Protein AF-A0A842VXD3-F1 (afdb_monomer_lite)

pLDDT: mean 79.87, std 13.19, range [35.0, 95.56]

Foldseek 3Di:
DLQLLLVVCVVVVDPVSVVVCVVVVPLCPVVVVLVVLLVLLLCLQLVLLVLLCDPPRDNLDPVSVVSSVVLVVDDPPVSNVVSVVVSCCQLVVVLVVVLVVCVVVVVCVVQVVLDDSVVVSVLSSSLRSLLSLLLLLLLLLLLLLLLLVLLLVVCVVDPVDPDDPVVNVVSVVSNVLSVVLLVQLVQVLVVLVCLVVVDAPDDDPDLLPQDATPVLVVVLVVCVVVVNDPVRSVVSSVVCVSPVPSVVSVCCSSVVSSVVSLCVSPVVPVDHDPVVSVSSVSSNVSSVVSLVVLVCLQRPQLSRPADVSQDSVDVSSSSVSNSSSSVSNSVSSVSSNVSNCCSNPPPPVSSVVSVVVVVVVVVVVVVVVVVVVVVVVVVVVVVVVVVVVVD

Structure (mmCIF, N/CA/C/O backbone):
data_AF-A0A842VXD3-F1
#
_entry.id   AF-A0A842VXD3-F1
#
loop_
_atom_site.group_PDB
_atom_site.id
_atom_site.type_symbol
_atom_site.label_atom_id
_atom_site.label_alt_id
_atom_site.label_comp_id
_atom_site.label_asym_id
_atom_site.label_entity_id
_atom_site.label_seq_id
_atom_site.pdbx_PDB_ins_code
_atom_site.Cartn_x
_atom_site.Cartn_y
_atom_site.Cartn_z
_atom_site.occupancy
_atom_site.B_iso_or_equiv
_atom_site.auth_seq_id
_atom_site.auth_comp_id
_atom_site.auth_asym_id
_atom_site.auth_atom_id
_atom_site.pdbx_PDB_model_num
ATOM 1 N N . MET A 1 1 ? 13.496 -10.310 -2.729 1.00 39.44 1 MET A N 1
ATOM 2 C CA . MET A 1 1 ? 14.147 -10.010 -1.431 1.00 39.44 1 MET A CA 1
ATOM 3 C C . MET A 1 1 ? 14.486 -11.266 -0.641 1.00 39.44 1 MET A C 1
ATOM 5 O O . MET A 1 1 ? 15.663 -11.471 -0.464 1.00 39.44 1 MET A O 1
ATOM 9 N N . ALA A 1 2 ? 13.548 -12.144 -0.249 1.00 35.00 2 ALA A N 1
ATOM 10 C CA . ALA A 1 2 ? 13.914 -13.451 0.334 1.00 35.00 2 ALA A CA 1
ATOM 11 C C . ALA A 1 2 ? 14.741 -14.313 -0.640 1.00 35.00 2 ALA A C 1
ATOM 13 O O . ALA A 1 2 ? 15.730 -14.896 -0.235 1.00 35.00 2 ALA A O 1
ATOM 14 N N . VAL A 1 3 ? 14.401 -14.304 -1.935 1.00 37.12 3 VAL A N 1
ATOM 15 C CA . VAL A 1 3 ? 15.172 -14.984 -2.993 1.00 37.12 3 VAL A CA 1
ATOM 16 C C . VAL A 1 3 ? 16.574 -14.387 -3.140 1.00 37.12 3 VAL A C 1
ATOM 18 O O . VAL A 1 3 ? 17.543 -15.114 -3.053 1.00 37.12 3 VAL A O 1
ATOM 21 N N . ASN A 1 4 ? 16.712 -13.063 -3.217 1.00 41.81 4 ASN A N 1
ATOM 22 C CA . ASN A 1 4 ? 18.028 -12.406 -3.332 1.00 41.81 4 ASN A CA 1
ATOM 23 C C . ASN A 1 4 ? 18.844 -12.439 -2.036 1.00 41.81 4 ASN A C 1
ATOM 25 O O . ASN A 1 4 ? 20.063 -12.440 -2.077 1.00 41.81 4 ASN A O 1
ATOM 29 N N . PHE A 1 5 ? 18.173 -12.508 -0.888 1.00 44.31 5 PHE A N 1
ATOM 30 C CA . PHE A 1 5 ? 18.766 -12.798 0.414 1.00 44.31 5 PHE A CA 1
ATOM 31 C C . PHE A 1 5 ? 19.285 -14.239 0.443 1.00 44.31 5 PHE A C 1
ATOM 33 O O . PHE A 1 5 ? 20.402 -14.467 0.872 1.00 44.31 5 PHE A O 1
ATOM 40 N N . ILE A 1 6 ? 18.524 -15.202 -0.084 1.00 43.25 6 ILE A N 1
ATOM 41 C CA . ILE A 1 6 ? 18.933 -16.604 -0.223 1.00 43.25 6 ILE A CA 1
ATOM 42 C C . ILE A 1 6 ? 20.084 -16.756 -1.237 1.00 43.25 6 ILE A C 1
ATOM 44 O O . ILE A 1 6 ? 21.036 -17.464 -0.936 1.00 43.25 6 ILE A O 1
ATOM 48 N N . TYR A 1 7 ? 20.053 -16.063 -2.381 1.00 41.50 7 TYR A N 1
ATOM 49 C CA . TYR A 1 7 ? 21.117 -16.085 -3.397 1.00 41.50 7 TYR A CA 1
ATOM 50 C C . TYR A 1 7 ? 22.379 -15.331 -2.946 1.00 41.50 7 TYR A C 1
ATOM 52 O O . TYR A 1 7 ? 23.479 -15.857 -3.072 1.00 41.50 7 TYR A O 1
ATOM 60 N N . GLY A 1 8 ? 22.244 -14.160 -2.317 1.00 42.62 8 GLY A N 1
ATOM 61 C CA . GLY A 1 8 ? 23.368 -13.458 -1.684 1.00 42.62 8 GLY A CA 1
ATOM 62 C C . GLY A 1 8 ? 23.971 -14.240 -0.511 1.00 42.62 8 GLY A C 1
ATOM 63 O O . GLY A 1 8 ? 25.157 -14.129 -0.224 1.00 42.62 8 GLY A O 1
ATOM 64 N N . LEU A 1 9 ? 23.181 -15.097 0.143 1.00 41.31 9 LEU A N 1
ATOM 65 C CA . LEU A 1 9 ? 23.675 -16.035 1.148 1.00 41.31 9 LEU A CA 1
ATOM 66 C C . LEU A 1 9 ? 24.235 -17.340 0.552 1.00 41.31 9 LEU A C 1
ATOM 68 O O . LEU A 1 9 ? 25.036 -17.993 1.222 1.00 41.31 9 LEU A O 1
ATOM 72 N N . GLN A 1 10 ? 23.894 -17.729 -0.681 1.00 43.56 10 GLN A N 1
ATOM 73 C CA . GLN A 1 10 ? 24.527 -18.876 -1.352 1.00 43.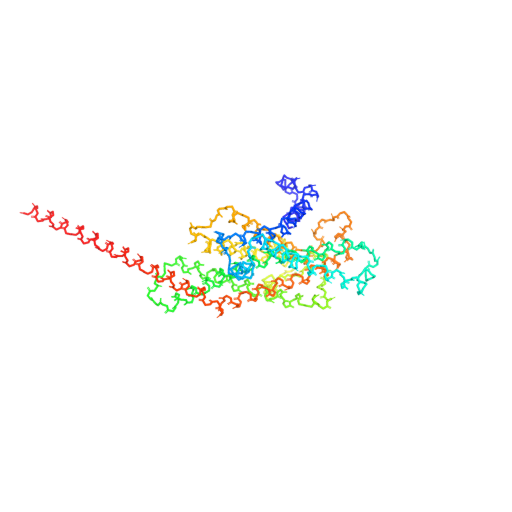56 10 GLN A CA 1
ATOM 74 C C . GLN A 1 10 ? 26.024 -18.641 -1.574 1.00 43.56 10 GLN A C 1
ATOM 76 O O . GLN A 1 10 ? 26.817 -19.570 -1.403 1.00 43.56 10 GLN A O 1
ATOM 81 N N . GLU A 1 11 ? 26.440 -17.395 -1.816 1.00 44.56 11 GLU A N 1
ATOM 82 C CA . GLU A 1 11 ? 27.862 -17.026 -1.846 1.00 44.56 11 GLU A CA 1
ATOM 83 C C . GLU A 1 11 ? 28.569 -17.271 -0.497 1.00 44.56 11 GLU A C 1
ATOM 85 O O . GLU A 1 11 ? 29.772 -17.530 -0.461 1.00 44.56 11 GLU A O 1
ATOM 90 N N . THR A 1 12 ? 27.827 -17.296 0.619 1.00 48.66 12 THR A N 1
ATOM 91 C CA . THR A 1 12 ? 28.371 -17.531 1.972 1.00 48.66 12 THR A CA 1
ATOM 92 C C . THR A 1 12 ? 28.467 -19.010 2.390 1.00 48.66 12 THR A C 1
ATOM 94 O O . THR A 1 12 ? 28.893 -19.296 3.509 1.00 48.66 12 THR A O 1
ATOM 97 N N . LYS A 1 13 ? 28.139 -19.970 1.504 1.00 45.22 13 LYS A N 1
ATOM 98 C CA . LYS A 1 13 ? 28.299 -21.434 1.709 1.00 45.22 13 LYS A CA 1
ATOM 99 C C . LYS A 1 13 ? 27.698 -21.998 3.015 1.00 45.22 13 LYS A C 1
ATOM 101 O O . LYS A 1 13 ? 28.248 -22.922 3.617 1.00 45.22 13 LYS A O 1
ATOM 106 N N . LEU A 1 14 ? 26.556 -21.488 3.472 1.00 47.94 14 LEU A N 1
ATOM 107 C CA . LEU A 1 14 ? 25.848 -22.052 4.629 1.00 47.94 14 LEU A CA 1
ATOM 108 C C . LEU A 1 14 ? 24.871 -23.160 4.185 1.00 47.94 14 LEU A C 1
ATOM 110 O O . LEU A 1 14 ? 23.816 -22.884 3.626 1.00 47.94 14 LEU A O 1
ATOM 114 N N . VAL A 1 15 ? 25.193 -24.421 4.501 1.00 44.09 15 VAL A N 1
ATOM 115 C CA . VAL A 1 15 ? 24.455 -25.662 4.135 1.00 44.09 15 VAL A CA 1
ATOM 116 C C . VAL A 1 15 ? 22.954 -25.628 4.495 1.00 44.09 15 VAL A C 1
ATOM 118 O O . VAL A 1 15 ? 22.127 -26.260 3.844 1.00 44.09 15 VAL A O 1
ATOM 121 N N . PHE A 1 16 ? 22.562 -24.854 5.509 1.00 40.16 16 PHE A N 1
ATOM 122 C CA . PHE A 1 16 ? 21.159 -24.688 5.911 1.00 40.16 16 PHE A CA 1
ATOM 123 C C . PHE A 1 16 ? 20.300 -23.942 4.863 1.00 40.16 16 PHE A C 1
ATOM 125 O O . PHE A 1 16 ? 19.075 -24.065 4.863 1.00 40.16 16 PHE A O 1
ATOM 132 N N . ILE A 1 17 ? 20.928 -23.191 3.954 1.00 46.53 17 ILE A N 1
ATOM 133 C CA . ILE A 1 17 ? 20.270 -22.250 3.034 1.00 46.53 17 ILE A CA 1
ATOM 134 C C . ILE A 1 17 ? 19.869 -22.920 1.715 1.00 46.53 17 ILE A C 1
ATOM 136 O O . ILE A 1 17 ? 18.789 -22.636 1.196 1.00 46.53 17 ILE A O 1
ATOM 140 N N . ASP A 1 18 ? 20.636 -23.902 1.236 1.00 43.53 18 ASP A N 1
ATOM 141 C CA . ASP A 1 18 ? 20.304 -24.663 0.020 1.00 43.53 18 ASP A CA 1
ATOM 142 C C . ASP A 1 18 ? 18.975 -25.431 0.143 1.00 43.53 18 ASP A C 1
ATOM 144 O O . ASP A 1 18 ? 18.244 -25.605 -0.834 1.00 43.53 18 ASP A O 1
ATOM 148 N N . GLY A 1 19 ? 18.606 -25.846 1.360 1.00 44.88 19 GLY A N 1
ATOM 149 C CA . GLY A 1 19 ? 17.308 -26.466 1.639 1.00 44.88 19 GLY A CA 1
ATOM 150 C C . GLY A 1 19 ? 16.130 -25.487 1.570 1.00 44.88 19 GLY A C 1
ATOM 151 O O . GLY A 1 19 ? 15.041 -25.875 1.148 1.00 44.88 19 GLY A O 1
ATOM 152 N N . MET A 1 20 ? 16.343 -24.218 1.940 1.00 41.31 20 MET A N 1
ATOM 153 C CA . MET A 1 20 ? 15.324 -23.162 1.866 1.00 41.31 20 MET A CA 1
ATOM 154 C C . MET A 1 20 ? 15.205 -22.550 0.468 1.00 41.31 20 MET A C 1
ATOM 156 O O . MET A 1 20 ? 14.147 -22.017 0.149 1.00 41.31 20 MET A O 1
ATOM 160 N N . ALA A 1 21 ? 16.250 -22.647 -0.361 1.00 45.12 21 ALA A N 1
ATOM 161 C CA . ALA A 1 21 ? 16.279 -22.153 -1.737 1.00 45.12 21 ALA A CA 1
ATOM 162 C C . ALA A 1 21 ? 15.474 -23.022 -2.716 1.00 45.12 21 ALA A C 1
ATOM 164 O O . ALA A 1 21 ? 14.889 -22.496 -3.656 1.00 45.12 21 ALA A O 1
ATOM 165 N N . LYS A 1 22 ? 15.396 -24.340 -2.485 1.00 44.19 22 LYS A N 1
ATOM 166 C CA . LYS A 1 22 ? 14.770 -25.316 -3.402 1.00 44.19 22 LYS A CA 1
ATOM 167 C C . LYS A 1 22 ? 13.352 -24.972 -3.894 1.00 44.19 22 LYS A C 1
ATOM 169 O O . LYS A 1 22 ? 13.111 -25.107 -5.087 1.00 44.19 22 LYS A O 1
ATOM 174 N N . PRO A 1 23 ? 12.407 -24.505 -3.056 1.00 44.22 23 PRO A N 1
ATOM 175 C CA . PRO A 1 23 ? 11.081 -24.100 -3.535 1.00 44.22 23 PRO A CA 1
ATOM 176 C C . PRO A 1 23 ? 11.104 -22.840 -4.413 1.00 44.22 23 PRO A C 1
ATOM 178 O O . PRO A 1 23 ? 10.197 -22.639 -5.210 1.00 44.22 23 PRO A O 1
ATOM 181 N N . TRP A 1 24 ? 12.132 -21.999 -4.273 1.00 46.78 24 TRP A N 1
ATOM 182 C CA .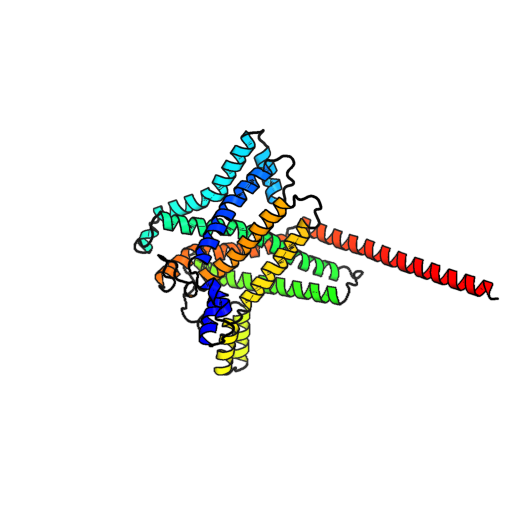 TRP A 1 24 ? 12.330 -20.773 -5.054 1.00 46.78 24 TRP A CA 1
ATOM 183 C C . TRP A 1 24 ? 13.132 -21.001 -6.341 1.00 46.78 24 TRP A C 1
ATOM 185 O O . TRP A 1 24 ? 13.281 -20.068 -7.119 1.00 46.78 24 TRP A O 1
ATOM 195 N N . GLN A 1 25 ? 13.619 -22.225 -6.577 1.00 50.12 25 GLN A N 1
ATOM 196 C CA . GLN A 1 25 ? 14.264 -22.629 -7.834 1.00 50.12 25 GLN A CA 1
ATOM 197 C C . GLN A 1 25 ? 13.258 -22.826 -8.979 1.00 50.12 25 GLN A C 1
ATOM 199 O O . GLN A 1 25 ? 13.662 -22.988 -10.124 1.00 50.12 25 GLN A O 1
ATOM 204 N N . PHE A 1 26 ? 11.952 -22.809 -8.695 1.00 56.91 26 PHE A N 1
ATOM 205 C CA . PHE A 1 26 ? 10.941 -22.680 -9.739 1.00 56.91 26 PHE A CA 1
ATOM 206 C C . PHE A 1 26 ? 10.815 -21.209 -10.136 1.00 56.91 26 PHE A C 1
ATOM 208 O O . PHE A 1 26 ? 10.030 -20.460 -9.547 1.00 56.91 26 PHE A O 1
ATOM 215 N N . GLU A 1 27 ? 11.567 -20.823 -11.164 1.00 60.19 27 GLU A N 1
ATOM 216 C CA . GLU A 1 27 ? 11.542 -19.487 -11.778 1.00 60.19 27 GLU A CA 1
ATOM 217 C C . GLU A 1 27 ? 10.111 -19.033 -12.130 1.00 60.19 27 GLU A C 1
ATOM 219 O O . GLU A 1 27 ? 9.783 -17.851 -12.054 1.00 60.19 27 GLU A O 1
ATOM 224 N N . GLU A 1 28 ? 9.216 -19.984 -12.406 1.00 69.06 28 GLU A N 1
ATOM 225 C CA . GLU A 1 28 ? 7.824 -19.751 -12.796 1.00 69.06 28 GLU A CA 1
ATOM 226 C C . GLU A 1 28 ? 6.862 -19.472 -11.625 1.00 69.06 28 GLU A C 1
ATOM 228 O O . GLU A 1 28 ? 5.803 -18.875 -11.839 1.00 69.06 28 GLU A O 1
ATOM 233 N N . ILE A 1 29 ? 7.190 -19.849 -10.378 1.00 70.25 29 ILE A N 1
ATOM 234 C CA . ILE A 1 29 ? 6.260 -19.694 -9.237 1.00 70.25 29 ILE A CA 1
ATOM 235 C C . ILE A 1 29 ? 5.936 -18.223 -8.984 1.00 70.25 29 ILE A C 1
ATOM 237 O O . ILE A 1 29 ? 4.778 -17.877 -8.746 1.00 70.25 29 ILE A O 1
ATOM 241 N N . ILE A 1 30 ? 6.944 -17.351 -9.027 1.00 70.12 30 ILE A N 1
ATOM 242 C CA . ILE A 1 30 ? 6.758 -15.918 -8.787 1.00 70.12 30 ILE A CA 1
ATOM 243 C C . ILE A 1 30 ? 5.840 -15.309 -9.867 1.00 70.12 30 ILE A C 1
ATOM 245 O O . ILE A 1 30 ? 4.821 -14.724 -9.488 1.00 70.12 30 ILE A O 1
ATOM 249 N N . PRO A 1 31 ? 6.104 -15.487 -11.178 1.00 72.31 31 PRO A N 1
ATOM 250 C CA . PRO A 1 31 ? 5.189 -15.083 -12.246 1.00 72.31 31 PRO A CA 1
ATOM 251 C C . PRO A 1 31 ? 3.766 -15.624 -12.088 1.00 72.31 31 PRO A C 1
ATOM 253 O O . PRO A 1 31 ? 2.811 -14.855 -12.190 1.00 72.31 31 PRO A O 1
ATOM 256 N N . ILE A 1 32 ? 3.603 -16.918 -11.787 1.00 78.81 32 ILE A N 1
ATOM 257 C CA . ILE A 1 32 ? 2.280 -17.535 -11.608 1.00 78.81 32 ILE A CA 1
ATOM 258 C C . ILE A 1 32 ? 1.528 -16.869 -10.452 1.00 78.81 32 ILE A C 1
ATOM 260 O O . ILE A 1 32 ? 0.360 -16.503 -10.603 1.00 78.81 32 ILE A O 1
ATOM 264 N N . LEU A 1 33 ? 2.188 -16.661 -9.310 1.00 80.50 33 LEU A N 1
ATOM 265 C CA . LEU A 1 33 ? 1.587 -15.970 -8.171 1.00 80.50 33 LEU A CA 1
ATOM 266 C C . LEU A 1 33 ? 1.197 -14.535 -8.531 1.00 80.50 33 LEU A C 1
ATOM 268 O O . LEU A 1 33 ? 0.098 -14.112 -8.176 1.00 80.50 33 LEU A O 1
ATOM 272 N N . PHE A 1 34 ? 2.030 -13.810 -9.282 1.00 79.62 34 PHE A N 1
ATOM 273 C CA . PHE A 1 34 ? 1.690 -12.471 -9.768 1.00 79.62 34 PHE A CA 1
ATOM 274 C C . PHE A 1 34 ? 0.460 -12.479 -10.673 1.00 79.62 34 PHE A C 1
ATOM 276 O O . PHE A 1 34 ? -0.429 -11.654 -10.474 1.00 79.62 34 PHE A O 1
ATOM 283 N N . VAL A 1 35 ? 0.356 -13.422 -11.612 1.00 84.38 35 VAL A N 1
ATOM 284 C CA . VAL A 1 35 ? -0.815 -13.557 -12.493 1.00 84.38 35 VAL A CA 1
ATOM 285 C C . VAL A 1 35 ? -2.075 -13.877 -11.688 1.00 84.38 35 VAL A C 1
ATOM 287 O O . VAL A 1 35 ? -3.115 -13.252 -11.902 1.00 84.38 35 VAL A O 1
ATOM 290 N N . ILE A 1 36 ? -1.992 -14.792 -10.718 1.00 88.00 36 ILE A N 1
ATOM 291 C CA . ILE A 1 36 ? -3.118 -15.130 -9.835 1.00 88.00 36 ILE A CA 1
ATOM 292 C C . ILE A 1 36 ? -3.540 -13.911 -9.008 1.00 88.00 36 ILE A C 1
ATOM 294 O O . ILE A 1 36 ? -4.729 -13.598 -8.933 1.00 88.00 36 ILE A O 1
ATOM 298 N N . MET A 1 37 ? -2.584 -13.195 -8.412 1.00 89.25 37 MET A N 1
ATOM 299 C CA . MET A 1 37 ? -2.844 -11.978 -7.639 1.00 89.25 37 MET A CA 1
ATOM 300 C C . MET A 1 37 ? -3.450 -10.870 -8.501 1.00 89.25 37 MET A C 1
ATOM 302 O O . MET A 1 37 ? -4.369 -10.182 -8.059 1.00 89.25 37 MET A O 1
ATOM 306 N N . LEU A 1 38 ? -2.968 -10.713 -9.733 1.00 87.69 38 LEU A N 1
ATOM 307 C CA . LEU A 1 38 ? -3.494 -9.756 -10.698 1.00 87.69 38 LEU A CA 1
ATOM 308 C C . LEU A 1 38 ? -4.928 -10.082 -11.091 1.00 87.69 38 LEU A C 1
ATOM 310 O O . LEU A 1 38 ? -5.788 -9.206 -11.020 1.00 87.69 38 LEU A O 1
ATOM 314 N N . GLY A 1 39 ? -5.203 -11.339 -11.438 1.00 90.56 39 GLY A N 1
ATOM 315 C CA . GLY A 1 39 ? -6.557 -11.806 -11.720 1.00 90.56 39 GLY A CA 1
ATOM 316 C C . GLY A 1 39 ? -7.481 -11.592 -10.522 1.00 90.56 39 GLY A C 1
ATOM 317 O O . GLY A 1 39 ? -8.579 -11.057 -10.667 1.00 90.56 39 GLY A O 1
ATOM 318 N N . PHE A 1 40 ? -7.011 -11.917 -9.318 1.00 92.62 40 PHE A N 1
ATOM 319 C CA . PHE A 1 40 ? -7.757 -11.692 -8.085 1.00 92.62 40 PHE A CA 1
ATOM 320 C C . PHE A 1 40 ? -8.072 -10.207 -7.855 1.00 92.62 40 PHE A C 1
ATOM 322 O O . PHE A 1 40 ? -9.225 -9.873 -7.594 1.00 92.62 40 PHE A O 1
ATOM 329 N N . ILE A 1 41 ? -7.099 -9.301 -7.981 1.00 92.00 41 ILE A N 1
ATOM 330 C CA . ILE A 1 41 ? -7.315 -7.860 -7.756 1.00 92.00 41 ILE A CA 1
ATOM 331 C C . ILE A 1 41 ? -8.134 -7.226 -8.878 1.00 92.00 41 ILE A C 1
ATOM 333 O O . ILE A 1 41 ? -8.912 -6.318 -8.605 1.00 92.00 41 ILE A O 1
ATOM 337 N N . ALA A 1 42 ? -8.042 -7.719 -10.110 1.00 91.50 42 ALA A N 1
ATOM 338 C CA . ALA A 1 42 ? -8.910 -7.273 -11.193 1.00 91.50 42 ALA A CA 1
ATOM 339 C C . ALA A 1 42 ? -10.371 -7.710 -10.981 1.00 91.50 42 ALA A C 1
ATOM 341 O O . ALA A 1 42 ? -11.289 -6.970 -11.337 1.00 91.50 42 ALA A O 1
ATOM 342 N N . LEU A 1 43 ? -10.608 -8.886 -10.391 1.00 92.19 43 LEU A N 1
ATOM 343 C CA . LEU A 1 43 ? -11.951 -9.440 -10.174 1.00 92.19 43 LEU A CA 1
ATOM 344 C C . LEU A 1 43 ? -12.582 -9.027 -8.839 1.00 92.19 43 LEU A C 1
ATOM 346 O O . LEU A 1 43 ? -13.803 -8.888 -8.760 1.00 92.19 43 LEU A O 1
ATOM 350 N N . TYR A 1 44 ? -11.791 -8.806 -7.789 1.00 90.81 44 TYR A N 1
ATOM 351 C CA . TYR A 1 44 ? -12.298 -8.458 -6.460 1.00 90.81 44 TYR A CA 1
ATOM 352 C C . TYR A 1 44 ? -13.222 -7.220 -6.473 1.00 90.81 44 TYR A C 1
ATOM 354 O O . TYR A 1 44 ? -14.324 -7.313 -5.925 1.00 90.81 44 TYR A O 1
ATOM 362 N N . PRO A 1 45 ? -12.885 -6.101 -7.150 1.00 89.44 45 PRO A N 1
ATOM 363 C CA . PRO A 1 45 ? -13.774 -4.949 -7.256 1.00 89.44 45 PRO A CA 1
ATOM 364 C C . PRO A 1 45 ? -15.121 -5.291 -7.896 1.00 89.44 45 PRO A C 1
ATOM 366 O O . PRO A 1 45 ? -16.141 -4.755 -7.476 1.00 89.44 45 PRO A O 1
ATOM 369 N N . LEU A 1 46 ? -15.165 -6.201 -8.877 1.00 91.00 46 LEU A N 1
ATOM 370 C CA . LEU A 1 46 ? -16.420 -6.640 -9.496 1.00 91.00 46 LEU A CA 1
ATOM 371 C C . LEU A 1 46 ? -17.312 -7.361 -8.478 1.00 91.00 46 LEU A C 1
ATOM 373 O O . LEU A 1 46 ? -18.501 -7.052 -8.358 1.00 91.00 46 LEU A O 1
ATOM 377 N N . VAL A 1 47 ? -16.723 -8.286 -7.715 1.00 89.06 47 VAL A N 1
ATOM 378 C CA . VAL A 1 47 ? -17.409 -8.995 -6.625 1.00 89.06 47 VAL A CA 1
ATOM 379 C C . VAL A 1 47 ? -17.933 -7.995 -5.593 1.00 89.06 47 VAL A C 1
ATOM 381 O O . VAL A 1 47 ? -19.095 -8.065 -5.194 1.00 89.06 47 VAL A O 1
ATOM 384 N N . GLU A 1 48 ? -17.113 -7.020 -5.212 1.00 85.50 48 GLU A N 1
ATOM 385 C CA . GLU A 1 48 ? -17.462 -5.962 -4.266 1.00 85.50 48 GLU A CA 1
ATOM 386 C C . GLU A 1 48 ? -18.617 -5.086 -4.782 1.00 85.50 48 GLU A C 1
ATOM 388 O O . GLU A 1 48 ? -19.606 -4.877 -4.072 1.00 85.50 48 GLU A O 1
ATOM 393 N N . PHE A 1 49 ? -18.568 -4.654 -6.044 1.00 88.56 49 PHE A N 1
ATOM 394 C CA . PHE A 1 49 ? -19.645 -3.910 -6.695 1.00 88.56 49 PHE A CA 1
ATOM 395 C C . PHE A 1 49 ? -20.962 -4.689 -6.701 1.00 88.56 49 PHE A C 1
ATOM 397 O O . PHE A 1 49 ? -22.007 -4.120 -6.373 1.00 88.56 49 PHE A O 1
ATOM 404 N N . PHE A 1 50 ? -20.934 -5.990 -6.993 1.00 89.06 50 PHE A N 1
ATOM 405 C CA . PHE A 1 50 ? -22.127 -6.833 -6.919 1.00 89.06 50 PHE A CA 1
ATOM 406 C C . PHE A 1 50 ? -22.628 -7.033 -5.491 1.00 89.06 50 PHE A C 1
ATOM 408 O O . PHE A 1 50 ? -23.837 -6.943 -5.262 1.00 89.06 50 PHE A O 1
ATOM 415 N N . MET A 1 51 ? -21.742 -7.211 -4.511 1.00 84.62 51 MET A N 1
ATOM 416 C CA . MET A 1 51 ? -22.135 -7.294 -3.104 1.00 84.62 51 MET A CA 1
ATOM 417 C C . MET A 1 51 ? -22.831 -6.013 -2.636 1.00 84.62 51 MET A C 1
ATOM 419 O O . MET A 1 51 ? -23.856 -6.094 -1.958 1.00 84.62 51 MET A O 1
ATOM 423 N N . ILE A 1 52 ? -22.347 -4.834 -3.036 1.00 83.81 52 ILE A N 1
ATOM 424 C CA . ILE A 1 52 ? -22.961 -3.535 -2.701 1.00 83.81 52 ILE A CA 1
ATOM 425 C C . ILE A 1 52 ? -24.402 -3.433 -3.208 1.00 83.81 52 ILE A C 1
ATOM 427 O O . ILE A 1 52 ? -25.241 -2.811 -2.547 1.00 83.81 52 ILE A O 1
ATOM 431 N N . THR A 1 53 ? -24.709 -4.057 -4.349 1.00 85.00 53 THR A N 1
ATOM 432 C CA . THR A 1 53 ? -26.072 -4.033 -4.885 1.00 85.00 53 THR A CA 1
ATOM 433 C C . THR A 1 53 ? -27.072 -4.764 -3.995 1.00 85.00 53 THR A C 1
ATOM 435 O O . THR A 1 53 ? -28.246 -4.415 -4.021 1.00 85.00 53 THR A O 1
ATOM 438 N N . ASN A 1 54 ? -26.656 -5.750 -3.192 1.00 80.75 54 ASN A N 1
ATOM 439 C CA . ASN A 1 54 ? -27.576 -6.480 -2.320 1.00 80.75 54 ASN A CA 1
ATOM 440 C C . ASN A 1 54 ? -28.098 -5.589 -1.181 1.00 80.75 54 ASN A C 1
ATOM 442 O O . ASN A 1 54 ? -27.340 -4.923 -0.477 1.00 80.75 54 ASN A O 1
ATOM 446 N N . ASP A 1 55 ? -29.418 -5.578 -0.982 1.00 66.56 55 ASP A N 1
ATOM 447 C CA . ASP A 1 55 ? -30.058 -4.676 -0.015 1.00 66.56 55 ASP A CA 1
ATOM 448 C C . ASP A 1 55 ? -29.634 -5.018 1.419 1.00 66.56 55 ASP A C 1
ATOM 450 O O . ASP A 1 55 ? -29.303 -4.120 2.195 1.00 66.56 55 ASP A O 1
ATOM 454 N N . GLU A 1 56 ? -29.495 -6.314 1.703 1.00 65.56 56 GLU A N 1
ATOM 455 C CA . GLU A 1 56 ? -29.064 -6.873 2.988 1.00 65.56 56 GLU A CA 1
ATOM 456 C C . GLU A 1 56 ? -27.555 -6.756 3.249 1.00 65.56 56 GLU A C 1
ATOM 458 O O . GLU A 1 56 ? -27.111 -6.927 4.387 1.00 65.56 56 GLU A O 1
ATOM 463 N N . SER A 1 57 ? -26.740 -6.442 2.232 1.00 61.03 57 SER A N 1
ATOM 464 C CA . SER A 1 57 ? -25.293 -6.382 2.427 1.00 61.03 57 SER A CA 1
ATOM 465 C C . SER A 1 57 ? -24.917 -5.170 3.282 1.00 61.03 57 SER A C 1
ATOM 467 O O . SER A 1 57 ? -25.201 -4.002 2.971 1.00 61.03 57 SER A O 1
ATOM 469 N N . ARG A 1 58 ? -24.261 -5.450 4.410 1.00 63.78 58 ARG A N 1
ATOM 470 C CA . ARG A 1 58 ? -23.624 -4.424 5.231 1.00 63.78 58 ARG A CA 1
ATOM 471 C C . ARG A 1 58 ? -22.351 -4.002 4.521 1.00 63.78 58 ARG A C 1
ATOM 473 O O . ARG A 1 58 ? -21.388 -4.752 4.461 1.00 63.78 58 ARG A O 1
ATOM 480 N N . THR A 1 59 ? -22.345 -2.788 3.984 1.00 64.62 59 THR A N 1
ATOM 481 C CA . THR A 1 59 ? -21.170 -2.240 3.303 1.00 64.62 59 THR A CA 1
ATOM 482 C C . THR A 1 59 ? -19.996 -2.129 4.284 1.00 64.62 59 THR A C 1
ATOM 484 O O . THR A 1 59 ? -20.142 -1.425 5.294 1.00 64.62 59 THR A O 1
ATOM 487 N N . PRO A 1 60 ? -18.839 -2.756 4.006 1.00 58.97 60 PRO A N 1
ATOM 488 C CA . PRO A 1 60 ? -17.735 -2.821 4.964 1.00 58.97 60 PRO A CA 1
ATOM 489 C C . PRO A 1 60 ? -17.040 -1.467 5.175 1.00 58.97 60 PRO A C 1
ATOM 491 O O . PRO A 1 60 ? -16.470 -1.220 6.241 1.00 58.97 60 PRO A O 1
ATOM 494 N N . THR A 1 61 ? -17.129 -0.547 4.204 1.00 66.12 61 THR A N 1
ATOM 495 C CA . THR A 1 61 ? -16.423 0.746 4.240 1.00 66.12 61 THR A CA 1
ATOM 496 C C . THR A 1 61 ? -17.349 1.942 3.990 1.00 66.12 61 THR A C 1
ATOM 498 O O . THR A 1 61 ? -18.471 1.814 3.496 1.00 66.12 61 THR A O 1
ATOM 501 N N . GLU A 1 62 ? -16.880 3.139 4.352 1.00 68.31 62 GLU A N 1
ATOM 502 C CA . GLU A 1 62 ? -17.577 4.404 4.076 1.00 68.31 62 GLU A CA 1
ATOM 503 C C . GLU A 1 62 ? -17.669 4.698 2.575 1.00 68.31 62 GLU A C 1
ATOM 505 O O . GLU A 1 62 ? -18.683 5.221 2.111 1.00 68.31 62 GLU A O 1
ATOM 510 N N . VAL A 1 63 ? -16.637 4.312 1.816 1.00 68.81 63 VAL A N 1
ATOM 511 C CA . VAL A 1 63 ? -16.609 4.413 0.352 1.00 68.81 63 VAL A CA 1
ATOM 512 C C . VAL A 1 63 ? -17.722 3.553 -0.243 1.00 68.81 63 VAL A C 1
ATOM 514 O O . VAL A 1 63 ? -18.531 4.051 -1.025 1.00 68.81 63 VAL A O 1
ATOM 517 N N . HIS A 1 64 ? -17.870 2.315 0.237 1.00 73.69 64 HIS A N 1
ATOM 518 C CA . HIS A 1 64 ? -18.966 1.434 -0.169 1.00 73.69 64 HIS A CA 1
ATOM 519 C C . HIS A 1 64 ? -20.339 1.996 0.155 1.00 73.69 64 HIS A C 1
ATOM 521 O O . HIS A 1 64 ? -21.252 1.857 -0.651 1.00 73.69 64 HIS A O 1
ATOM 527 N N . ARG A 1 65 ? -20.505 2.674 1.294 1.00 75.88 65 ARG A N 1
ATOM 528 C CA . ARG A 1 65 ? -21.784 3.307 1.636 1.00 75.88 65 ARG A CA 1
ATOM 529 C C . ARG A 1 65 ? -22.152 4.414 0.645 1.00 75.88 65 ARG A C 1
ATOM 531 O O . ARG A 1 65 ? -23.304 4.502 0.230 1.00 75.88 65 ARG A O 1
ATOM 538 N N . LYS A 1 66 ? -21.179 5.237 0.238 1.00 80.31 66 LYS A N 1
ATOM 539 C CA . LYS A 1 66 ? -21.392 6.277 -0.782 1.00 80.31 66 LYS A CA 1
ATOM 540 C C . LYS A 1 66 ? -21.716 5.668 -2.148 1.00 80.31 66 LYS A C 1
ATOM 542 O O . LYS A 1 66 ? -22.676 6.100 -2.780 1.00 80.31 66 LYS A O 1
ATOM 547 N N . LEU A 1 67 ? -20.975 4.639 -2.565 1.00 80.31 67 LEU A N 1
ATOM 548 C CA . LEU A 1 67 ? -21.231 3.917 -3.817 1.00 80.31 67 LEU A CA 1
ATOM 549 C C . LEU A 1 67 ? -22.604 3.234 -3.812 1.00 80.31 67 LEU A C 1
ATOM 551 O O . LEU A 1 67 ? -23.340 3.353 -4.791 1.00 80.31 67 LEU A O 1
ATOM 555 N N . LYS A 1 68 ? -23.008 2.615 -2.693 1.00 83.25 68 LYS A N 1
ATOM 556 C CA . LYS A 1 68 ? -24.337 2.002 -2.518 1.00 83.25 68 LYS A CA 1
ATOM 557 C C . LYS A 1 68 ? -25.453 3.000 -2.797 1.00 83.25 68 LYS A C 1
ATOM 559 O O . LYS A 1 68 ? -26.365 2.692 -3.555 1.00 83.25 68 LYS A O 1
ATOM 564 N N . ASN A 1 69 ? -25.349 4.218 -2.264 1.00 84.31 69 ASN A N 1
ATOM 565 C CA . ASN A 1 69 ? -26.352 5.268 -2.474 1.00 84.31 69 ASN A CA 1
ATOM 566 C C . ASN A 1 69 ? -26.476 5.712 -3.940 1.00 84.31 69 ASN A C 1
ATOM 568 O O . ASN A 1 69 ? -27.514 6.240 -4.333 1.00 84.31 69 ASN A O 1
ATOM 572 N N . ILE A 1 70 ? -25.427 5.539 -4.745 1.00 85.38 70 ILE A N 1
ATOM 573 C CA . ILE A 1 70 ? -25.441 5.861 -6.174 1.00 85.38 70 ILE A CA 1
ATOM 574 C C . ILE A 1 70 ? -26.005 4.679 -6.967 1.00 85.38 70 ILE A C 1
ATOM 576 O O . ILE A 1 70 ? -26.898 4.871 -7.792 1.00 85.38 70 ILE A O 1
ATOM 580 N N . ILE A 1 71 ? -25.515 3.467 -6.700 1.00 83.69 71 ILE A N 1
ATOM 581 C CA . ILE A 1 71 ? -25.866 2.246 -7.437 1.00 83.69 71 ILE A CA 1
ATOM 582 C C . ILE A 1 71 ? -27.317 1.824 -7.163 1.00 83.69 71 ILE A C 1
ATOM 584 O O . ILE A 1 71 ? -28.057 1.526 -8.101 1.00 83.69 71 ILE A O 1
ATOM 588 N N . ASN A 1 72 ? -27.771 1.897 -5.908 1.00 83.38 72 ASN A N 1
ATOM 589 C CA . ASN A 1 72 ? -29.107 1.447 -5.494 1.00 83.38 72 ASN A CA 1
ATOM 590 C C . ASN A 1 72 ? -30.229 2.447 -5.805 1.00 83.38 72 ASN A C 1
ATOM 592 O O . ASN A 1 72 ? -31.371 2.225 -5.410 1.00 83.38 72 ASN A O 1
ATOM 596 N N . LYS A 1 73 ? -29.954 3.525 -6.551 1.00 85.06 73 LYS A N 1
ATOM 597 C CA . LYS A 1 73 ? -31.023 4.392 -7.079 1.00 85.06 73 LYS A CA 1
ATOM 598 C C . LYS A 1 73 ? -31.937 3.654 -8.061 1.00 85.06 73 LYS A C 1
ATOM 600 O O . LYS A 1 73 ? -33.028 4.132 -8.348 1.00 85.06 73 LYS A O 1
ATOM 605 N N . TRP A 1 74 ? -31.469 2.549 -8.639 1.00 85.06 74 TRP A N 1
ATOM 606 C CA . TRP A 1 74 ? -32.180 1.786 -9.661 1.00 85.06 74 TRP A CA 1
ATOM 607 C C . TRP A 1 74 ? -32.702 0.463 -9.086 1.00 85.06 74 TRP A C 1
ATOM 609 O O . TRP A 1 74 ? -32.075 -0.140 -8.214 1.00 85.06 74 TRP A O 1
ATOM 619 N N . LYS A 1 75 ? -33.855 -0.002 -9.580 1.00 87.00 75 LYS A N 1
ATOM 620 C CA . LYS A 1 75 ? -34.444 -1.290 -9.174 1.00 87.00 75 LYS A CA 1
ATOM 621 C C . LYS A 1 75 ? -33.663 -2.469 -9.777 1.00 87.00 75 LYS A C 1
ATOM 623 O O . LYS A 1 75 ? -32.906 -2.307 -10.735 1.00 87.00 75 LYS A O 1
ATOM 628 N N . LYS A 1 76 ? -33.845 -3.677 -9.228 1.00 85.75 76 LYS A N 1
ATOM 629 C CA . LYS A 1 76 ? -33.359 -4.913 -9.872 1.00 85.75 76 LYS A CA 1
ATOM 630 C C . LYS A 1 76 ? -34.066 -5.107 -11.228 1.00 85.75 76 LYS A C 1
ATOM 632 O O . LYS A 1 76 ? -35.245 -4.770 -11.310 1.00 85.75 76 LYS A O 1
ATOM 637 N N . PRO A 1 77 ? -33.394 -5.645 -12.264 1.00 89.75 77 PRO A N 1
ATOM 638 C CA . PRO A 1 77 ? -31.987 -6.071 -12.317 1.00 89.75 77 PRO A CA 1
ATOM 639 C C . PRO A 1 77 ? -31.000 -4.934 -12.652 1.00 89.75 77 PRO A C 1
ATOM 641 O O . PRO A 1 77 ? -29.790 -5.113 -12.546 1.00 89.75 77 PRO A O 1
ATOM 644 N N . TRP A 1 78 ? -31.496 -3.746 -13.000 1.00 90.81 78 TRP A N 1
ATOM 645 C CA . TRP A 1 78 ? -30.712 -2.625 -13.529 1.00 90.81 78 TRP A CA 1
ATOM 646 C C . TRP A 1 78 ? -29.584 -2.122 -12.620 1.00 90.81 78 TRP A C 1
ATOM 648 O O . TRP A 1 78 ? -28.569 -1.623 -13.104 1.00 90.81 78 TRP A O 1
ATOM 658 N N . ARG A 1 79 ? -29.705 -2.308 -11.302 1.00 90.06 79 ARG A N 1
ATOM 659 C CA . ARG A 1 79 ? -28.605 -2.024 -10.367 1.00 90.06 79 ARG A CA 1
ATOM 660 C C . ARG A 1 79 ? -27.340 -2.862 -10.621 1.00 90.06 79 ARG A C 1
ATOM 662 O O . ARG A 1 79 ? -26.249 -2.346 -10.412 1.00 90.06 79 ARG A O 1
ATOM 669 N N . TYR A 1 80 ? -27.463 -4.111 -11.089 1.00 90.25 80 TYR A N 1
ATOM 670 C CA . TYR A 1 80 ? -26.309 -4.972 -11.399 1.00 90.25 80 TYR A CA 1
ATOM 671 C C . TYR A 1 80 ? -25.597 -4.499 -12.666 1.00 90.25 80 TYR A C 1
ATOM 673 O O . TYR A 1 80 ? -24.375 -4.399 -12.673 1.00 90.25 80 TYR A O 1
ATOM 681 N N . PHE A 1 81 ? -26.353 -4.102 -13.695 1.00 92.69 81 PHE A N 1
ATOM 682 C CA . PHE A 1 81 ? -25.790 -3.474 -14.894 1.00 92.69 81 PHE A CA 1
ATOM 683 C C . PHE A 1 81 ? -25.047 -2.181 -14.562 1.00 92.69 81 PHE A C 1
ATOM 685 O O . PHE A 1 81 ? -23.945 -1.953 -15.048 1.00 92.69 81 PHE A O 1
ATOM 692 N N . ARG A 1 82 ? -25.607 -1.355 -13.673 1.00 90.31 82 ARG A N 1
ATOM 693 C CA . ARG A 1 82 ? -24.942 -0.133 -13.216 1.00 90.31 82 ARG A CA 1
ATOM 694 C C . ARG A 1 82 ? -23.665 -0.419 -12.423 1.00 90.31 82 ARG A C 1
ATOM 696 O O . ARG A 1 82 ? -22.683 0.295 -12.583 1.00 90.31 82 ARG A O 1
ATOM 703 N N . ALA A 1 83 ? -23.675 -1.446 -11.578 1.00 91.38 83 ALA A N 1
ATOM 704 C CA . ALA A 1 83 ? -22.495 -1.897 -10.847 1.00 91.38 83 ALA A CA 1
ATOM 705 C C . ALA A 1 83 ? -21.390 -2.380 -11.806 1.00 91.38 83 ALA A C 1
ATOM 707 O O . ALA A 1 83 ? -20.245 -1.957 -11.671 1.00 91.38 83 ALA A O 1
ATOM 708 N N . LEU A 1 84 ? -21.752 -3.168 -12.825 1.00 94.75 84 LEU A N 1
ATOM 709 C CA . LEU A 1 84 ? -20.840 -3.597 -13.888 1.00 94.75 84 LEU A CA 1
ATOM 710 C C . LEU A 1 84 ? -20.291 -2.405 -14.686 1.00 94.75 84 LEU A C 1
ATOM 712 O O . LEU A 1 84 ? -19.097 -2.341 -14.949 1.00 94.75 84 LEU A O 1
ATOM 716 N N . PHE A 1 85 ? -21.133 -1.429 -15.021 1.00 93.62 85 PHE A N 1
ATOM 717 C CA . PHE A 1 85 ? -20.709 -0.207 -15.706 1.00 93.62 85 PHE A CA 1
ATOM 718 C C . PHE A 1 85 ? -19.682 0.590 -14.887 1.00 93.62 85 PHE A C 1
ATOM 720 O O . PHE A 1 85 ? -18.656 0.999 -15.423 1.00 93.62 85 PHE A O 1
ATOM 727 N N . PHE A 1 86 ? -19.908 0.762 -13.578 1.00 91.75 86 PHE A N 1
ATOM 728 C CA . PHE A 1 86 ? -18.921 1.394 -12.695 1.00 91.75 86 PHE A CA 1
ATOM 729 C C . PHE A 1 86 ? -17.627 0.592 -12.598 1.00 91.75 86 PHE A C 1
ATOM 731 O O . PHE A 1 86 ? -16.557 1.193 -12.605 1.00 91.75 86 PHE A O 1
ATOM 738 N N . TYR A 1 87 ? -17.714 -0.736 -12.536 1.00 93.56 87 TYR A N 1
ATOM 739 C CA . TYR A 1 87 ? -16.541 -1.600 -12.574 1.00 93.56 87 TYR A CA 1
ATOM 740 C C . TYR A 1 87 ? -15.728 -1.375 -13.854 1.00 93.56 87 TYR A C 1
ATOM 742 O O . TYR A 1 87 ? -14.537 -1.101 -13.761 1.00 93.56 87 TYR A O 1
ATOM 750 N N . VAL A 1 88 ? -16.362 -1.403 -15.030 1.00 95.19 88 VAL A N 1
ATOM 751 C CA . VAL A 1 88 ? -15.680 -1.160 -16.312 1.00 95.19 88 VAL A CA 1
ATOM 752 C C . VAL A 1 88 ? -15.035 0.224 -16.332 1.00 95.19 88 VAL A C 1
ATOM 754 O O . VAL A 1 88 ? -13.855 0.344 -16.641 1.00 95.19 88 VAL A O 1
ATOM 757 N N . ILE A 1 89 ? -15.758 1.268 -15.922 1.00 94.12 89 ILE A N 1
ATOM 758 C CA . ILE A 1 89 ? -15.210 2.630 -15.902 1.00 94.12 89 ILE A CA 1
ATOM 759 C C . ILE A 1 89 ? -14.031 2.760 -14.946 1.00 94.12 89 ILE A C 1
ATOM 761 O O . ILE A 1 89 ? -13.055 3.401 -15.302 1.00 94.12 89 ILE A O 1
ATOM 765 N N . ILE A 1 90 ? -14.117 2.210 -13.736 1.00 91.50 90 ILE A N 1
ATOM 766 C CA . ILE A 1 90 ? -13.094 2.422 -12.706 1.00 91.50 90 ILE A CA 1
ATOM 767 C C . ILE A 1 90 ? -11.889 1.512 -12.941 1.00 91.50 90 ILE A C 1
ATOM 769 O O . ILE A 1 90 ? -10.764 1.962 -12.796 1.00 91.50 90 ILE A O 1
ATOM 773 N N . VAL A 1 91 ? -12.108 0.247 -13.298 1.00 93.19 91 VAL A N 1
ATOM 774 C CA . VAL A 1 91 ? -11.038 -0.755 -13.409 1.00 93.19 91 VAL A CA 1
ATOM 775 C C . VAL A 1 91 ? -10.401 -0.763 -14.795 1.00 93.19 91 VAL A C 1
ATOM 777 O O . VAL A 1 91 ? -9.184 -0.873 -14.894 1.00 93.19 91 VAL A O 1
ATOM 780 N N . TRP A 1 92 ? -11.196 -0.618 -15.858 1.00 94.50 92 TRP A N 1
ATOM 781 C CA . TRP A 1 92 ? -10.719 -0.739 -17.240 1.00 94.50 92 TRP A CA 1
ATOM 782 C C . TRP A 1 92 ? -10.548 0.608 -17.943 1.00 94.50 92 TRP A C 1
ATOM 784 O O . TRP A 1 92 ? -9.662 0.743 -18.782 1.00 94.50 92 TRP A O 1
ATOM 794 N N . GLY A 1 93 ? -11.344 1.618 -17.581 1.00 95.56 93 GLY A N 1
ATOM 795 C CA . GLY A 1 93 ? -11.307 2.941 -18.208 1.00 95.56 93 GLY A CA 1
ATOM 796 C C . GLY A 1 93 ? -9.921 3.602 -18.174 1.00 95.56 93 GLY A C 1
ATOM 797 O O . GLY A 1 93 ? -9.374 3.876 -19.240 1.00 95.56 93 GLY A O 1
ATOM 798 N N . PRO A 1 94 ? -9.317 3.850 -16.996 1.00 94.62 94 PRO A N 1
ATOM 799 C CA . PRO A 1 94 ? -8.027 4.526 -16.915 1.00 94.62 94 PRO A CA 1
ATOM 800 C C . PRO A 1 94 ? -6.880 3.778 -17.609 1.00 94.62 94 PRO A C 1
ATOM 802 O O . PRO A 1 94 ? -6.160 4.440 -18.353 1.00 94.62 94 PRO A O 1
ATOM 805 N N . PRO A 1 95 ? -6.711 2.444 -17.467 1.00 94.69 95 PRO A N 1
ATOM 806 C CA . PRO A 1 95 ? -5.704 1.716 -18.241 1.00 94.69 95 PRO A CA 1
ATOM 807 C C . PRO A 1 95 ? -5.871 1.851 -19.753 1.00 94.69 95 PRO A C 1
ATOM 809 O O . PRO A 1 95 ? -4.880 2.063 -20.443 1.00 94.69 95 PRO A O 1
ATOM 812 N N . LEU A 1 96 ? -7.107 1.769 -20.265 1.00 95.56 96 LEU A N 1
ATOM 813 C CA . LEU A 1 96 ? -7.380 1.933 -21.696 1.00 95.56 96 LEU A CA 1
ATOM 814 C C . LEU A 1 96 ? -7.027 3.345 -22.170 1.00 95.56 96 LEU A C 1
ATOM 816 O O . LEU A 1 96 ? -6.337 3.495 -23.169 1.00 95.56 96 LEU A O 1
ATOM 820 N N . LEU A 1 97 ? -7.427 4.378 -21.423 1.00 95.50 97 LEU A N 1
ATOM 821 C CA . LEU A 1 97 ? -7.085 5.764 -21.755 1.00 95.50 97 LEU A CA 1
ATOM 822 C C . LEU A 1 97 ? -5.570 6.005 -21.739 1.00 95.50 97 LEU A C 1
ATOM 824 O O . LEU A 1 97 ? -5.047 6.671 -22.626 1.00 95.50 97 LEU A O 1
ATOM 828 N N . LEU A 1 98 ? -4.859 5.468 -20.745 1.00 92.88 98 LEU A N 1
ATOM 829 C CA . LEU A 1 98 ? -3.402 5.586 -20.656 1.00 92.88 98 LEU A CA 1
ATOM 830 C C . LEU A 1 98 ? -2.693 4.834 -21.785 1.00 92.88 98 LEU A C 1
ATOM 832 O O . LEU A 1 98 ? -1.682 5.315 -22.287 1.00 92.88 98 LEU A O 1
ATOM 836 N N . TRP A 1 99 ? -3.217 3.680 -22.191 1.00 93.94 99 TRP A N 1
ATOM 837 C CA . TRP A 1 99 ? -2.696 2.911 -23.316 1.00 93.94 99 TRP A CA 1
ATOM 838 C C . TRP A 1 99 ? -2.884 3.638 -24.649 1.00 93.94 99 TRP A C 1
ATOM 840 O O . TRP A 1 99 ? -1.914 3.791 -25.386 1.00 93.94 99 TRP A O 1
ATOM 850 N N . GLU A 1 100 ? -4.074 4.182 -24.909 1.00 93.81 100 GLU A N 1
ATOM 851 C CA . GLU A 1 100 ? -4.338 5.012 -26.093 1.00 93.81 100 GLU A CA 1
ATOM 852 C C . GLU A 1 100 ? -3.425 6.244 -26.128 1.00 93.81 100 GLU A C 1
ATOM 854 O O . GLU A 1 100 ? -2.804 6.544 -27.146 1.00 93.81 100 GLU A O 1
ATOM 859 N N . LEU A 1 101 ? -3.257 6.930 -24.991 1.00 91.75 101 LEU A N 1
ATOM 860 C CA . LEU A 1 101 ? -2.310 8.042 -24.884 1.00 91.75 101 LEU A CA 1
ATOM 861 C C . LEU A 1 101 ? -0.868 7.598 -25.155 1.00 91.75 101 LEU A C 1
ATOM 863 O O . LEU A 1 101 ? -0.135 8.325 -25.821 1.00 91.75 101 LEU A O 1
ATOM 867 N N . ALA A 1 102 ? -0.461 6.420 -24.675 1.00 89.31 102 ALA A N 1
ATOM 868 C CA . ALA A 1 102 ? 0.872 5.875 -24.918 1.00 89.31 102 ALA A CA 1
ATOM 869 C C . ALA A 1 102 ? 1.111 5.545 -26.403 1.00 89.31 102 ALA A C 1
ATOM 871 O O . ALA A 1 102 ? 2.225 5.741 -26.890 1.00 89.31 102 ALA A O 1
ATOM 872 N N . ILE A 1 103 ? 0.083 5.092 -27.128 1.00 90.00 103 ILE A N 1
ATOM 873 C CA . ILE A 1 103 ? 0.145 4.893 -28.583 1.00 90.00 103 ILE A CA 1
ATOM 874 C C . ILE A 1 103 ? 0.241 6.243 -29.304 1.00 90.00 103 ILE A C 1
ATOM 876 O O . ILE A 1 103 ? 1.095 6.409 -30.171 1.00 90.00 103 ILE A O 1
ATOM 880 N N . LEU A 1 104 ? -0.580 7.226 -28.919 1.00 90.31 104 LEU A N 1
ATOM 881 C CA . LEU A 1 104 ? -0.608 8.551 -29.552 1.00 90.31 104 LEU A CA 1
ATOM 882 C C . LEU A 1 104 ? 0.724 9.305 -29.455 1.00 90.31 104 LEU A C 1
ATOM 884 O O . LEU A 1 104 ? 1.069 10.046 -30.372 1.00 90.31 104 LEU A O 1
ATOM 888 N N . VAL A 1 105 ? 1.470 9.130 -28.362 1.00 87.88 105 VAL A N 1
ATOM 889 C CA . VAL A 1 105 ? 2.802 9.743 -28.186 1.00 87.88 105 VAL A CA 1
ATOM 890 C C . VAL A 1 105 ? 3.948 8.871 -28.707 1.00 87.88 105 VAL A C 1
ATOM 892 O O . VAL A 1 105 ? 5.108 9.183 -28.447 1.00 87.88 105 VAL A O 1
ATOM 895 N N . ASP A 1 106 ? 3.626 7.773 -29.396 1.00 85.69 106 ASP A N 1
ATOM 896 C CA . ASP A 1 106 ? 4.562 6.764 -29.897 1.00 85.69 106 ASP A CA 1
ATOM 897 C C . ASP A 1 106 ? 5.604 6.348 -28.848 1.00 85.69 106 ASP A C 1
ATOM 899 O O . ASP A 1 106 ? 6.824 6.364 -29.045 1.00 85.69 106 ASP A O 1
ATOM 903 N N . LEU A 1 107 ? 5.104 5.969 -27.669 1.00 82.75 107 LEU A N 1
ATOM 904 C CA . LEU A 1 107 ? 5.966 5.563 -26.565 1.00 82.75 107 LEU A CA 1
ATOM 905 C C . LEU A 1 107 ? 6.830 4.342 -26.934 1.00 82.75 107 LEU A C 1
ATOM 907 O O . LEU A 1 107 ? 7.880 4.128 -26.334 1.00 82.75 107 LEU A O 1
ATOM 911 N N . ARG A 1 108 ? 6.408 3.544 -27.924 1.00 81.25 108 ARG A N 1
ATOM 912 C CA . ARG A 1 108 ? 7.142 2.371 -28.419 1.00 81.25 108 ARG A CA 1
ATOM 913 C C . ARG A 1 108 ? 8.400 2.771 -29.186 1.00 81.25 108 ARG A C 1
ATOM 915 O O . ARG A 1 108 ? 9.439 2.143 -28.970 1.00 81.25 108 ARG A O 1
ATOM 922 N N . ALA A 1 109 ? 8.346 3.819 -30.010 1.00 81.62 109 ALA A N 1
ATOM 923 C CA . ALA A 1 109 ? 9.525 4.317 -30.717 1.00 81.62 109 ALA A CA 1
ATOM 924 C C . ALA A 1 109 ? 10.638 4.767 -29.761 1.00 81.62 109 ALA A C 1
ATOM 926 O O . ALA A 1 109 ? 11.813 4.534 -30.045 1.00 81.62 109 ALA A O 1
ATOM 927 N N . LYS A 1 110 ? 10.289 5.315 -28.586 1.00 80.50 110 LYS A N 1
ATOM 928 C CA . LYS A 1 110 ? 11.266 5.708 -27.550 1.00 80.50 110 LYS A CA 1
ATOM 929 C C . LYS A 1 110 ? 12.162 4.547 -27.087 1.00 80.50 110 LYS A C 1
ATOM 931 O O . LYS A 1 110 ? 13.281 4.789 -26.648 1.00 80.50 110 LYS A O 1
ATOM 936 N N . TRP A 1 111 ? 11.688 3.308 -27.210 1.00 76.62 111 TRP A N 1
ATOM 937 C CA . TRP A 1 111 ? 12.386 2.094 -26.773 1.00 76.62 111 TRP A CA 1
ATOM 938 C C . TRP A 1 111 ? 12.614 1.105 -27.922 1.00 76.62 111 TRP A C 1
ATOM 940 O O . TRP A 1 111 ? 12.629 -0.106 -27.711 1.00 76.62 111 TRP A O 1
ATOM 950 N N . GLY A 1 112 ? 12.731 1.603 -29.158 1.00 73.25 112 GLY A N 1
ATOM 951 C CA . GLY A 1 112 ? 13.089 0.780 -30.317 1.00 73.25 112 GLY A CA 1
ATOM 952 C C . GLY A 1 112 ? 12.090 -0.335 -30.640 1.00 73.25 112 GLY A C 1
ATOM 953 O O . GLY A 1 112 ? 12.487 -1.366 -31.170 1.00 73.25 112 GLY A O 1
ATOM 954 N N . TYR A 1 113 ? 10.805 -0.153 -30.310 1.00 75.00 113 TYR A N 1
ATOM 955 C CA . TYR A 1 113 ? 9.742 -1.142 -30.541 1.00 75.00 113 TYR A CA 1
ATOM 956 C C . TYR A 1 113 ? 9.942 -2.498 -29.844 1.00 75.00 113 TYR A C 1
ATOM 958 O O . TYR A 1 113 ? 9.310 -3.478 -30.239 1.00 75.00 113 TYR A O 1
ATOM 966 N N . MET A 1 114 ? 10.726 -2.550 -28.760 1.00 73.12 114 MET A N 1
ATOM 967 C CA . MET A 1 114 ? 10.956 -3.779 -27.981 1.00 73.12 114 MET A CA 1
ATOM 968 C C . MET A 1 114 ? 9.678 -4.448 -27.449 1.00 73.12 114 MET A C 1
ATOM 970 O O . MET A 1 114 ? 9.678 -5.641 -27.162 1.00 73.12 114 MET A O 1
ATOM 974 N N . PHE A 1 115 ? 8.566 -3.713 -27.347 1.00 76.19 115 PHE A N 1
ATOM 975 C CA . PHE A 1 115 ? 7.294 -4.233 -26.847 1.00 76.19 115 PHE A CA 1
ATOM 976 C C . PHE A 1 115 ? 6.222 -4.295 -27.919 1.00 76.19 115 PHE A C 1
ATOM 978 O O . PHE A 1 115 ? 6.098 -3.389 -28.746 1.00 76.19 115 PHE A O 1
ATOM 985 N N . THR A 1 116 ? 5.378 -5.323 -27.832 1.00 86.44 116 THR A N 1
ATOM 986 C CA . THR A 1 116 ? 4.083 -5.345 -28.521 1.00 86.44 116 THR A CA 1
ATOM 987 C C . THR A 1 116 ? 3.107 -4.373 -27.849 1.00 86.44 116 THR A C 1
ATOM 989 O O . THR A 1 116 ? 3.269 -4.021 -26.678 1.00 86.44 116 THR A O 1
ATOM 992 N N . GLU A 1 117 ? 2.057 -3.958 -28.561 1.00 86.94 117 GLU A N 1
ATOM 993 C CA . GLU A 1 117 ? 0.980 -3.140 -27.976 1.00 86.94 117 GLU A CA 1
ATOM 994 C C . GLU A 1 117 ? 0.289 -3.842 -26.805 1.00 86.94 117 GLU A C 1
ATOM 996 O O . GLU A 1 117 ? -0.079 -3.193 -25.827 1.00 86.94 117 GLU A O 1
ATOM 1001 N N . LEU A 1 118 ? 0.183 -5.173 -26.870 1.00 87.38 118 LEU A N 1
ATOM 1002 C CA . LEU A 1 118 ? -0.367 -5.990 -25.794 1.00 87.38 118 LEU A CA 1
ATOM 1003 C C . LEU A 1 118 ? 0.523 -5.948 -24.546 1.00 87.38 118 LEU A C 1
ATOM 1005 O O . LEU A 1 118 ? 0.015 -5.818 -23.435 1.00 87.38 118 LEU A O 1
ATOM 1009 N N . THR A 1 119 ? 1.845 -6.020 -24.713 1.00 85.44 119 THR A N 1
ATOM 1010 C CA . THR A 1 119 ? 2.793 -5.925 -23.593 1.00 85.44 119 THR A CA 1
ATOM 1011 C C . THR A 1 119 ? 2.762 -4.532 -22.961 1.00 85.44 119 THR A C 1
ATOM 1013 O O . THR A 1 119 ? 2.750 -4.414 -21.737 1.00 85.44 119 THR A O 1
ATOM 1016 N N . LEU A 1 120 ? 2.670 -3.481 -23.784 1.00 88.50 120 LEU A N 1
ATOM 1017 C CA . LEU A 1 120 ? 2.498 -2.101 -23.324 1.00 88.50 120 LEU A CA 1
ATOM 1018 C C . LEU A 1 120 ? 1.216 -1.941 -22.493 1.00 88.50 120 LEU A C 1
ATOM 1020 O O . LEU A 1 120 ? 1.267 -1.424 -21.375 1.00 88.50 120 LEU A O 1
ATOM 1024 N N . PHE A 1 121 ? 0.080 -2.423 -23.008 1.00 91.44 121 PHE A N 1
ATOM 1025 C CA . PHE A 1 121 ? -1.180 -2.434 -22.264 1.00 91.44 121 PHE A CA 1
ATOM 1026 C C . PHE A 1 121 ? -1.048 -3.222 -20.957 1.00 91.44 121 PHE A C 1
ATOM 1028 O O . PHE A 1 121 ? -1.488 -2.750 -19.911 1.00 91.44 121 PHE A O 1
ATOM 1035 N N . GLY A 1 122 ? -0.391 -4.385 -20.993 1.00 89.94 122 GLY A N 1
ATOM 1036 C CA . GLY A 1 122 ? -0.144 -5.227 -19.825 1.00 89.94 122 GLY A CA 1
ATOM 1037 C C . GLY A 1 122 ? 0.592 -4.494 -18.702 1.00 89.94 122 GLY A C 1
ATOM 1038 O O . GLY A 1 122 ? 0.140 -4.538 -17.558 1.00 89.94 122 GLY A O 1
ATOM 1039 N N . PHE A 1 123 ? 1.669 -3.763 -19.011 1.00 89.38 123 PHE A N 1
ATOM 1040 C CA . PHE A 1 123 ? 2.397 -2.967 -18.014 1.00 89.38 123 PHE A CA 1
ATOM 1041 C C . PHE A 1 123 ? 1.551 -1.836 -17.428 1.00 89.38 123 PHE A C 1
ATOM 1043 O O . PHE A 1 123 ? 1.519 -1.668 -16.209 1.00 89.38 123 PHE A O 1
ATOM 1050 N N . ILE A 1 124 ? 0.836 -1.090 -18.274 1.00 92.50 124 ILE A N 1
ATOM 1051 C CA . ILE A 1 124 ? -0.040 0.009 -17.838 1.00 92.50 124 ILE A CA 1
ATOM 1052 C C . ILE A 1 124 ? -1.160 -0.525 -16.941 1.00 92.50 124 ILE A C 1
ATOM 1054 O O . ILE A 1 124 ? -1.404 0.007 -15.855 1.00 92.50 124 ILE A O 1
ATOM 1058 N N . PHE A 1 125 ? -1.823 -1.597 -17.375 1.00 93.62 125 PHE A N 1
ATOM 1059 C CA . PHE A 1 125 ? -2.891 -2.243 -16.626 1.00 93.62 125 PHE A CA 1
ATOM 1060 C C . PHE A 1 125 ? -2.382 -2.775 -15.288 1.00 93.62 125 PHE A C 1
ATOM 1062 O O . PHE A 1 125 ? -3.020 -2.548 -14.261 1.00 93.62 125 PHE A O 1
ATOM 1069 N N . PHE A 1 126 ? -1.211 -3.418 -15.274 1.00 91.62 126 PHE A N 1
ATOM 1070 C CA . PHE A 1 126 ? -0.603 -3.926 -14.051 1.00 91.62 126 PHE A CA 1
ATOM 1071 C C . PHE A 1 126 ? -0.266 -2.788 -13.078 1.00 91.62 126 PHE A C 1
ATOM 1073 O O . PHE A 1 126 ? -0.718 -2.802 -11.931 1.00 91.62 126 PHE A O 1
ATOM 1080 N N . ALA A 1 127 ? 0.464 -1.770 -13.532 1.00 92.38 127 ALA A N 1
ATOM 1081 C CA . ALA A 1 127 ? 0.813 -0.608 -12.719 1.00 92.38 127 ALA A CA 1
ATOM 1082 C C . ALA A 1 127 ? -0.436 0.041 -12.094 1.00 92.38 127 ALA A C 1
ATOM 1084 O O . ALA A 1 127 ? -0.460 0.321 -10.894 1.00 92.38 127 ALA A O 1
ATOM 1085 N N . TYR A 1 128 ? -1.509 0.185 -12.877 1.00 93.69 128 TYR A N 1
ATOM 1086 C CA . TYR A 1 128 ? -2.773 0.750 -12.417 1.00 93.69 128 TYR A CA 1
ATOM 1087 C C . TYR A 1 128 ? -3.509 -0.139 -11.407 1.00 93.69 128 TYR A C 1
ATOM 1089 O O . TYR A 1 128 ? -3.902 0.330 -10.337 1.00 93.69 128 TYR A O 1
ATOM 1097 N N . ILE A 1 129 ? -3.715 -1.420 -11.722 1.00 92.62 129 ILE A N 1
ATOM 1098 C CA . ILE A 1 129 ? -4.593 -2.288 -10.928 1.00 92.62 129 ILE A CA 1
ATOM 1099 C C . ILE A 1 129 ? -4.023 -2.552 -9.530 1.00 92.62 129 ILE A C 1
ATOM 1101 O O . ILE A 1 129 ? -4.779 -2.646 -8.560 1.00 92.62 129 ILE A O 1
ATOM 1105 N N . MET A 1 130 ? -2.691 -2.568 -9.392 1.00 92.25 130 MET A N 1
ATOM 1106 C CA . MET A 1 130 ? -2.023 -2.659 -8.091 1.00 92.25 130 MET A CA 1
ATOM 1107 C C . MET A 1 130 ? -2.410 -1.517 -7.150 1.00 92.25 130 MET A C 1
ATOM 1109 O O . MET A 1 130 ? -2.609 -1.752 -5.953 1.00 92.25 130 MET A O 1
ATOM 1113 N N . LEU A 1 131 ? -2.564 -0.295 -7.677 1.00 92.38 131 LEU A N 1
ATOM 1114 C CA . LEU A 1 131 ? -2.915 0.878 -6.873 1.00 92.38 131 LEU A CA 1
ATOM 1115 C C . LEU A 1 131 ? -4.239 0.678 -6.139 1.00 92.38 131 LEU A C 1
ATOM 1117 O O . LEU A 1 131 ? -4.380 1.153 -5.016 1.00 92.38 131 LEU A O 1
ATOM 1121 N N . GLY A 1 132 ? -5.183 -0.069 -6.717 1.00 90.38 132 GLY A N 1
ATOM 1122 C CA . GLY A 1 132 ? -6.449 -0.394 -6.067 1.00 90.38 132 GLY A CA 1
ATOM 1123 C C . GLY A 1 132 ? -6.242 -1.044 -4.698 1.00 90.38 132 GLY A C 1
ATOM 1124 O O . GLY A 1 132 ? -6.749 -0.547 -3.692 1.00 90.38 132 GLY A O 1
ATOM 1125 N N . ALA A 1 133 ? -5.476 -2.132 -4.627 1.00 90.94 133 ALA A N 1
ATOM 1126 C CA . ALA A 1 133 ? -5.235 -2.838 -3.368 1.00 90.94 133 ALA A CA 1
ATOM 1127 C C . ALA A 1 133 ? -4.360 -2.033 -2.400 1.00 90.94 133 ALA A C 1
ATOM 1129 O O . ALA A 1 133 ? -4.625 -2.002 -1.193 1.00 90.94 133 ALA A O 1
ATOM 1130 N N . ILE A 1 134 ? -3.374 -1.313 -2.936 1.00 92.25 134 ILE A N 1
ATOM 1131 C CA . ILE A 1 134 ? -2.498 -0.424 -2.169 1.00 92.25 134 ILE A CA 1
ATOM 1132 C C . ILE A 1 134 ? -3.296 0.705 -1.504 1.00 92.25 134 ILE A C 1
ATOM 1134 O O . ILE A 1 134 ? -3.073 1.001 -0.333 1.00 92.25 134 ILE A O 1
ATOM 1138 N N . VAL A 1 135 ? -4.263 1.309 -2.200 1.00 91.12 135 VAL A N 1
ATOM 1139 C CA . VAL A 1 135 ? -5.130 2.370 -1.658 1.00 91.12 135 VAL A CA 1
ATOM 1140 C C . VAL A 1 135 ? -5.905 1.884 -0.441 1.00 91.12 135 VAL A C 1
ATOM 1142 O O . VAL A 1 135 ? -5.960 2.581 0.575 1.00 91.12 135 VAL A O 1
ATOM 1145 N N . TYR A 1 136 ? -6.493 0.688 -0.517 1.00 87.06 136 TYR A N 1
ATOM 1146 C CA . TYR A 1 136 ? -7.192 0.114 0.627 1.00 87.06 136 TYR A CA 1
ATOM 1147 C C . TYR A 1 136 ? -6.223 -0.139 1.781 1.00 87.06 136 TYR A C 1
ATOM 1149 O O . TYR A 1 136 ? -6.489 0.319 2.892 1.00 87.06 136 TYR A O 1
ATOM 1157 N N . LEU A 1 137 ? -5.077 -0.775 1.534 1.00 89.81 137 LEU A N 1
ATOM 1158 C CA . LEU A 1 137 ? -4.059 -0.985 2.566 1.00 89.81 137 LEU A CA 1
ATOM 1159 C C . LEU A 1 137 ? -3.636 0.329 3.236 1.00 89.81 137 LEU A C 1
ATOM 1161 O O . LEU A 1 137 ? -3.731 0.448 4.459 1.00 89.81 137 LEU A O 1
ATOM 1165 N N . ALA A 1 138 ? -3.277 1.335 2.439 1.00 90.25 138 ALA A N 1
ATOM 1166 C CA . ALA A 1 138 ? -2.861 2.656 2.893 1.00 90.25 138 ALA A CA 1
ATOM 1167 C C . ALA A 1 138 ? -3.933 3.340 3.752 1.00 90.25 138 ALA A C 1
ATOM 1169 O O . ALA A 1 138 ? -3.617 3.986 4.753 1.00 90.25 138 ALA A O 1
ATOM 1170 N N . TYR A 1 139 ? -5.210 3.202 3.392 1.00 88.00 139 TYR A N 1
ATOM 1171 C CA . TYR A 1 139 ? -6.313 3.754 4.174 1.00 88.00 139 TYR A CA 1
ATOM 1172 C C . TYR A 1 139 ? -6.390 3.114 5.571 1.00 88.00 139 TYR A C 1
ATOM 1174 O O . TYR A 1 139 ? -6.444 3.825 6.576 1.00 88.00 139 TYR A O 1
ATOM 1182 N N . TYR A 1 140 ? -6.348 1.782 5.668 1.00 85.69 140 TYR A N 1
ATOM 1183 C CA . TYR A 1 140 ? -6.448 1.083 6.959 1.00 85.69 140 TYR A CA 1
ATOM 1184 C C . TYR A 1 140 ? -5.199 1.241 7.825 1.00 85.69 140 TYR A C 1
ATOM 1186 O O . TYR A 1 140 ? -5.309 1.463 9.033 1.00 85.69 140 TYR A O 1
ATOM 1194 N N . GLU A 1 141 ? -4.024 1.190 7.210 1.00 88.25 141 GLU A N 1
ATOM 1195 C CA . GLU A 1 141 ? -2.750 1.443 7.872 1.00 88.25 141 GLU A CA 1
ATOM 1196 C C . GLU A 1 141 ? -2.724 2.843 8.509 1.00 88.25 141 GLU A C 1
ATOM 1198 O O . GLU A 1 141 ? -2.385 3.002 9.687 1.00 88.25 141 GLU A O 1
ATOM 1203 N N . ASN A 1 142 ? -3.140 3.873 7.766 1.00 89.81 142 ASN A N 1
ATOM 1204 C CA . ASN A 1 142 ? -3.113 5.248 8.259 1.00 89.81 142 ASN A CA 1
ATOM 1205 C C . ASN A 1 142 ? -4.196 5.545 9.299 1.00 89.81 142 ASN A C 1
ATOM 1207 O O . ASN A 1 142 ? -3.942 6.343 10.205 1.00 89.81 142 ASN A O 1
ATOM 1211 N N . ILE A 1 143 ? -5.362 4.886 9.243 1.00 87.81 143 ILE A N 1
ATOM 1212 C CA . ILE A 1 143 ? -6.346 4.940 10.339 1.00 87.81 143 ILE A CA 1
ATOM 1213 C C . ILE A 1 143 ? -5.699 4.491 11.647 1.00 87.81 143 ILE A C 1
ATOM 1215 O O . ILE A 1 143 ? -5.831 5.181 12.660 1.00 87.81 143 ILE A O 1
ATOM 1219 N N . SER A 1 144 ? -4.966 3.378 11.636 1.00 85.50 144 SER A N 1
ATOM 1220 C CA . SER A 1 144 ? -4.283 2.879 12.830 1.00 85.50 144 SER A CA 1
ATOM 1221 C C . SER A 1 144 ? -3.245 3.850 13.343 1.00 85.50 144 SER A C 1
ATOM 1223 O O . SER A 1 144 ? -3.297 4.215 14.520 1.00 85.50 144 SER A O 1
ATOM 1225 N N . LYS A 1 145 ? -2.328 4.301 12.479 1.00 87.81 145 LYS A N 1
ATOM 1226 C CA . LYS A 1 145 ? -1.282 5.260 12.858 1.00 87.81 145 LYS A CA 1
ATOM 1227 C C . LYS A 1 145 ? -1.903 6.510 13.488 1.00 87.81 145 LYS A C 1
ATOM 1229 O O . LYS A 1 145 ? -1.530 6.902 14.597 1.00 87.81 145 LYS A O 1
ATOM 1234 N N . ALA A 1 146 ? -2.919 7.078 12.837 1.00 87.81 146 ALA A N 1
ATOM 1235 C CA . ALA A 1 146 ? -3.654 8.229 13.348 1.00 87.81 146 ALA A CA 1
ATOM 1236 C C . ALA A 1 146 ? -4.353 7.927 14.683 1.00 87.81 146 ALA A C 1
ATOM 1238 O O . ALA A 1 146 ? -4.333 8.769 15.584 1.00 87.81 146 ALA A O 1
ATOM 1239 N N . SER A 1 147 ? -4.914 6.726 14.854 1.00 86.00 147 SER A N 1
ATOM 1240 C CA . SER A 1 147 ? -5.590 6.329 16.091 1.00 86.00 147 SER A CA 1
ATOM 1241 C C . SER A 1 147 ? -4.641 6.279 17.290 1.00 86.00 147 SER A C 1
ATOM 1243 O O . SER A 1 147 ? -4.987 6.772 18.363 1.00 86.00 147 SER A O 1
ATOM 1245 N N . PHE A 1 148 ? -3.415 5.774 17.120 1.00 85.75 148 PHE A N 1
ATOM 1246 C CA . PHE A 1 148 ? -2.419 5.738 18.193 1.00 85.75 148 PHE A CA 1
ATOM 1247 C C . PHE A 1 148 ? -1.916 7.136 18.551 1.00 85.75 148 PHE A C 1
ATOM 1249 O O . PHE A 1 148 ? -1.777 7.453 19.736 1.00 85.75 148 PHE A O 1
ATOM 1256 N N . ILE A 1 149 ? -1.717 8.000 17.551 1.00 86.50 149 ILE A N 1
ATOM 1257 C CA . ILE A 1 149 ? -1.343 9.404 17.767 1.00 86.50 149 ILE A CA 1
ATOM 1258 C C . ILE A 1 149 ? -2.450 10.141 18.529 1.00 86.50 149 ILE A C 1
ATOM 1260 O O . ILE A 1 149 ? -2.176 10.812 19.528 1.00 86.50 149 ILE A O 1
ATOM 1264 N N . ALA A 1 150 ? -3.703 9.992 18.099 1.00 84.75 150 ALA A N 1
ATOM 1265 C CA . ALA A 1 150 ? -4.854 10.601 18.754 1.00 84.75 150 ALA A CA 1
ATOM 1266 C C . ALA A 1 150 ? -5.027 10.077 20.188 1.00 84.75 150 ALA A C 1
ATOM 1268 O O . ALA A 1 150 ? -5.122 10.881 21.113 1.00 84.75 150 ALA A O 1
ATOM 1269 N N . ARG A 1 151 ? -4.953 8.756 20.403 1.00 82.12 151 ARG A N 1
ATOM 1270 C CA . ARG A 1 151 ? -4.976 8.141 21.742 1.00 82.12 151 ARG A CA 1
ATOM 1271 C C . ARG A 1 151 ? -3.878 8.723 22.632 1.00 82.12 151 ARG A C 1
ATOM 1273 O O . ARG A 1 151 ? -4.177 9.196 23.725 1.00 82.12 151 ARG A O 1
ATOM 1280 N N . SER A 1 152 ? -2.629 8.770 22.162 1.00 83.38 152 SER A N 1
ATOM 1281 C CA . SER A 1 152 ? -1.503 9.347 22.916 1.00 83.38 152 SER A CA 1
ATOM 1282 C C . SER A 1 152 ? -1.763 10.801 23.339 1.00 83.38 152 SER A C 1
ATOM 1284 O O . SER A 1 152 ? -1.535 11.160 24.499 1.00 83.38 152 SER A O 1
ATOM 1286 N N . ARG A 1 153 ? -2.317 11.632 22.443 1.00 82.31 153 ARG A N 1
ATOM 1287 C CA . ARG A 1 153 ? -2.697 13.024 22.750 1.00 82.31 153 ARG A CA 1
ATOM 1288 C C . ARG A 1 153 ? -3.814 13.103 23.792 1.00 82.31 153 ARG A C 1
ATOM 1290 O O . ARG A 1 153 ? -3.670 13.836 24.771 1.00 82.31 153 ARG A O 1
ATOM 1297 N N . THR A 1 154 ? -4.889 12.333 23.627 1.00 77.12 154 THR A N 1
ATOM 1298 C CA . THR A 1 154 ? -6.029 12.322 24.558 1.00 77.12 154 THR A CA 1
ATOM 1299 C C . THR A 1 154 ? -5.606 11.869 25.955 1.00 77.12 154 THR A C 1
ATOM 1301 O O . THR A 1 154 ? -5.975 12.493 26.950 1.00 77.12 154 THR A O 1
ATOM 1304 N N . TYR A 1 155 ? -4.747 10.852 26.048 1.00 75.88 155 TYR A N 1
ATOM 1305 C CA . TYR A 1 155 ? -4.208 10.383 27.324 1.00 75.88 155 TYR A CA 1
ATOM 1306 C C . TYR A 1 155 ? -3.302 11.401 28.021 1.00 75.88 155 TYR A C 1
ATOM 1308 O O . TYR A 1 155 ? -3.320 11.485 29.246 1.00 75.88 155 TYR A O 1
ATOM 1316 N N . LYS A 1 156 ? -2.515 12.185 27.273 1.00 75.12 156 LYS A N 1
ATOM 1317 C CA . LYS A 1 156 ? -1.718 13.278 27.856 1.00 75.12 156 LYS A CA 1
ATOM 1318 C C . LYS A 1 156 ? -2.601 14.417 28.371 1.00 75.12 156 LYS A C 1
ATOM 1320 O O . LYS A 1 156 ? -2.284 14.997 29.405 1.00 75.12 156 LYS A O 1
ATOM 1325 N N . LYS A 1 157 ? -3.693 14.730 27.665 1.00 76.00 157 LYS A N 1
ATOM 1326 C CA . LYS A 1 157 ? -4.623 15.809 28.034 1.00 76.00 157 L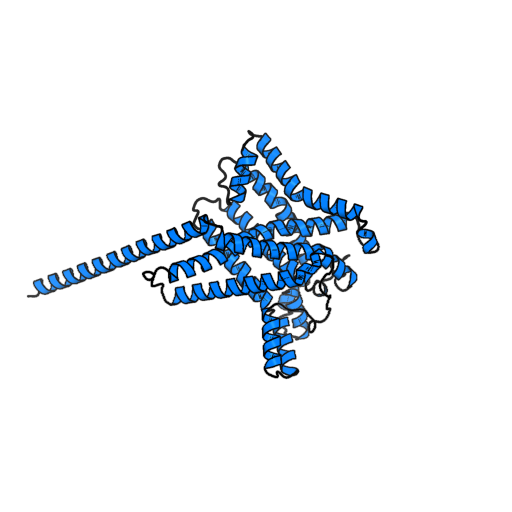YS A CA 1
ATOM 1327 C C . LYS A 1 157 ? -5.420 15.472 29.297 1.00 76.00 157 LYS A C 1
ATOM 1329 O O . LYS A 1 157 ? -5.580 16.322 30.169 1.00 76.00 157 LYS A O 1
ATOM 1334 N N . ASN A 1 158 ? -5.877 14.230 29.426 1.00 69.94 158 ASN A N 1
ATOM 1335 C CA . ASN A 1 158 ? -6.731 13.826 30.535 1.00 69.94 158 ASN A CA 1
ATOM 1336 C C . ASN A 1 158 ? -5.895 13.232 31.685 1.00 69.94 158 ASN A C 1
ATOM 1338 O O . ASN A 1 158 ? -5.636 12.029 31.732 1.00 69.94 158 ASN A O 1
ATOM 1342 N N . LYS A 1 159 ? -5.495 14.077 32.649 1.00 62.09 159 LYS A N 1
ATOM 1343 C CA . LYS A 1 159 ? -4.663 13.695 33.817 1.00 62.09 159 LYS A CA 1
ATOM 1344 C C . LYS A 1 159 ? -5.243 12.547 34.667 1.00 62.09 159 LYS A C 1
ATOM 1346 O O . LYS A 1 159 ? -4.490 11.853 35.348 1.00 62.09 159 LYS A O 1
ATOM 1351 N N . GLU A 1 160 ? -6.552 12.312 34.606 1.00 58.97 160 GLU A N 1
ATOM 1352 C CA . GLU A 1 160 ? -7.253 11.222 35.307 1.00 58.97 160 GLU A CA 1
ATOM 1353 C C . GLU A 1 160 ? -6.951 9.821 34.728 1.00 58.97 160 GLU A C 1
ATOM 1355 O O . GLU A 1 160 ? -7.130 8.786 35.392 1.00 58.97 160 GLU A O 1
ATOM 1360 N N . TYR A 1 161 ? -6.404 9.769 33.509 1.00 62.75 161 TYR A N 1
ATOM 1361 C CA . TYR A 1 161 ? -5.977 8.539 32.852 1.00 62.75 161 TYR A CA 1
ATOM 1362 C C . TYR A 1 161 ? -4.561 8.164 33.281 1.00 62.75 161 TYR A C 1
ATOM 1364 O O . TYR A 1 161 ? -3.570 8.345 32.567 1.00 62.75 161 TYR A O 1
ATOM 1372 N N . LYS A 1 162 ? -4.454 7.535 34.452 1.00 61.88 162 LYS A N 1
ATOM 1373 C CA . LYS A 1 162 ? -3.274 6.727 34.779 1.00 61.88 162 LYS A CA 1
ATOM 1374 C C . LYS A 1 162 ? -3.324 5.425 33.982 1.00 61.88 162 LYS A C 1
ATOM 1376 O O . LYS A 1 162 ? -3.783 4.396 34.472 1.00 61.88 162 LYS A O 1
ATOM 1381 N N . MET A 1 163 ? -2.882 5.481 32.727 1.00 63.41 163 MET A N 1
ATOM 1382 C CA . MET A 1 163 ? -2.554 4.271 31.976 1.00 63.41 163 MET A CA 1
ATOM 1383 C C . MET A 1 163 ? -1.457 3.499 32.710 1.00 63.41 163 MET A C 1
ATOM 1385 O O . MET A 1 163 ? -0.517 4.103 33.231 1.00 63.41 163 MET A O 1
ATOM 1389 N N . GLY A 1 164 ? -1.567 2.169 32.729 1.00 66.81 164 GLY A N 1
ATOM 1390 C CA . GLY A 1 164 ? -0.492 1.318 33.226 1.00 66.81 164 GLY A CA 1
ATOM 1391 C C . GLY A 1 164 ? 0.813 1.620 32.486 1.00 66.81 164 GLY A C 1
ATOM 1392 O O . GLY A 1 164 ? 0.801 1.883 31.282 1.00 66.81 164 GLY A O 1
ATOM 1393 N N . PHE A 1 165 ? 1.935 1.583 33.205 1.00 72.44 165 PHE A N 1
ATOM 1394 C CA . PHE A 1 165 ? 3.262 1.919 32.677 1.00 72.44 165 PHE A CA 1
ATOM 1395 C C . PHE A 1 165 ? 3.578 1.193 31.356 1.00 72.44 165 PHE A C 1
ATOM 1397 O O . PHE A 1 165 ? 3.999 1.826 30.391 1.00 72.44 165 PHE A O 1
ATOM 1404 N N . ARG A 1 166 ? 3.254 -0.107 31.277 1.00 74.50 166 ARG A N 1
ATOM 1405 C CA . ARG A 1 166 ? 3.432 -0.938 30.073 1.00 74.50 166 ARG A CA 1
ATOM 1406 C C . ARG A 1 166 ? 2.651 -0.417 28.859 1.00 74.50 166 ARG A C 1
ATOM 1408 O O . ARG A 1 166 ? 3.232 -0.254 27.793 1.00 74.50 166 ARG A O 1
ATOM 1415 N N . ASN A 1 167 ? 1.372 -0.074 29.026 1.00 75.44 167 ASN A N 1
ATOM 1416 C CA . ASN A 1 167 ? 0.542 0.440 27.928 1.00 75.44 167 ASN A CA 1
ATOM 1417 C C . ASN A 1 167 ? 1.019 1.816 27.452 1.00 75.44 167 ASN A C 1
ATOM 1419 O O . ASN A 1 167 ? 0.978 2.103 26.259 1.00 75.44 167 ASN A O 1
ATOM 1423 N N . ARG A 1 168 ? 1.512 2.659 28.369 1.00 77.19 168 ARG A N 1
ATOM 1424 C CA . ARG A 1 168 ? 2.080 3.964 28.013 1.00 77.19 168 ARG A CA 1
ATOM 1425 C C . ARG A 1 168 ? 3.339 3.816 27.157 1.00 77.19 168 ARG A C 1
ATOM 1427 O O . ARG A 1 168 ? 3.451 4.506 26.148 1.00 77.19 168 ARG A O 1
ATOM 1434 N N . ILE A 1 169 ? 4.259 2.933 27.548 1.00 82.81 169 ILE A N 1
ATOM 1435 C CA . ILE A 1 169 ? 5.476 2.655 26.770 1.00 82.81 169 ILE A CA 1
ATOM 1436 C C . ILE A 1 169 ? 5.104 2.133 25.387 1.00 82.81 169 ILE A C 1
ATOM 1438 O O . ILE A 1 169 ? 5.577 2.673 24.393 1.00 82.81 169 ILE A O 1
ATOM 1442 N N . PHE A 1 170 ? 4.208 1.148 25.321 1.00 82.12 170 PHE A N 1
ATOM 1443 C CA . PHE A 1 170 ? 3.788 0.549 24.059 1.00 82.12 170 PHE A CA 1
ATOM 1444 C C . PHE A 1 170 ? 3.152 1.569 23.100 1.00 82.12 170 PHE A C 1
ATOM 1446 O O . PHE A 1 170 ? 3.545 1.651 21.940 1.00 82.12 170 PHE A O 1
ATOM 1453 N N . ILE A 1 171 ? 2.225 2.409 23.579 1.00 82.00 171 ILE A N 1
ATOM 1454 C CA . ILE A 1 171 ? 1.609 3.451 22.740 1.00 82.00 171 ILE A CA 1
ATOM 1455 C C . ILE A 1 171 ? 2.651 4.466 22.268 1.00 82.00 171 ILE A C 1
ATOM 1457 O O . ILE A 1 171 ? 2.632 4.852 21.104 1.00 82.00 171 ILE A O 1
ATOM 1461 N N . ASN A 1 172 ? 3.564 4.898 23.143 1.00 84.19 172 ASN A N 1
ATOM 1462 C CA . ASN A 1 172 ? 4.622 5.830 22.755 1.00 84.19 172 ASN A CA 1
ATOM 1463 C C . ASN A 1 172 ? 5.554 5.222 21.701 1.00 84.19 172 ASN A C 1
ATOM 1465 O O . ASN A 1 172 ? 5.891 5.904 20.740 1.00 84.19 172 ASN A O 1
ATOM 1469 N N . PHE A 1 173 ? 5.919 3.948 21.850 1.00 87.12 173 PHE A N 1
ATOM 1470 C CA . PHE A 1 173 ? 6.709 3.213 20.868 1.00 87.12 173 PHE A CA 1
ATOM 1471 C C . PHE A 1 173 ? 6.017 3.176 19.498 1.00 87.12 173 PHE A C 1
ATOM 1473 O O . PHE A 1 173 ? 6.624 3.537 18.493 1.00 87.12 173 PHE A O 1
ATOM 1480 N N . LEU A 1 174 ? 4.718 2.861 19.454 1.00 86.69 174 LEU A N 1
ATOM 1481 C CA . LEU A 1 174 ? 3.942 2.892 18.210 1.00 86.69 174 LEU A CA 1
ATOM 1482 C C . LEU A 1 174 ? 3.838 4.300 17.606 1.00 86.69 174 LEU A C 1
ATOM 1484 O O . LEU A 1 174 ? 3.913 4.452 16.390 1.00 86.69 174 LEU A O 1
ATOM 1488 N N . VAL A 1 175 ? 3.697 5.343 18.429 1.00 87.81 175 VAL A N 1
ATOM 1489 C CA . VAL A 1 175 ? 3.708 6.733 17.943 1.00 87.81 175 VAL A CA 1
ATOM 1490 C C . VAL A 1 175 ? 5.055 7.087 17.314 1.00 87.81 175 VAL A C 1
ATOM 1492 O O . VAL A 1 175 ? 5.073 7.724 16.264 1.00 87.81 175 VAL A O 1
ATOM 1495 N N . ILE A 1 176 ? 6.169 6.657 17.914 1.00 89.94 176 ILE A N 1
ATOM 1496 C CA . ILE A 1 176 ? 7.510 6.863 17.353 1.00 89.94 176 ILE A CA 1
ATOM 1497 C C . ILE A 1 176 ? 7.619 6.173 15.989 1.00 89.94 176 ILE A C 1
ATOM 1499 O O . ILE A 1 176 ? 7.970 6.837 15.019 1.00 89.94 176 ILE A O 1
ATOM 1503 N N . ILE A 1 177 ? 7.225 4.898 15.877 1.00 88.19 177 ILE A N 1
ATOM 1504 C CA . ILE A 1 177 ? 7.223 4.181 14.589 1.00 88.19 177 ILE A CA 1
ATOM 1505 C C . ILE A 1 177 ? 6.360 4.912 13.555 1.00 88.19 177 ILE A C 1
ATOM 1507 O O . ILE A 1 177 ? 6.787 5.080 12.417 1.00 88.19 177 ILE A O 1
ATOM 1511 N N . ALA A 1 178 ? 5.165 5.376 13.929 1.00 88.00 178 ALA A N 1
ATOM 1512 C CA . ALA A 1 178 ? 4.277 6.090 13.013 1.00 88.00 178 ALA A CA 1
ATOM 1513 C C . ALA A 1 178 ? 4.897 7.399 12.491 1.00 88.00 178 ALA A C 1
ATOM 1515 O O . ALA A 1 178 ? 4.748 7.714 11.312 1.00 88.00 178 ALA A O 1
ATOM 1516 N N . ILE A 1 179 ? 5.607 8.143 13.347 1.00 89.38 179 ILE A N 1
ATOM 1517 C CA . ILE A 1 179 ? 6.305 9.378 12.960 1.00 89.38 179 ILE A CA 1
ATOM 1518 C C . ILE A 1 179 ? 7.494 9.066 12.048 1.00 89.38 179 ILE A C 1
ATOM 1520 O O . ILE A 1 179 ? 7.625 9.692 11.001 1.00 89.38 179 ILE A O 1
ATOM 1524 N N . ILE A 1 180 ? 8.333 8.091 12.407 1.00 89.38 180 ILE A N 1
ATOM 1525 C CA . ILE A 1 180 ? 9.492 7.701 11.589 1.00 89.38 180 ILE A CA 1
ATOM 1526 C C . ILE A 1 180 ? 9.025 7.186 10.222 1.00 89.38 180 ILE A C 1
ATOM 1528 O O . ILE A 1 180 ? 9.585 7.564 9.196 1.00 89.38 180 ILE A O 1
ATOM 1532 N N . SER A 1 181 ? 7.955 6.388 10.191 1.00 87.25 181 SER A N 1
ATOM 1533 C CA . SER A 1 181 ? 7.333 5.908 8.955 1.00 87.25 181 SER A CA 1
ATOM 1534 C C . SER A 1 181 ? 6.873 7.072 8.072 1.00 87.25 181 SER A C 1
ATOM 1536 O O . SER A 1 181 ? 7.215 7.095 6.897 1.00 87.25 181 SER A O 1
ATOM 1538 N N . LEU A 1 182 ? 6.200 8.089 8.631 1.00 89.31 182 LEU A N 1
ATOM 1539 C CA . LEU A 1 182 ? 5.807 9.286 7.875 1.00 89.31 182 LEU A CA 1
ATOM 1540 C C . LEU A 1 182 ? 7.015 10.037 7.305 1.00 89.31 182 LEU A C 1
ATOM 1542 O O . LEU A 1 182 ? 6.987 10.442 6.146 1.00 89.31 182 LEU A O 1
ATOM 1546 N N . ILE A 1 183 ? 8.055 10.244 8.114 1.00 90.81 183 ILE A N 1
ATOM 1547 C CA . ILE A 1 183 ? 9.279 10.925 7.676 1.00 90.81 183 ILE A CA 1
ATOM 1548 C C . ILE A 1 183 ? 9.932 10.142 6.528 1.00 90.81 183 ILE A C 1
ATOM 1550 O O . ILE A 1 183 ? 10.333 10.741 5.535 1.00 90.81 183 ILE A O 1
ATOM 1554 N N . SER A 1 184 ? 9.970 8.812 6.627 1.00 88.81 184 SER A N 1
ATOM 1555 C CA . SER A 1 184 ? 10.521 7.928 5.592 1.00 88.81 184 SER A CA 1
ATOM 1556 C C . SER A 1 184 ? 9.705 7.997 4.295 1.00 88.81 184 SER A C 1
ATOM 1558 O O . SER A 1 184 ? 10.277 8.142 3.217 1.00 88.81 184 SER A O 1
ATOM 1560 N N . THR A 1 185 ? 8.371 7.983 4.392 1.00 89.31 185 THR A N 1
ATOM 1561 C CA . THR A 1 185 ? 7.447 8.181 3.259 1.00 89.31 185 THR A CA 1
ATOM 1562 C C . THR A 1 185 ? 7.640 9.556 2.613 1.00 89.31 185 THR A C 1
ATOM 1564 O O . THR A 1 185 ? 7.712 9.645 1.394 1.00 89.31 185 THR A O 1
ATOM 1567 N N . LEU A 1 186 ? 7.770 10.632 3.399 1.00 91.75 186 LEU A N 1
ATOM 1568 C CA . LEU A 1 186 ? 8.005 11.986 2.878 1.00 91.75 186 LEU A CA 1
ATOM 1569 C C . LEU A 1 186 ? 9.361 12.110 2.183 1.00 91.75 186 LEU A C 1
ATOM 1571 O O . LEU A 1 186 ? 9.441 12.694 1.106 1.00 91.75 186 LEU A O 1
ATOM 1575 N N . TYR A 1 187 ? 10.413 11.546 2.774 1.00 90.25 187 TYR A N 1
ATOM 1576 C CA . TYR A 1 187 ? 11.737 11.511 2.163 1.00 90.25 187 TYR A CA 1
ATOM 1577 C C . TYR A 1 187 ? 11.710 10.754 0.832 1.00 90.25 187 TYR A C 1
ATOM 1579 O O . TYR A 1 187 ? 12.152 11.280 -0.187 1.00 90.25 187 TYR A O 1
ATOM 1587 N N . SER A 1 188 ? 11.109 9.560 0.820 1.00 87.19 188 SER A N 1
ATOM 1588 C CA . SER A 1 188 ? 10.938 8.758 -0.392 1.00 87.19 188 SER A CA 1
ATOM 1589 C C . SER A 1 188 ? 10.098 9.480 -1.451 1.00 87.19 188 SER A C 1
ATOM 1591 O O . SER A 1 188 ? 10.442 9.442 -2.631 1.00 87.19 188 SER A O 1
ATOM 1593 N N . LEU A 1 189 ? 9.040 10.188 -1.043 1.00 90.44 189 LEU A N 1
ATOM 1594 C CA . LEU A 1 189 ? 8.212 10.995 -1.937 1.00 90.44 189 LEU A CA 1
ATOM 1595 C C . LEU A 1 189 ? 9.028 12.106 -2.596 1.00 90.44 189 LEU A C 1
ATOM 1597 O O . LEU A 1 189 ? 9.003 12.214 -3.813 1.00 90.44 189 LEU A O 1
ATOM 1601 N N . ILE A 1 190 ? 9.750 12.911 -1.810 1.00 90.69 190 ILE A N 1
ATOM 1602 C CA . ILE A 1 190 ? 10.569 14.022 -2.322 1.00 90.69 190 ILE A CA 1
ATOM 1603 C C . ILE A 1 190 ? 11.630 13.495 -3.286 1.00 90.69 190 ILE A C 1
ATOM 1605 O O . ILE A 1 190 ? 11.809 14.049 -4.367 1.00 90.69 190 ILE A O 1
ATOM 1609 N N . LYS A 1 191 ? 12.290 12.398 -2.908 1.00 86.69 191 LYS A N 1
ATOM 1610 C CA . LYS A 1 191 ? 13.344 11.768 -3.699 1.00 86.69 191 LYS A CA 1
ATOM 1611 C C . LYS A 1 191 ? 12.841 11.258 -5.051 1.00 86.69 191 LYS A C 1
ATOM 1613 O O . LYS A 1 191 ? 13.487 11.491 -6.061 1.00 86.69 191 LYS A O 1
ATOM 1618 N N . ASN A 1 192 ? 11.700 10.570 -5.071 1.00 88.19 192 ASN A N 1
ATOM 1619 C CA . ASN A 1 192 ? 11.175 9.936 -6.285 1.00 88.19 192 ASN A CA 1
ATOM 1620 C C . ASN A 1 192 ? 10.214 10.838 -7.073 1.00 88.19 192 ASN A C 1
ATOM 1622 O O . ASN A 1 192 ? 9.772 10.472 -8.157 1.00 88.19 192 ASN A O 1
ATOM 1626 N N . LEU A 1 193 ? 9.895 12.034 -6.567 1.00 89.81 193 LEU A N 1
ATOM 1627 C CA . LEU A 1 193 ? 9.033 12.993 -7.253 1.00 89.81 193 LEU A CA 1
ATOM 1628 C C . LEU A 1 193 ? 9.478 13.283 -8.703 1.00 89.81 193 LEU A C 1
ATOM 1630 O O . LEU A 1 193 ? 8.606 13.279 -9.574 1.00 89.81 193 LEU A O 1
ATOM 1634 N N . PRO A 1 194 ? 10.786 13.468 -9.005 1.00 89.44 194 PRO A N 1
ATOM 1635 C CA . PRO A 1 194 ? 11.276 13.701 -10.367 1.00 89.44 194 PRO A CA 1
ATOM 1636 C C . PRO A 1 194 ? 10.862 12.631 -11.388 1.00 89.44 194 PRO A C 1
ATOM 1638 O O . PRO A 1 194 ? 10.725 12.940 -12.573 1.00 89.44 194 PRO A O 1
ATOM 1641 N N . THR A 1 195 ? 10.578 11.401 -10.946 1.00 86.25 195 THR A N 1
ATOM 1642 C CA . THR A 1 195 ? 10.144 10.301 -11.818 1.00 86.25 195 THR A CA 1
ATOM 1643 C C . THR A 1 195 ? 8.824 10.603 -12.530 1.00 86.25 195 THR A C 1
ATOM 1645 O O . THR A 1 195 ? 8.617 10.139 -13.649 1.00 86.25 195 THR A O 1
ATOM 1648 N N . LEU A 1 196 ? 7.959 11.451 -11.956 1.00 84.50 196 LEU A N 1
ATOM 1649 C CA . LEU A 1 196 ? 6.732 11.909 -12.624 1.00 84.50 196 LEU A CA 1
ATOM 1650 C C . LEU A 1 196 ? 6.999 12.775 -13.863 1.00 84.50 196 LEU A C 1
ATOM 1652 O O . LEU A 1 196 ? 6.140 12.861 -14.737 1.00 84.50 196 LEU A O 1
ATOM 1656 N N . TRP A 1 197 ? 8.180 13.388 -13.957 1.00 84.56 197 TRP A N 1
ATOM 1657 C CA . TRP A 1 197 ? 8.619 14.173 -15.115 1.00 84.56 197 TRP A CA 1
ATOM 1658 C C . TRP A 1 197 ? 9.590 13.404 -16.017 1.00 84.56 197 TRP A C 1
ATOM 1660 O O . TRP A 1 197 ? 10.252 14.003 -16.858 1.00 84.56 197 TRP A O 1
ATOM 1670 N N . GLY A 1 198 ? 9.681 12.080 -15.860 1.00 77.06 198 GLY A N 1
ATOM 1671 C CA . GLY A 1 198 ? 10.536 11.240 -16.697 1.00 77.06 198 GLY A CA 1
ATOM 1672 C C . GLY A 1 198 ? 12.018 11.268 -16.326 1.00 77.06 198 GLY A C 1
ATOM 1673 O O . GLY A 1 198 ? 12.826 10.799 -17.120 1.00 77.06 198 GLY A O 1
ATOM 1674 N N . ASN A 1 199 ? 12.359 11.764 -15.132 1.00 82.50 199 ASN A N 1
ATOM 1675 C CA . ASN A 1 199 ? 13.702 11.690 -14.556 1.00 82.50 199 ASN A CA 1
ATOM 1676 C C . ASN A 1 199 ? 13.719 10.598 -13.468 1.00 82.50 199 ASN A C 1
ATOM 1678 O O . ASN A 1 199 ? 13.516 10.912 -12.288 1.00 82.50 199 ASN A O 1
ATOM 1682 N N . PRO A 1 200 ? 13.838 9.307 -13.834 1.00 75.81 200 PRO A N 1
ATOM 1683 C CA . PRO A 1 200 ? 13.980 8.241 -12.851 1.00 75.81 200 PRO A CA 1
ATOM 1684 C C . PRO A 1 200 ? 15.305 8.389 -12.079 1.00 75.81 200 PRO A C 1
ATOM 1686 O O . PRO A 1 200 ? 16.241 8.997 -12.601 1.00 75.81 200 PRO A O 1
ATOM 1689 N N . PRO A 1 201 ? 15.390 7.862 -10.843 1.00 71.38 201 PRO A N 1
ATOM 1690 C CA . PRO A 1 201 ? 16.653 7.809 -10.111 1.00 71.38 201 PRO A CA 1
ATOM 1691 C C . PRO A 1 201 ? 17.711 7.032 -10.905 1.00 71.38 201 PRO A C 1
ATOM 1693 O O . PRO A 1 201 ? 17.375 6.140 -11.689 1.00 71.38 201 PRO A O 1
ATOM 1696 N N . GLU A 1 202 ? 18.984 7.375 -10.698 1.00 71.44 202 GLU A N 1
ATOM 1697 C CA . GLU A 1 202 ? 20.094 6.665 -11.333 1.00 71.44 202 GLU A CA 1
ATOM 1698 C C . GLU A 1 202 ? 20.061 5.186 -10.938 1.00 71.44 202 GLU A C 1
ATOM 1700 O O . GLU A 1 202 ? 20.007 4.823 -9.759 1.00 71.44 202 GLU A O 1
ATOM 1705 N N . LEU A 1 203 ? 20.063 4.318 -11.949 1.00 69.06 203 LEU A N 1
ATOM 1706 C CA . LEU A 1 203 ? 20.100 2.880 -11.749 1.00 69.06 203 LEU A CA 1
ATOM 1707 C C . LEU A 1 203 ? 21.521 2.483 -11.354 1.00 69.06 203 LEU A C 1
ATOM 1709 O O . LEU A 1 203 ? 22.437 2.513 -12.171 1.00 69.06 203 LEU A O 1
ATOM 1713 N N . SER A 1 204 ? 21.699 2.097 -10.094 1.00 67.31 204 SER A N 1
ATOM 1714 C CA . SER A 1 204 ? 22.925 1.445 -9.643 1.00 67.31 204 SER A CA 1
ATOM 1715 C C . SER A 1 204 ? 22.776 -0.067 -9.754 1.00 67.31 204 SER A C 1
ATOM 1717 O O . SER A 1 204 ? 21.814 -0.627 -9.233 1.00 67.31 204 SER A O 1
ATOM 1719 N N . THR A 1 205 ? 23.757 -0.726 -10.368 1.00 67.25 205 THR A N 1
ATOM 1720 C CA . THR A 1 205 ? 23.917 -2.192 -10.372 1.00 67.25 205 THR A CA 1
ATOM 1721 C C . THR A 1 205 ? 24.780 -2.691 -9.206 1.00 67.25 205 THR A C 1
ATOM 1723 O O . THR A 1 205 ? 25.067 -3.881 -9.097 1.00 67.25 205 THR A O 1
ATOM 1726 N N . SER A 1 206 ? 25.216 -1.783 -8.329 1.00 66.06 206 SER A N 1
ATOM 1727 C CA . SER A 1 206 ? 26.123 -2.041 -7.213 1.00 66.06 206 SER A CA 1
ATOM 1728 C C . SER A 1 206 ? 25.393 -1.878 -5.883 1.00 66.06 206 SER A C 1
ATOM 1730 O O . SER A 1 206 ? 24.769 -0.852 -5.603 1.00 66.06 206 SER A O 1
ATOM 1732 N N . TYR A 1 207 ? 25.526 -2.869 -4.998 1.00 62.00 207 TYR A N 1
ATOM 1733 C CA . TYR A 1 207 ? 24.986 -2.794 -3.636 1.00 62.00 207 TYR A CA 1
ATOM 1734 C C . TYR A 1 207 ? 25.618 -1.670 -2.785 1.00 62.00 207 TYR A C 1
ATOM 1736 O O . TYR A 1 207 ? 25.030 -1.240 -1.786 1.00 62.00 207 TYR A O 1
ATOM 1744 N N . LEU A 1 208 ? 26.818 -1.201 -3.146 1.00 62.53 208 LEU A N 1
ATOM 1745 C CA . LEU A 1 208 ? 27.545 -0.151 -2.420 1.00 62.53 208 LEU A CA 1
ATOM 1746 C C . LEU A 1 208 ? 27.047 1.250 -2.786 1.00 62.53 208 LEU A C 1
ATOM 1748 O O . LEU A 1 208 ? 26.920 2.107 -1.911 1.00 62.53 208 LEU A O 1
ATOM 1752 N N . ASP A 1 209 ? 26.695 1.437 -4.056 1.00 62.97 209 ASP A N 1
ATOM 1753 C CA . ASP A 1 209 ? 26.176 2.697 -4.603 1.00 62.97 209 ASP A CA 1
ATOM 1754 C C . ASP A 1 209 ? 24.644 2.746 -4.563 1.00 62.97 209 ASP A C 1
ATOM 1756 O O . ASP A 1 209 ? 24.017 3.691 -5.034 1.00 62.97 209 ASP A O 1
ATOM 1760 N N . MET A 1 210 ? 24.030 1.706 -3.996 1.00 64.50 210 MET A N 1
ATOM 1761 C CA . MET A 1 210 ? 22.595 1.603 -3.821 1.00 64.50 210 MET A CA 1
ATOM 1762 C C . MET A 1 210 ? 22.089 2.797 -3.013 1.00 64.50 210 MET A C 1
ATOM 1764 O O . MET A 1 210 ? 22.518 3.032 -1.878 1.00 64.50 210 MET A O 1
ATOM 1768 N N . GLU A 1 211 ? 21.149 3.543 -3.586 1.00 62.19 211 GLU A N 1
ATOM 1769 C CA . GLU A 1 211 ? 20.525 4.644 -2.876 1.00 62.19 211 GLU A CA 1
ATOM 1770 C C . GLU A 1 211 ? 19.566 4.117 -1.798 1.00 62.19 211 GLU A C 1
ATOM 1772 O O . GLU A 1 211 ? 18.682 3.296 -2.053 1.00 62.19 211 GLU A O 1
ATOM 1777 N N . ARG A 1 212 ? 19.728 4.628 -0.577 1.00 71.31 212 ARG A N 1
ATOM 1778 C CA . ARG A 1 212 ? 19.117 4.080 0.640 1.00 71.31 212 ARG A CA 1
ATOM 1779 C C . ARG A 1 212 ? 17.990 4.953 1.184 1.00 71.31 212 ARG A C 1
ATOM 1781 O O . ARG A 1 212 ? 17.798 6.090 0.746 1.00 71.31 212 ARG A O 1
ATOM 1788 N N . GLY A 1 213 ? 17.219 4.413 2.127 1.00 76.38 213 GLY A N 1
ATOM 1789 C CA . GLY A 1 213 ? 16.180 5.175 2.817 1.00 76.38 213 GLY A CA 1
ATOM 1790 C C . GLY A 1 213 ? 16.754 6.167 3.837 1.00 76.38 213 GLY A C 1
ATOM 1791 O O . GLY A 1 213 ? 17.972 6.334 3.974 1.00 76.38 213 GLY A O 1
ATOM 1792 N N . ILE A 1 214 ? 15.874 6.899 4.527 1.00 84.75 214 ILE A N 1
ATOM 1793 C CA . ILE A 1 214 ? 16.302 8.020 5.375 1.00 84.75 214 ILE A CA 1
ATOM 1794 C C . ILE A 1 214 ? 17.073 7.541 6.608 1.00 84.75 214 ILE A C 1
ATOM 1796 O O . ILE A 1 214 ? 18.021 8.207 7.024 1.00 84.75 214 ILE A O 1
ATOM 1800 N N . ILE A 1 215 ? 16.700 6.395 7.187 1.00 84.25 215 ILE A N 1
ATOM 1801 C CA . ILE A 1 215 ? 17.363 5.868 8.386 1.00 84.25 215 ILE A CA 1
ATOM 1802 C C . ILE A 1 215 ? 18.782 5.448 8.038 1.00 84.25 215 ILE A C 1
ATOM 1804 O O . ILE A 1 215 ? 19.734 5.826 8.718 1.00 84.25 215 ILE A O 1
ATOM 1808 N N . GLU A 1 216 ? 18.923 4.697 6.956 1.00 84.62 216 GLU A N 1
ATOM 1809 C CA . GLU A 1 216 ? 20.212 4.209 6.483 1.00 84.62 216 GLU A CA 1
ATOM 1810 C C . GLU A 1 216 ? 21.118 5.359 6.017 1.00 84.62 216 GLU A C 1
ATOM 1812 O O . GLU A 1 216 ? 22.330 5.344 6.248 1.00 84.62 216 GLU A O 1
ATOM 1817 N N . THR A 1 217 ? 20.540 6.403 5.421 1.00 85.25 217 THR A N 1
ATOM 1818 C CA . THR A 1 217 ? 21.279 7.625 5.080 1.00 85.25 217 THR A CA 1
ATOM 1819 C C . THR A 1 217 ? 21.755 8.346 6.341 1.00 85.25 217 THR A C 1
ATOM 1821 O O . THR A 1 217 ? 22.919 8.731 6.428 1.00 85.25 217 THR A O 1
ATOM 1824 N N . LEU A 1 218 ? 20.898 8.472 7.356 1.00 86.44 218 LEU A N 1
ATOM 1825 C CA . LEU A 1 218 ? 21.233 9.146 8.610 1.00 86.44 218 LEU A CA 1
ATOM 1826 C C . LEU A 1 218 ? 22.320 8.401 9.394 1.00 86.44 218 LEU A C 1
ATOM 1828 O O . LEU A 1 218 ? 23.268 9.030 9.860 1.00 86.44 218 LEU A O 1
ATOM 1832 N N . ILE A 1 219 ? 22.234 7.072 9.509 1.00 86.81 219 ILE A N 1
ATOM 1833 C CA . ILE A 1 219 ? 23.270 6.277 10.187 1.00 86.81 219 ILE A CA 1
ATOM 1834 C C . ILE A 1 219 ? 24.594 6.358 9.414 1.00 86.81 219 ILE A C 1
ATOM 1836 O O . ILE A 1 219 ? 25.635 6.552 10.038 1.00 86.81 219 ILE A O 1
ATOM 1840 N N . LYS A 1 220 ? 24.568 6.301 8.072 1.00 86.00 220 LYS A N 1
ATOM 1841 C CA . LYS A 1 220 ? 25.763 6.515 7.236 1.00 86.00 220 LYS A CA 1
ATOM 1842 C C . LYS A 1 220 ? 26.416 7.862 7.549 1.00 86.00 220 LYS A C 1
ATOM 1844 O O . LYS A 1 220 ? 27.619 7.913 7.793 1.00 86.00 220 LYS A O 1
ATOM 1849 N N . THR A 1 221 ? 25.639 8.944 7.575 1.00 87.38 221 THR A N 1
ATOM 1850 C CA . THR A 1 221 ? 26.156 10.283 7.886 1.00 87.38 221 THR A CA 1
ATOM 1851 C C . THR A 1 221 ? 26.750 10.352 9.293 1.00 87.38 221 THR A C 1
ATOM 1853 O O . THR A 1 221 ? 27.832 10.910 9.456 1.00 87.38 221 THR A O 1
ATOM 1856 N N . LEU A 1 222 ? 26.097 9.755 10.294 1.00 90.12 222 LEU A N 1
ATOM 1857 C CA . LEU A 1 222 ? 26.607 9.725 11.670 1.00 90.12 222 LEU A CA 1
ATOM 1858 C C . LEU A 1 222 ? 27.913 8.932 11.796 1.00 90.12 222 LEU A C 1
ATOM 1860 O O . LEU A 1 222 ? 28.825 9.379 12.487 1.00 90.12 222 LEU A O 1
ATOM 1864 N N . LEU A 1 223 ? 28.028 7.787 11.117 1.00 88.25 223 LEU A N 1
ATOM 1865 C CA . LEU A 1 223 ? 29.255 6.987 11.102 1.00 88.25 223 LEU A CA 1
ATOM 1866 C C . LEU A 1 223 ? 30.414 7.761 10.465 1.00 88.25 223 LEU A C 1
ATOM 1868 O O . LEU A 1 223 ? 31.499 7.820 11.040 1.00 88.25 223 LEU A O 1
ATOM 1872 N N . LEU A 1 224 ? 30.174 8.411 9.324 1.00 88.38 224 LEU A N 1
ATOM 1873 C CA . LEU A 1 224 ? 31.186 9.239 8.663 1.00 88.38 224 LEU A CA 1
ATOM 1874 C C . LEU A 1 224 ? 31.617 10.424 9.541 1.00 88.38 224 LEU A C 1
ATOM 1876 O O . LEU A 1 224 ? 32.809 10.689 9.665 1.00 88.38 224 LEU A O 1
ATOM 1880 N N . GLN A 1 225 ? 30.673 11.097 10.206 1.00 92.12 225 GLN A N 1
ATOM 1881 C CA . GLN A 1 225 ? 30.975 12.188 11.144 1.00 92.12 225 GLN A CA 1
ATOM 1882 C C . GLN A 1 225 ? 31.750 11.721 12.381 1.00 92.12 225 GLN A C 1
ATOM 1884 O O . GLN A 1 225 ? 32.560 12.473 12.916 1.00 92.12 225 GLN A O 1
ATOM 1889 N N . ALA A 1 226 ? 31.531 10.483 12.824 1.00 92.06 226 ALA A N 1
ATOM 1890 C CA . ALA A 1 226 ? 32.268 9.870 13.924 1.00 92.06 226 ALA A CA 1
ATOM 1891 C C . ALA A 1 226 ? 33.671 9.370 13.522 1.00 92.06 226 ALA A C 1
ATOM 1893 O O . ALA A 1 226 ? 34.373 8.810 14.362 1.00 92.06 226 ALA A O 1
ATOM 1894 N N . GLY A 1 227 ? 34.085 9.549 12.261 1.00 91.44 227 GLY A N 1
ATOM 1895 C CA . GLY A 1 227 ? 35.377 9.076 11.763 1.00 91.44 227 GLY A CA 1
ATOM 1896 C C . GLY A 1 227 ? 35.436 7.559 11.569 1.00 91.44 227 GLY A C 1
ATOM 1897 O O . GLY A 1 227 ? 36.488 6.958 11.784 1.00 91.44 227 GLY A O 1
ATOM 1898 N N . ALA A 1 228 ? 34.315 6.924 11.203 1.00 89.06 228 ALA A N 1
ATOM 1899 C CA . ALA A 1 228 ? 34.272 5.494 10.906 1.00 89.06 228 ALA A CA 1
ATOM 1900 C C . ALA A 1 228 ? 35.328 5.099 9.860 1.00 89.06 228 ALA A C 1
ATOM 1902 O O . ALA A 1 228 ? 35.450 5.732 8.811 1.00 89.06 228 ALA A O 1
ATOM 1903 N N . SER A 1 229 ? 36.066 4.020 10.134 1.00 90.81 229 SER A N 1
ATOM 1904 C CA . SER A 1 229 ? 37.019 3.450 9.181 1.00 90.81 229 SER A CA 1
ATOM 1905 C C . SER A 1 229 ? 36.305 2.858 7.961 1.00 90.81 229 SER A C 1
ATOM 1907 O O . SER A 1 229 ? 35.137 2.464 8.038 1.00 90.81 229 SER A O 1
ATOM 1909 N N . SER A 1 230 ? 37.021 2.726 6.840 1.00 84.75 230 SER A N 1
ATOM 1910 C CA . SER A 1 230 ? 36.498 2.081 5.626 1.00 84.75 230 SER A CA 1
ATOM 1911 C C . SER A 1 230 ? 35.987 0.660 5.892 1.00 84.75 230 SER A C 1
ATOM 1913 O O . SER A 1 230 ? 34.940 0.281 5.380 1.00 84.75 230 SER A O 1
ATOM 1915 N N . GLU A 1 231 ? 36.662 -0.088 6.769 1.00 83.12 231 GLU A N 1
ATOM 1916 C CA . GLU A 1 231 ? 36.247 -1.434 7.184 1.00 83.12 231 GLU A CA 1
ATOM 1917 C C . GLU A 1 231 ? 34.902 -1.424 7.938 1.00 83.12 231 GLU A C 1
ATOM 1919 O O . GLU A 1 231 ? 34.048 -2.285 7.722 1.00 83.12 231 GLU A O 1
ATOM 1924 N N . LEU A 1 232 ? 34.675 -0.439 8.818 1.00 83.88 232 LEU A N 1
ATOM 1925 C CA . LEU A 1 232 ? 33.398 -0.302 9.526 1.00 83.88 232 LEU A CA 1
ATOM 1926 C C . LEU A 1 232 ? 32.267 0.063 8.558 1.00 83.88 232 LEU A C 1
ATOM 1928 O O . LEU A 1 232 ? 31.157 -0.454 8.690 1.00 83.88 232 LEU A O 1
ATOM 1932 N N . MET A 1 233 ? 32.554 0.924 7.580 1.00 83.31 233 MET A N 1
ATOM 1933 C CA . MET A 1 233 ? 31.603 1.299 6.534 1.00 83.31 233 MET A CA 1
ATOM 1934 C C . MET A 1 233 ? 31.221 0.105 5.655 1.00 83.31 233 MET A C 1
ATOM 1936 O O . MET A 1 233 ? 30.043 -0.073 5.355 1.00 83.31 233 MET A O 1
ATOM 1940 N N . GLU A 1 234 ? 32.176 -0.752 5.303 1.00 77.62 234 GLU A N 1
ATOM 1941 C CA . GLU A 1 234 ? 31.919 -1.980 4.548 1.00 77.62 234 GLU A CA 1
ATOM 1942 C C . GLU A 1 234 ? 31.043 -2.963 5.339 1.00 77.62 234 GLU A C 1
ATOM 1944 O O . GLU A 1 234 ? 30.022 -3.432 4.834 1.00 77.62 234 GLU A O 1
ATOM 1949 N N . LYS A 1 235 ? 31.357 -3.195 6.622 1.00 75.50 235 LYS A N 1
ATOM 1950 C CA . LYS A 1 235 ? 30.522 -4.021 7.518 1.00 75.50 235 LYS A CA 1
ATOM 1951 C C . LYS A 1 235 ? 29.109 -3.463 7.667 1.00 75.50 235 LYS A C 1
ATOM 1953 O O . LYS A 1 235 ? 28.143 -4.224 7.691 1.00 75.50 235 LYS A O 1
ATOM 1958 N N . TYR A 1 236 ? 28.977 -2.144 7.754 1.00 79.62 236 TYR A N 1
ATOM 1959 C CA . TYR A 1 236 ? 27.687 -1.463 7.792 1.00 79.62 236 TYR A CA 1
ATOM 1960 C C . TYR A 1 236 ? 26.892 -1.663 6.495 1.00 79.62 236 TYR A C 1
ATOM 1962 O O . TYR A 1 236 ? 25.697 -1.972 6.542 1.00 79.62 236 TYR A O 1
ATOM 1970 N N . TYR A 1 237 ? 27.545 -1.542 5.338 1.00 74.12 237 TYR A N 1
ATOM 1971 C CA . TYR A 1 237 ? 26.909 -1.791 4.050 1.00 74.12 237 TYR A CA 1
ATOM 1972 C C . TYR A 1 237 ? 26.455 -3.242 3.913 1.00 74.12 237 TYR A C 1
ATOM 1974 O O . TYR A 1 237 ? 25.293 -3.456 3.572 1.00 74.12 237 TYR A O 1
ATOM 1982 N N . LEU A 1 238 ? 27.296 -4.213 4.281 1.00 68.81 238 LEU A N 1
ATOM 1983 C CA . LEU A 1 238 ? 26.930 -5.633 4.328 1.00 68.81 238 LEU A CA 1
ATOM 1984 C C . LEU A 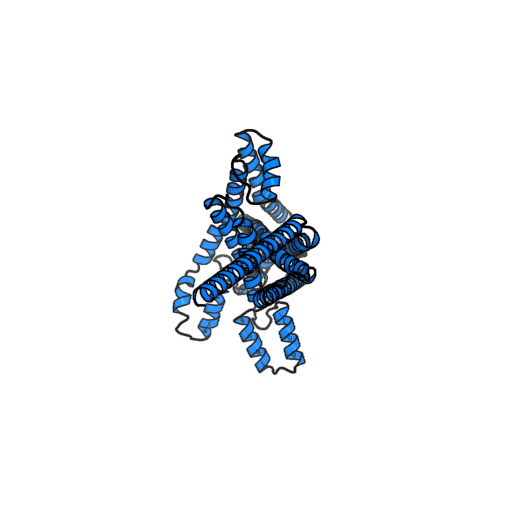1 238 ? 25.735 -5.888 5.256 1.00 68.81 238 LEU A C 1
ATOM 1986 O O . LEU A 1 238 ? 24.797 -6.585 4.875 1.00 68.81 238 LEU A O 1
ATOM 1990 N N . PHE A 1 239 ? 25.731 -5.288 6.449 1.00 73.00 239 PHE A N 1
ATOM 1991 C CA . PHE A 1 239 ? 24.638 -5.439 7.409 1.00 73.00 239 PHE A CA 1
ATOM 1992 C C . PHE A 1 239 ? 23.301 -4.934 6.858 1.00 73.00 239 PHE A C 1
ATOM 1994 O O . PHE A 1 239 ? 22.293 -5.623 6.977 1.00 73.00 239 PHE A O 1
ATOM 2001 N N . ILE A 1 240 ? 23.273 -3.757 6.236 1.00 72.94 240 ILE A N 1
ATOM 2002 C CA . ILE A 1 240 ? 22.028 -3.210 5.675 1.00 72.94 240 ILE A CA 1
ATOM 2003 C C . ILE A 1 240 ? 21.607 -3.924 4.395 1.00 72.94 240 ILE A C 1
ATOM 2005 O O . ILE A 1 240 ? 20.414 -4.044 4.143 1.00 72.94 240 ILE A O 1
ATOM 2009 N N . ASN A 1 241 ? 22.549 -4.440 3.607 1.00 64.62 241 ASN A N 1
ATOM 2010 C CA . ASN A 1 241 ? 22.199 -5.285 2.465 1.00 64.62 241 ASN A CA 1
ATOM 2011 C C . ASN A 1 241 ? 21.499 -6.569 2.938 1.00 64.62 241 ASN A C 1
ATOM 2013 O O . ASN A 1 241 ? 20.567 -7.044 2.293 1.00 64.62 241 ASN A O 1
ATOM 2017 N N . LEU A 1 242 ? 21.915 -7.102 4.093 1.00 61.34 242 LEU A N 1
ATOM 2018 C CA . LEU A 1 242 ? 21.274 -8.245 4.736 1.00 61.34 242 LEU A CA 1
ATOM 2019 C C . LEU A 1 242 ? 19.924 -7.870 5.369 1.00 61.34 242 LEU A C 1
ATOM 2021 O O . LEU A 1 242 ? 18.960 -8.632 5.285 1.00 61.34 242 LEU A O 1
ATOM 2025 N N . LEU A 1 243 ? 19.858 -6.711 6.023 1.00 66.44 243 LEU A N 1
ATOM 2026 C CA . LEU A 1 243 ? 18.699 -6.243 6.774 1.00 66.44 243 LEU A CA 1
ATOM 2027 C C . LEU A 1 243 ? 18.412 -4.760 6.473 1.00 66.44 243 LEU A C 1
ATOM 2029 O O . LEU A 1 243 ? 18.780 -3.896 7.276 1.00 66.44 243 LEU A O 1
ATOM 2033 N N . PRO A 1 244 ? 17.727 -4.453 5.355 1.00 69.75 244 PRO A N 1
ATOM 2034 C CA . PRO A 1 244 ? 17.386 -3.078 5.008 1.00 69.75 244 PRO A CA 1
ATOM 2035 C C . PRO A 1 244 ? 16.452 -2.498 6.074 1.00 69.75 244 PRO A C 1
ATOM 2037 O O . PRO A 1 244 ? 15.313 -2.945 6.244 1.00 69.75 244 PRO A O 1
ATOM 2040 N N . LEU A 1 245 ? 16.951 -1.530 6.843 1.00 76.75 245 LEU A N 1
ATOM 2041 C CA . LEU A 1 245 ? 16.284 -0.990 8.028 1.00 76.75 245 LEU A CA 1
ATOM 2042 C C . LEU A 1 245 ? 15.031 -0.214 7.642 1.00 76.75 245 LEU A C 1
ATOM 2044 O O . LEU A 1 245 ? 14.006 -0.327 8.318 1.00 76.75 245 LEU A O 1
ATOM 2048 N N . ASP A 1 246 ? 15.094 0.536 6.544 1.00 70.00 246 ASP A N 1
ATOM 2049 C CA . ASP A 1 246 ? 13.944 1.275 6.028 1.00 70.00 246 ASP A CA 1
ATOM 2050 C C . ASP A 1 246 ? 12.856 0.310 5.519 1.00 70.00 246 ASP A C 1
ATOM 2052 O O . ASP A 1 246 ? 11.667 0.533 5.758 1.00 70.00 246 ASP A O 1
ATOM 2056 N N . PHE A 1 247 ? 13.246 -0.822 4.919 1.00 72.12 247 PHE A N 1
ATOM 2057 C CA . PHE A 1 247 ? 12.309 -1.879 4.530 1.00 72.12 247 PHE A CA 1
ATOM 2058 C C . PHE A 1 247 ? 11.713 -2.605 5.740 1.00 72.12 247 PHE A C 1
ATOM 2060 O O . PHE A 1 247 ? 10.514 -2.876 5.762 1.00 72.12 247 PHE A O 1
ATOM 2067 N N . LEU A 1 248 ? 12.509 -2.904 6.769 1.00 76.62 248 LEU A N 1
ATOM 2068 C CA . LEU A 1 248 ? 12.015 -3.526 7.998 1.00 76.62 248 LEU A CA 1
ATOM 2069 C C . LEU A 1 248 ? 11.042 -2.596 8.723 1.00 76.62 248 LEU A C 1
ATOM 2071 O O . LEU A 1 248 ? 9.984 -3.040 9.172 1.00 76.62 248 LEU A O 1
ATOM 2075 N N . LEU A 1 249 ? 11.360 -1.303 8.802 1.00 79.44 249 LEU A N 1
ATOM 2076 C CA . LEU A 1 249 ? 10.449 -0.299 9.336 1.00 79.44 249 LEU A CA 1
ATOM 2077 C C . LEU A 1 249 ? 9.163 -0.254 8.512 1.00 79.44 249 LEU A C 1
ATOM 2079 O O . LEU A 1 249 ? 8.079 -0.269 9.096 1.00 79.44 249 LEU A O 1
ATOM 2083 N N . PHE A 1 250 ? 9.276 -0.219 7.183 1.00 76.19 250 PHE A N 1
ATOM 2084 C CA . PHE A 1 250 ? 8.135 -0.279 6.281 1.00 76.19 250 PHE A CA 1
ATOM 2085 C C . PHE A 1 250 ? 7.278 -1.515 6.582 1.00 76.19 250 PHE A C 1
ATOM 2087 O O . PHE A 1 250 ? 6.113 -1.361 6.930 1.00 76.19 250 PHE A O 1
ATOM 2094 N N . PHE A 1 251 ? 7.863 -2.712 6.593 1.00 77.00 251 PHE A N 1
ATOM 2095 C CA . PHE A 1 251 ? 7.184 -3.979 6.862 1.00 77.00 251 PHE A CA 1
ATOM 2096 C C . PHE A 1 251 ? 6.478 -3.984 8.223 1.00 77.00 251 PHE A C 1
ATOM 2098 O O . PHE A 1 251 ? 5.281 -4.266 8.303 1.00 77.00 251 PHE A O 1
ATOM 2105 N N . VAL A 1 252 ? 7.182 -3.615 9.298 1.00 77.12 252 VAL A N 1
ATOM 2106 C CA . VAL A 1 252 ? 6.612 -3.536 10.653 1.00 77.12 252 VAL A CA 1
ATOM 2107 C C . VAL A 1 252 ? 5.496 -2.497 10.709 1.00 77.12 252 VAL A C 1
ATOM 2109 O O . VAL A 1 252 ? 4.463 -2.738 11.337 1.00 77.12 252 VAL A O 1
ATOM 2112 N N . SER A 1 253 ? 5.669 -1.353 10.046 1.00 80.50 253 SER A N 1
ATOM 2113 C CA . SER A 1 253 ? 4.666 -0.295 10.032 1.00 80.50 253 SER A CA 1
ATOM 2114 C C . SER A 1 253 ? 3.426 -0.712 9.239 1.00 80.50 253 SER A C 1
ATOM 2116 O O . SER A 1 253 ? 2.324 -0.662 9.773 1.00 80.50 253 SER A O 1
ATOM 2118 N N . THR A 1 254 ? 3.580 -1.224 8.026 1.00 79.19 254 THR A N 1
ATOM 2119 C CA . THR A 1 254 ? 2.473 -1.547 7.132 1.00 79.19 254 THR A CA 1
ATOM 2120 C C . THR A 1 254 ? 1.734 -2.802 7.568 1.00 79.19 254 THR A C 1
ATOM 2122 O O . THR A 1 254 ? 0.506 -2.793 7.613 1.00 79.19 254 THR A O 1
ATOM 2125 N N . ILE A 1 255 ? 2.433 -3.856 7.997 1.00 80.75 255 ILE A N 1
ATOM 2126 C CA . ILE A 1 255 ? 1.782 -5.076 8.497 1.00 80.75 255 ILE A CA 1
ATOM 2127 C C . ILE A 1 255 ? 1.229 -4.854 9.894 1.00 80.75 255 ILE A C 1
ATOM 2129 O O . ILE A 1 255 ? 0.065 -5.159 10.147 1.00 80.75 255 ILE A O 1
ATOM 2133 N N . GLY A 1 256 ? 2.033 -4.293 10.799 1.00 79.81 256 GLY A N 1
ATOM 2134 C CA . GLY A 1 256 ? 1.614 -4.046 12.173 1.00 79.81 256 GLY A CA 1
ATOM 2135 C C . GLY A 1 256 ? 0.404 -3.119 12.221 1.00 79.81 256 GLY A C 1
ATOM 2136 O O . GLY A 1 256 ? -0.642 -3.492 12.754 1.00 79.81 256 GLY A O 1
ATOM 2137 N N . PHE A 1 257 ? 0.495 -1.931 11.616 1.00 82.00 257 PHE A N 1
ATOM 2138 C CA . PHE A 1 257 ? -0.626 -0.989 11.601 1.00 82.00 257 PHE A CA 1
ATOM 2139 C C . PHE A 1 257 ? -1.751 -1.404 10.650 1.00 82.00 257 PHE A C 1
ATOM 2141 O O . PHE A 1 257 ? -2.909 -1.140 10.973 1.00 82.00 257 PHE A O 1
ATOM 2148 N N . GLY A 1 258 ? -1.461 -2.072 9.532 1.00 75.56 258 GLY A N 1
ATOM 2149 C CA . GLY A 1 258 ? -2.479 -2.599 8.620 1.00 75.56 258 GLY A CA 1
ATOM 2150 C C . GLY A 1 258 ? -3.357 -3.652 9.294 1.00 75.56 258 GLY A C 1
ATOM 2151 O O . GLY A 1 258 ? -4.580 -3.499 9.326 1.00 75.56 258 GLY A O 1
ATOM 2152 N N . LEU A 1 259 ? -2.749 -4.658 9.935 1.00 79.94 259 LEU A N 1
ATOM 2153 C CA . LEU A 1 259 ? -3.475 -5.674 10.703 1.00 79.94 259 LEU A CA 1
ATOM 2154 C C . LEU A 1 259 ? -4.215 -5.048 11.882 1.00 79.94 259 LEU A C 1
ATOM 2156 O O . LEU A 1 259 ? -5.406 -5.295 12.048 1.00 79.94 259 LEU A O 1
ATOM 2160 N N . LEU A 1 260 ? -3.564 -4.193 12.678 1.00 79.31 260 LEU A N 1
ATOM 2161 C CA . LEU A 1 260 ? -4.235 -3.512 13.793 1.00 79.31 260 LEU A CA 1
ATOM 2162 C C . LEU A 1 260 ? -5.419 -2.654 13.315 1.00 79.31 260 LEU A C 1
ATOM 2164 O O . LEU A 1 260 ? -6.433 -2.568 14.006 1.00 79.31 260 LEU A O 1
ATOM 2168 N N . GLY A 1 261 ? -5.335 -2.055 12.129 1.00 70.19 261 GLY A N 1
ATOM 2169 C CA . GLY A 1 261 ? -6.387 -1.204 11.553 1.00 70.19 261 GLY A CA 1
ATOM 2170 C C . GLY A 1 261 ? -7.564 -1.995 11.052 1.00 70.19 261 GLY A C 1
ATOM 2171 O O . GLY A 1 261 ? -8.723 -1.646 11.284 1.00 70.19 261 GLY A O 1
ATOM 2172 N N . PHE A 1 262 ? -7.252 -3.113 10.414 1.00 74.50 262 PHE A N 1
ATOM 2173 C CA . PHE A 1 262 ? -8.233 -4.111 10.067 1.00 74.50 262 PHE A CA 1
ATOM 2174 C C . PHE A 1 262 ? -8.948 -4.629 11.327 1.00 74.50 262 PHE A C 1
ATOM 2176 O O . PHE A 1 262 ? -10.168 -4.501 11.432 1.00 74.50 262 PHE A O 1
ATOM 2183 N N . TYR A 1 263 ? -8.216 -5.099 12.340 1.00 73.38 263 TYR A N 1
ATOM 2184 C CA . TYR A 1 263 ? -8.815 -5.624 13.571 1.00 73.38 263 TYR A CA 1
ATOM 2185 C C . TYR A 1 263 ? -9.640 -4.578 14.326 1.00 73.38 263 TYR A C 1
ATOM 2187 O O . TYR A 1 263 ? -10.781 -4.855 14.684 1.00 73.38 263 TYR A O 1
ATOM 2195 N N . THR A 1 264 ? -9.125 -3.362 14.522 1.00 68.19 264 THR A N 1
ATOM 2196 C CA . THR A 1 264 ? -9.864 -2.295 15.227 1.00 68.19 264 THR A CA 1
ATOM 2197 C C . THR A 1 264 ? -11.190 -1.959 14.549 1.00 68.19 264 THR A C 1
ATOM 2199 O O . THR A 1 264 ? -12.185 -1.724 15.233 1.00 68.19 264 THR A O 1
ATOM 2202 N N . LYS A 1 265 ? -11.242 -1.985 13.212 1.00 68.56 265 LYS A N 1
ATOM 2203 C CA . LYS A 1 265 ? -12.438 -1.596 12.455 1.00 68.56 265 LYS A CA 1
ATOM 2204 C C . LYS A 1 265 ? -13.422 -2.740 12.198 1.00 68.56 265 LYS A C 1
ATOM 2206 O O . LYS A 1 265 ? -14.619 -2.469 12.059 1.00 68.56 265 LYS A O 1
ATOM 2211 N N . PHE A 1 266 ? -12.943 -3.982 12.102 1.00 66.88 266 PHE A N 1
ATOM 2212 C CA . PHE A 1 266 ? -13.763 -5.147 11.748 1.00 66.88 266 PHE A CA 1
ATOM 2213 C C . PHE A 1 266 ? -14.119 -6.037 12.945 1.00 66.88 266 PHE A C 1
ATOM 2215 O O . PHE A 1 266 ? -15.247 -6.518 12.998 1.00 66.88 266 PHE A O 1
ATOM 2222 N N . TRP A 1 267 ? -13.239 -6.202 13.938 1.00 61.09 267 TRP A N 1
ATOM 2223 C CA . TRP A 1 267 ? -13.509 -7.067 15.098 1.00 61.09 267 TRP A CA 1
ATOM 2224 C C . TRP A 1 267 ? -14.621 -6.515 15.999 1.00 61.09 267 TRP A C 1
ATOM 2226 O O . TRP A 1 267 ? -15.438 -7.265 16.520 1.00 61.09 267 TRP A O 1
ATOM 2236 N N . ASN A 1 268 ? -14.719 -5.188 16.110 1.00 54.47 268 ASN A N 1
ATOM 2237 C CA . ASN A 1 268 ? -15.750 -4.520 16.910 1.00 54.47 268 ASN A CA 1
ATOM 2238 C C . ASN A 1 268 ? -17.127 -4.468 16.220 1.00 54.47 268 ASN A C 1
ATOM 2240 O O . ASN A 1 268 ? -18.101 -3.993 16.803 1.00 54.47 268 ASN A O 1
ATOM 2244 N N . LYS A 1 269 ? -17.235 -4.922 14.964 1.00 58.06 269 LYS A N 1
ATOM 2245 C CA . LYS A 1 269 ? -18.490 -4.929 14.204 1.00 58.06 269 LYS A CA 1
ATOM 2246 C C . LYS A 1 269 ? -18.997 -6.362 14.085 1.00 58.06 269 LYS A C 1
ATOM 2248 O O . LYS A 1 269 ? -18.809 -7.004 13.059 1.00 58.06 269 LYS A O 1
ATOM 2253 N N . GLU A 1 270 ? -19.704 -6.821 15.116 1.00 48.31 270 GLU A N 1
ATOM 2254 C CA . GLU A 1 270 ? -20.214 -8.193 15.337 1.00 48.31 270 GLU A CA 1
ATOM 2255 C C . GLU A 1 270 ? -21.114 -8.811 14.235 1.00 48.31 270 GLU A C 1
ATOM 2257 O O . GLU A 1 270 ? -21.745 -9.839 14.456 1.00 48.31 270 GLU A O 1
ATOM 2262 N N . LYS A 1 271 ? -21.246 -8.220 13.042 1.00 56.53 271 LYS A N 1
ATOM 2263 C CA . LYS A 1 271 ? -22.225 -8.660 12.028 1.00 56.53 271 LYS A CA 1
ATOM 2264 C C . LYS A 1 271 ? -21.724 -8.608 10.581 1.00 56.53 271 LYS A C 1
ATOM 2266 O O . LYS A 1 271 ? -22.539 -8.471 9.672 1.00 56.53 271 LYS A O 1
ATOM 2271 N N . LEU A 1 272 ? -20.416 -8.638 10.345 1.00 59.84 272 LEU A N 1
ATOM 2272 C CA . LEU A 1 272 ? -19.884 -8.819 8.989 1.00 59.84 272 LEU A CA 1
ATOM 2273 C C . LEU A 1 272 ? -19.793 -10.313 8.662 1.00 59.84 272 LEU A C 1
ATOM 2275 O O . LEU A 1 272 ? -19.371 -11.108 9.499 1.00 59.84 272 LEU A O 1
ATOM 2279 N N . ASP A 1 273 ? -20.219 -10.685 7.455 1.00 69.88 273 ASP A N 1
ATOM 2280 C CA . ASP A 1 273 ? -20.109 -12.055 6.951 1.00 69.88 273 ASP A CA 1
ATOM 2281 C C . ASP A 1 273 ? -18.627 -12.461 6.905 1.00 69.88 273 ASP A C 1
ATOM 2283 O O . ASP A 1 273 ? -17.793 -11.748 6.338 1.00 69.88 273 ASP A O 1
ATOM 2287 N N . ARG A 1 274 ? -18.297 -13.608 7.512 1.00 72.25 274 ARG A N 1
ATOM 2288 C CA . ARG A 1 274 ? -16.927 -14.139 7.591 1.00 72.25 274 ARG A CA 1
ATOM 2289 C C . ARG A 1 274 ? -16.291 -14.275 6.210 1.00 72.25 274 ARG A C 1
ATOM 2291 O O . ARG A 1 274 ? -15.097 -14.023 6.070 1.00 72.25 274 ARG A O 1
ATOM 2298 N N . SER A 1 275 ? -17.087 -14.606 5.197 1.00 75.75 275 SER A N 1
ATOM 2299 C CA . SER A 1 275 ? -16.612 -14.737 3.820 1.00 75.75 275 SER A CA 1
ATOM 2300 C C . SER A 1 275 ? -16.136 -13.387 3.281 1.00 75.75 275 SER A C 1
ATOM 2302 O O . SER A 1 275 ? -15.037 -13.286 2.749 1.00 75.75 275 SER A O 1
ATOM 2304 N N . GLN A 1 276 ? -16.907 -12.316 3.490 1.00 72.75 276 GLN A N 1
ATOM 2305 C CA . GLN A 1 276 ? -16.537 -10.964 3.049 1.00 72.75 276 GLN A CA 1
ATOM 2306 C C . GLN A 1 276 ? -15.270 -10.460 3.745 1.00 72.75 276 GLN A C 1
ATOM 2308 O O . GLN A 1 276 ? -14.423 -9.832 3.115 1.00 72.75 276 GLN A O 1
ATOM 2313 N N . ILE A 1 277 ? -15.125 -10.769 5.036 1.00 77.94 277 ILE A N 1
ATOM 2314 C CA . ILE A 1 277 ? -13.920 -10.459 5.814 1.00 77.94 277 ILE A CA 1
ATOM 2315 C C . ILE A 1 277 ? -12.701 -11.170 5.214 1.00 77.94 277 ILE A C 1
ATOM 2317 O O . ILE A 1 277 ? -11.656 -10.541 5.069 1.00 77.94 277 ILE A O 1
ATOM 2321 N N . PHE A 1 278 ? -12.836 -12.446 4.840 1.00 81.38 278 PHE A N 1
ATOM 2322 C CA . PHE A 1 278 ? -11.759 -13.214 4.216 1.00 81.38 278 PHE A CA 1
ATOM 2323 C C . PHE A 1 278 ? -11.339 -12.620 2.867 1.00 81.38 278 PHE A C 1
ATOM 2325 O O . PHE A 1 278 ? -10.169 -12.293 2.696 1.00 81.38 278 PHE A O 1
ATOM 2332 N N . TRP A 1 279 ? -12.288 -12.390 1.951 1.00 81.69 279 TRP A N 1
ATOM 2333 C CA . TRP A 1 279 ? -12.000 -11.786 0.642 1.00 81.69 279 TRP A CA 1
ATOM 2334 C C . TRP A 1 279 ? -11.319 -10.419 0.779 1.00 81.69 279 TRP A C 1
ATOM 2336 O O . TRP A 1 279 ? -10.330 -10.143 0.099 1.00 81.69 279 TRP A O 1
ATOM 2346 N N . PHE A 1 280 ? -11.798 -9.584 1.703 1.00 82.38 280 PHE A N 1
ATOM 2347 C CA . PHE A 1 280 ? -11.202 -8.279 1.962 1.00 82.38 280 PHE A CA 1
ATOM 2348 C C . PHE A 1 280 ? -9.796 -8.384 2.581 1.00 82.38 280 PHE A C 1
ATOM 2350 O O . PHE A 1 280 ? -8.895 -7.642 2.196 1.00 82.38 280 PHE A O 1
ATOM 2357 N N . ALA A 1 281 ? -9.569 -9.324 3.503 1.00 83.94 281 ALA A N 1
ATOM 2358 C CA . ALA A 1 281 ? -8.245 -9.569 4.072 1.00 83.94 281 ALA A CA 1
ATOM 2359 C C . ALA A 1 281 ? -7.249 -10.057 3.007 1.00 83.94 281 ALA A C 1
ATOM 2361 O O . ALA A 1 281 ? -6.128 -9.551 2.949 1.00 83.94 281 ALA A O 1
ATOM 2362 N N . SER A 1 282 ? -7.660 -10.967 2.118 1.00 87.69 282 SER A N 1
ATOM 2363 C CA . SER A 1 282 ? -6.851 -11.405 0.972 1.00 87.69 282 SER A CA 1
ATOM 2364 C C . SER A 1 282 ? -6.499 -10.240 0.045 1.00 87.69 282 SER A C 1
ATOM 2366 O O . SER A 1 282 ? -5.363 -10.143 -0.415 1.00 87.69 282 SER A O 1
ATOM 2368 N N . TYR A 1 283 ? -7.430 -9.310 -0.170 1.00 88.50 283 TYR A N 1
ATOM 2369 C CA . TYR A 1 283 ? -7.190 -8.094 -0.947 1.00 88.50 283 TYR A CA 1
ATOM 2370 C C . TYR A 1 283 ? -6.168 -7.157 -0.291 1.00 88.50 283 TYR A C 1
ATOM 2372 O O . TYR A 1 283 ? -5.264 -6.668 -0.968 1.00 88.50 283 TYR A O 1
ATOM 2380 N N . LEU A 1 284 ? -6.224 -6.981 1.034 1.00 86.50 284 LEU A N 1
ATOM 2381 C CA . LEU A 1 284 ? -5.194 -6.244 1.777 1.00 86.50 284 LEU A CA 1
ATOM 2382 C C . LEU A 1 284 ? -3.819 -6.924 1.711 1.00 86.50 284 LEU A C 1
ATOM 2384 O O . LEU A 1 284 ? -2.811 -6.236 1.550 1.00 86.50 284 LEU A O 1
ATOM 2388 N N . MET A 1 285 ? -3.770 -8.256 1.803 1.00 87.38 285 MET A N 1
ATOM 2389 C CA . MET A 1 285 ? -2.524 -9.021 1.669 1.00 87.38 285 MET A CA 1
ATOM 2390 C C . MET A 1 285 ? -1.912 -8.864 0.278 1.00 87.38 285 MET A C 1
ATOM 2392 O O . MET A 1 285 ? -0.704 -8.671 0.159 1.00 87.38 285 MET A O 1
ATOM 2396 N N . CYS A 1 286 ? -2.735 -8.869 -0.770 1.00 90.44 286 CYS A N 1
ATOM 2397 C CA . CYS A 1 286 ? -2.246 -8.603 -2.115 1.00 90.44 286 CYS A CA 1
ATOM 2398 C C . CYS A 1 286 ? -1.717 -7.166 -2.249 1.00 90.44 286 CYS A C 1
ATOM 2400 O O . CYS A 1 286 ? -0.656 -6.958 -2.833 1.00 90.44 286 CYS A O 1
ATOM 2402 N N . GLY A 1 287 ? -2.393 -6.188 -1.633 1.00 90.19 287 GLY A N 1
ATOM 2403 C CA . GLY A 1 287 ? -1.895 -4.815 -1.530 1.00 90.19 287 GLY A CA 1
ATOM 2404 C C . GLY A 1 287 ? -0.519 -4.741 -0.869 1.00 90.19 287 GLY A C 1
ATOM 2405 O O . GLY A 1 287 ? 0.360 -4.056 -1.378 1.00 90.19 287 GLY A O 1
ATOM 2406 N N . LEU A 1 288 ? -0.293 -5.487 0.217 1.00 87.75 288 LEU A N 1
ATOM 2407 C CA . LEU A 1 288 ? 0.997 -5.531 0.912 1.00 87.75 288 LEU A CA 1
ATOM 2408 C C . LEU A 1 288 ? 2.103 -6.071 0.000 1.00 87.75 288 LEU A C 1
ATOM 2410 O O . LEU A 1 288 ? 3.161 -5.453 -0.118 1.00 87.75 288 LEU A O 1
ATOM 2414 N N . CYS A 1 289 ? 1.847 -7.200 -0.661 1.00 86.62 289 CYS A N 1
ATOM 2415 C CA . CYS A 1 289 ? 2.768 -7.774 -1.636 1.00 86.62 289 CYS A CA 1
ATOM 2416 C C . CYS A 1 289 ? 3.072 -6.786 -2.767 1.00 86.62 289 CYS A C 1
ATOM 2418 O O . CYS A 1 289 ? 4.227 -6.669 -3.165 1.00 86.62 289 CYS A O 1
ATOM 2420 N N . PHE A 1 290 ? 2.074 -6.034 -3.237 1.00 90.06 290 PHE A N 1
ATOM 2421 C CA . PHE A 1 290 ? 2.272 -5.021 -4.265 1.00 90.06 290 PHE A CA 1
ATOM 2422 C C . PHE A 1 290 ? 3.050 -3.806 -3.789 1.00 90.06 290 PHE A C 1
ATOM 2424 O O . PHE A 1 290 ? 3.884 -3.343 -4.550 1.00 90.06 290 PHE A O 1
ATOM 2431 N N . VAL A 1 291 ? 2.892 -3.319 -2.555 1.00 87.62 291 VAL A N 1
ATOM 2432 C CA . VAL A 1 291 ? 3.774 -2.240 -2.069 1.00 87.62 291 VAL A CA 1
ATOM 2433 C C . VAL A 1 291 ? 5.229 -2.717 -1.989 1.00 87.62 291 VAL A C 1
ATOM 2435 O O . VAL A 1 291 ? 6.132 -1.991 -2.403 1.00 87.62 291 VAL A O 1
ATOM 2438 N N . ILE A 1 292 ? 5.461 -3.945 -1.508 1.00 82.81 292 ILE A N 1
ATOM 2439 C CA . ILE A 1 292 ? 6.805 -4.548 -1.468 1.00 82.81 292 ILE A CA 1
ATOM 2440 C C . ILE A 1 292 ? 7.371 -4.680 -2.884 1.00 82.81 292 ILE A C 1
ATOM 2442 O O . ILE A 1 292 ? 8.504 -4.274 -3.131 1.00 82.81 292 ILE A O 1
ATOM 2446 N N . PHE A 1 293 ? 6.581 -5.231 -3.807 1.00 85.12 293 PHE A N 1
ATOM 2447 C CA . PHE A 1 293 ? 6.967 -5.391 -5.203 1.00 85.12 293 PHE A CA 1
ATOM 2448 C C . PHE A 1 293 ? 7.283 -4.047 -5.846 1.00 85.12 293 PHE A C 1
ATOM 2450 O O . PHE A 1 293 ? 8.356 -3.905 -6.406 1.00 85.12 293 PHE A O 1
ATOM 2457 N N . LEU A 1 294 ? 6.402 -3.057 -5.703 1.00 88.12 294 LEU A N 1
ATOM 2458 C CA . LEU A 1 294 ? 6.554 -1.720 -6.262 1.00 88.12 294 LEU A CA 1
ATOM 2459 C C . LEU A 1 294 ? 7.833 -1.052 -5.752 1.00 88.12 294 LEU A C 1
ATOM 2461 O O . LEU A 1 294 ? 8.615 -0.554 -6.544 1.00 88.12 294 LEU A O 1
ATOM 2465 N N . SER A 1 295 ? 8.090 -1.117 -4.443 1.00 82.94 295 SER A N 1
ATOM 2466 C CA . SER A 1 295 ? 9.332 -0.605 -3.859 1.00 82.94 295 SER A CA 1
ATOM 2467 C C . SER A 1 295 ? 10.566 -1.318 -4.406 1.00 82.94 295 SER A C 1
ATOM 2469 O O . SER A 1 295 ? 11.603 -0.684 -4.586 1.00 82.94 295 SER A O 1
ATOM 2471 N N . LEU A 1 296 ? 10.485 -2.628 -4.640 1.00 78.75 296 LEU A N 1
ATOM 2472 C CA . LEU A 1 296 ? 11.615 -3.417 -5.110 1.00 78.75 296 LEU A CA 1
ATOM 2473 C C . LEU A 1 296 ? 11.859 -3.208 -6.604 1.00 78.75 296 LEU A C 1
ATOM 2475 O O . LEU A 1 296 ? 12.995 -3.009 -6.998 1.00 78.75 296 LEU A O 1
ATOM 2479 N N . ILE A 1 297 ? 10.815 -3.196 -7.424 1.00 82.38 297 ILE A N 1
ATOM 2480 C CA . ILE A 1 297 ? 10.932 -3.066 -8.874 1.00 82.38 297 ILE A CA 1
ATOM 2481 C C . ILE A 1 297 ? 11.337 -1.649 -9.301 1.00 82.38 297 ILE A C 1
ATOM 2483 O O . ILE A 1 297 ? 11.990 -1.489 -10.324 1.00 82.38 297 ILE A O 1
ATOM 2487 N N . THR A 1 298 ? 11.005 -0.618 -8.514 1.00 83.12 298 THR A N 1
ATOM 2488 C CA . THR A 1 298 ? 11.434 0.758 -8.813 1.00 83.12 298 THR A CA 1
ATOM 2489 C C . THR A 1 298 ? 12.819 1.089 -8.284 1.00 83.12 298 THR A C 1
ATOM 2491 O O . THR A 1 298 ? 13.489 1.939 -8.857 1.00 83.12 298 THR A O 1
ATOM 2494 N N . THR A 1 299 ? 13.237 0.467 -7.180 1.00 76.56 299 THR A N 1
ATOM 2495 C CA . THR A 1 299 ? 14.527 0.787 -6.542 1.00 76.56 299 THR A CA 1
ATOM 2496 C C . THR A 1 299 ? 15.620 -0.195 -6.958 1.00 76.56 299 THR A C 1
ATOM 2498 O O . THR A 1 299 ? 16.782 0.180 -7.070 1.00 76.56 299 THR A O 1
ATOM 2501 N N . TYR A 1 300 ? 15.251 -1.457 -7.186 1.00 75.44 300 TYR A N 1
ATOM 2502 C CA . TYR A 1 300 ? 16.154 -2.599 -7.337 1.00 75.44 300 TYR A CA 1
ATOM 2503 C C . TYR A 1 300 ? 15.744 -3.527 -8.500 1.00 75.44 300 TYR A C 1
ATOM 2505 O O . TYR A 1 300 ? 15.658 -4.744 -8.297 1.00 75.44 300 TYR A O 1
ATOM 2513 N N . PRO A 1 301 ? 15.463 -3.001 -9.710 1.00 77.44 301 PRO A N 1
ATOM 2514 C CA . PRO A 1 301 ? 14.989 -3.830 -10.819 1.00 77.44 301 PRO A CA 1
ATOM 2515 C C . PRO A 1 301 ? 15.990 -4.934 -11.191 1.00 77.44 301 PRO A C 1
ATOM 2517 O O . PRO A 1 301 ? 15.579 -6.067 -11.391 1.00 77.44 301 PRO A O 1
ATOM 2520 N N . TRP A 1 302 ? 17.297 -4.649 -11.162 1.00 73.44 302 TRP A N 1
ATOM 2521 C CA . TRP A 1 302 ? 18.374 -5.603 -11.476 1.00 73.44 302 TRP A CA 1
ATOM 2522 C C . TRP A 1 302 ? 18.477 -6.798 -10.523 1.00 73.44 302 TRP A C 1
ATOM 2524 O O . TRP A 1 302 ? 19.136 -7.785 -10.831 1.00 73.44 302 TRP A O 1
ATOM 2534 N N . VAL A 1 303 ? 17.862 -6.708 -9.342 1.00 69.25 303 VAL A N 1
ATOM 2535 C CA . VAL A 1 303 ? 17.864 -7.799 -8.363 1.00 69.25 303 VAL A CA 1
ATOM 2536 C C . VAL A 1 303 ? 16.694 -8.760 -8.627 1.00 69.25 303 VAL A C 1
ATOM 2538 O O . VAL A 1 303 ? 16.557 -9.770 -7.944 1.00 69.25 303 VAL A O 1
ATOM 2541 N N . LEU A 1 304 ? 15.780 -8.448 -9.549 1.00 71.25 304 LEU A N 1
ATOM 2542 C CA . LEU A 1 304 ? 14.731 -9.381 -9.954 1.00 71.25 304 LEU A CA 1
ATOM 2543 C C . LEU A 1 304 ? 15.297 -10.429 -10.920 1.00 71.25 304 LEU A C 1
ATOM 2545 O O . LEU A 1 304 ? 16.171 -10.095 -11.714 1.00 71.25 304 LEU A O 1
ATOM 2549 N N . PRO A 1 305 ? 14.806 -11.681 -10.869 1.00 69.56 305 PRO A N 1
ATOM 2550 C CA . PRO A 1 305 ? 15.164 -12.668 -11.878 1.00 69.56 305 PRO A CA 1
ATOM 2551 C C . PRO A 1 305 ? 14.667 -12.212 -13.252 1.00 69.56 305 PRO A C 1
ATOM 2553 O O . PRO A 1 305 ? 13.625 -11.554 -13.349 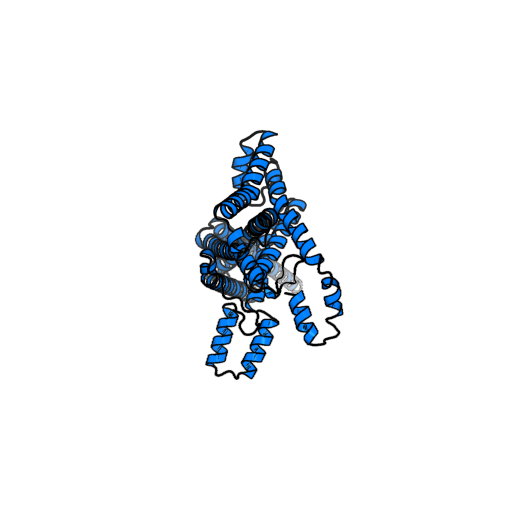1.00 69.56 305 PRO A O 1
ATOM 2556 N N . ASP A 1 306 ? 15.387 -12.602 -14.299 1.00 72.69 306 ASP A N 1
ATOM 2557 C CA . ASP A 1 306 ? 14.936 -12.419 -15.674 1.00 72.69 306 ASP A CA 1
ATOM 2558 C C . ASP A 1 306 ? 13.609 -13.171 -15.884 1.00 72.69 306 ASP A C 1
ATOM 2560 O O . ASP A 1 306 ? 13.422 -14.298 -15.422 1.00 72.69 306 ASP A O 1
ATOM 2564 N N . LEU A 1 307 ? 12.647 -12.527 -16.548 1.00 68.06 307 LEU A N 1
ATOM 2565 C CA . LEU A 1 307 ? 11.288 -13.043 -16.743 1.00 68.06 307 LEU A CA 1
ATOM 2566 C C . LEU A 1 307 ? 11.038 -13.322 -18.227 1.00 68.06 307 LEU A C 1
ATOM 2568 O O . LEU A 1 307 ? 10.218 -12.662 -18.872 1.00 68.06 307 LEU A O 1
ATOM 2572 N N . GLY A 1 308 ? 11.763 -14.300 -18.773 1.00 71.38 308 GLY A N 1
ATOM 2573 C CA . GLY A 1 308 ? 11.662 -14.712 -20.174 1.00 71.38 308 GLY A CA 1
ATOM 2574 C C . GLY A 1 308 ? 12.042 -13.585 -21.137 1.00 71.38 308 GLY A C 1
ATOM 2575 O O . GLY A 1 308 ? 13.211 -13.375 -21.410 1.00 71.38 308 GLY A O 1
ATOM 2576 N N . ILE A 1 309 ? 11.043 -12.854 -21.639 1.00 68.38 309 ILE A N 1
ATOM 2577 C CA . ILE A 1 309 ? 11.202 -11.702 -22.552 1.00 68.38 309 ILE A CA 1
ATOM 2578 C C . ILE A 1 309 ? 11.639 -10.402 -21.857 1.00 68.38 309 ILE A C 1
ATOM 2580 O O . ILE A 1 309 ? 11.843 -9.396 -22.531 1.00 68.38 309 ILE A O 1
ATOM 2584 N N . ILE A 1 310 ? 11.723 -10.389 -20.526 1.00 73.94 310 ILE A N 1
ATOM 2585 C CA . ILE A 1 310 ? 12.179 -9.232 -19.749 1.00 73.94 310 ILE A CA 1
ATOM 2586 C C . ILE A 1 310 ? 13.516 -9.586 -19.100 1.00 73.94 310 ILE A C 1
ATOM 2588 O O . ILE A 1 310 ? 13.544 -10.331 -18.119 1.00 73.94 310 ILE A O 1
ATOM 2592 N N . GLU A 1 311 ? 14.597 -9.025 -19.630 1.00 80.88 311 GLU A N 1
ATOM 2593 C CA . GLU A 1 311 ? 15.954 -9.192 -19.103 1.00 80.88 311 GLU A CA 1
ATOM 2594 C C . GLU A 1 311 ? 16.230 -8.100 -18.061 1.00 80.88 311 GLU A C 1
ATOM 2596 O O . GLU A 1 311 ? 16.577 -6.969 -18.387 1.00 80.88 311 GLU A O 1
ATOM 2601 N N . MET A 1 312 ? 16.042 -8.415 -16.781 1.00 75.88 312 MET A N 1
ATOM 2602 C CA . MET A 1 312 ? 16.299 -7.505 -15.657 1.00 75.88 312 MET A CA 1
ATOM 2603 C C . MET A 1 312 ? 17.783 -7.152 -15.530 1.00 75.88 312 MET A C 1
ATOM 2605 O O . MET A 1 312 ? 18.122 -6.125 -14.940 1.00 75.88 312 MET A O 1
ATOM 2609 N N . SER A 1 313 ? 18.668 -7.969 -16.100 1.00 75.56 313 SER A N 1
ATOM 2610 C CA . SER A 1 313 ? 20.098 -7.681 -16.221 1.00 75.56 313 SER A CA 1
ATOM 2611 C C . SER A 1 313 ? 20.425 -6.549 -17.213 1.00 75.56 313 SER A C 1
ATOM 2613 O O . SER A 1 313 ? 21.441 -5.875 -17.027 1.00 75.56 313 SER A O 1
ATOM 2615 N N . ASP A 1 314 ? 19.563 -6.261 -18.195 1.00 82.25 314 ASP A N 1
ATOM 2616 C CA . ASP A 1 314 ? 19.754 -5.176 -19.168 1.00 82.25 314 ASP A CA 1
ATOM 2617 C C . ASP A 1 314 ? 19.274 -3.818 -18.598 1.00 82.25 314 ASP A C 1
ATOM 2619 O O . ASP A 1 314 ? 18.089 -3.652 -18.272 1.00 82.25 314 ASP A O 1
ATOM 2623 N N . PRO A 1 315 ? 20.153 -2.795 -18.517 1.00 83.44 315 PRO A N 1
ATOM 2624 C CA . PRO A 1 315 ? 19.793 -1.444 -18.074 1.00 83.44 315 PRO A CA 1
ATOM 2625 C C . PRO A 1 315 ? 18.614 -0.816 -18.832 1.00 83.44 315 PRO A C 1
ATOM 2627 O O . PRO A 1 315 ? 17.884 0.018 -18.282 1.00 83.44 315 PRO A O 1
ATOM 2630 N N . THR A 1 316 ? 18.404 -1.200 -20.090 1.00 84.69 316 THR A N 1
ATOM 2631 C CA . THR A 1 316 ? 17.308 -0.692 -20.917 1.00 84.69 316 THR A CA 1
ATOM 2632 C C . THR A 1 316 ? 15.967 -1.191 -20.396 1.00 84.69 316 THR A C 1
ATOM 2634 O O . THR A 1 316 ? 15.074 -0.383 -20.124 1.00 84.69 316 THR A O 1
ATOM 2637 N N . PHE A 1 317 ? 15.842 -2.499 -20.159 1.00 84.12 317 PHE A N 1
ATOM 2638 C CA . PHE A 1 317 ? 14.654 -3.100 -19.551 1.00 84.12 317 PHE A CA 1
ATOM 2639 C C . PHE A 1 317 ? 14.418 -2.585 -18.129 1.00 84.12 317 PHE A C 1
ATOM 2641 O O . PHE A 1 317 ? 13.278 -2.266 -17.782 1.00 84.12 317 PHE A O 1
ATOM 2648 N N . GLN A 1 318 ? 15.474 -2.400 -17.330 1.00 84.62 318 GLN A N 1
ATOM 2649 C CA . GLN A 1 318 ? 15.357 -1.762 -16.013 1.00 84.62 318 GLN A CA 1
ATOM 2650 C C . GLN A 1 318 ? 14.752 -0.355 -16.119 1.00 84.62 318 GLN A C 1
ATOM 2652 O O . GLN A 1 318 ? 13.822 -0.016 -15.386 1.00 84.62 318 GLN A O 1
ATOM 2657 N N . SER A 1 319 ? 15.225 0.455 -17.068 1.00 84.31 319 SER A N 1
ATOM 2658 C CA . SER A 1 319 ? 14.732 1.821 -17.278 1.00 84.31 319 SER A CA 1
ATOM 2659 C C . SER A 1 319 ? 13.263 1.846 -17.715 1.00 84.31 319 SER A C 1
ATOM 2661 O O . SER A 1 319 ? 12.487 2.677 -17.238 1.00 84.31 319 SER A O 1
ATOM 2663 N N . ILE A 1 320 ? 12.853 0.908 -18.573 1.00 85.44 320 ILE A N 1
ATOM 2664 C CA . ILE A 1 320 ? 11.453 0.732 -18.992 1.00 85.44 320 ILE A CA 1
ATOM 2665 C C . ILE A 1 320 ? 10.570 0.406 -17.789 1.00 85.44 320 ILE A C 1
ATOM 2667 O O . ILE A 1 320 ? 9.492 0.973 -17.601 1.00 85.44 320 ILE A O 1
ATOM 2671 N N . ILE A 1 321 ? 11.026 -0.524 -16.963 1.00 86.75 321 ILE A N 1
ATOM 2672 C CA . ILE A 1 321 ? 10.301 -0.971 -15.784 1.00 86.75 321 ILE A CA 1
ATOM 2673 C C . ILE A 1 321 ? 10.113 0.182 -14.799 1.00 86.75 321 ILE A C 1
ATOM 2675 O O . ILE A 1 321 ? 8.987 0.456 -14.371 1.00 86.75 321 ILE A O 1
ATOM 2679 N N . VAL A 1 322 ? 11.183 0.914 -14.483 1.00 87.00 322 VAL A N 1
ATOM 2680 C CA . VAL A 1 322 ? 11.090 2.088 -13.608 1.00 87.00 322 VAL A CA 1
ATOM 2681 C C . VAL A 1 322 ? 10.181 3.155 -14.220 1.00 87.00 322 VAL A C 1
ATOM 2683 O O . VAL A 1 322 ? 9.422 3.790 -13.489 1.00 87.00 322 VAL A O 1
ATOM 2686 N N . PHE A 1 323 ? 10.163 3.312 -15.544 1.00 86.88 323 PHE A N 1
ATOM 2687 C CA . PHE A 1 323 ? 9.246 4.228 -16.220 1.00 86.88 323 PHE A CA 1
ATOM 2688 C C . PHE A 1 323 ? 7.764 3.882 -15.975 1.00 86.88 323 PHE A C 1
ATOM 2690 O O . PHE A 1 323 ? 6.974 4.782 -15.692 1.00 86.88 323 PHE A O 1
ATOM 2697 N N . PHE A 1 324 ? 7.371 2.604 -16.028 1.00 88.06 324 PHE A N 1
ATOM 2698 C CA . PHE A 1 324 ? 5.972 2.203 -15.802 1.00 88.06 324 PHE A CA 1
ATOM 2699 C C . PHE A 1 324 ? 5.580 2.158 -14.320 1.00 88.06 324 PHE A C 1
ATOM 2701 O O . PHE A 1 324 ? 4.489 2.601 -13.944 1.00 88.06 324 PHE A O 1
ATOM 2708 N N . PHE A 1 325 ? 6.450 1.636 -13.454 1.00 91.00 325 PHE A N 1
ATOM 2709 C CA . PHE A 1 325 ? 6.121 1.424 -12.040 1.00 91.00 325 PHE A CA 1
ATOM 2710 C C . PHE A 1 325 ? 6.495 2.607 -11.141 1.00 91.00 325 PHE A C 1
ATOM 2712 O O . PHE A 1 325 ? 5.867 2.801 -10.098 1.00 91.00 325 PHE A O 1
ATOM 2719 N N . GLY A 1 326 ? 7.448 3.442 -11.555 1.00 90.06 326 GLY A N 1
ATOM 2720 C CA . GLY A 1 326 ? 7.894 4.635 -10.834 1.00 90.06 326 GLY A CA 1
ATOM 2721 C C . GLY A 1 326 ? 6.764 5.623 -10.529 1.00 90.06 326 GLY A C 1
ATOM 2722 O O . GLY A 1 326 ? 6.565 5.962 -9.361 1.00 90.06 326 GLY A O 1
ATOM 2723 N N . PRO A 1 327 ? 5.941 6.033 -11.512 1.00 91.44 327 PRO A N 1
ATOM 2724 C CA . PRO A 1 327 ? 4.787 6.891 -11.251 1.00 91.44 327 PRO A CA 1
ATOM 2725 C C . PRO A 1 327 ? 3.806 6.279 -10.245 1.00 91.44 327 PRO A C 1
ATOM 2727 O O . PRO A 1 327 ? 3.334 6.967 -9.341 1.00 91.44 327 PRO A O 1
ATOM 2730 N N . SER A 1 328 ? 3.552 4.972 -10.339 1.00 92.56 328 SER A N 1
ATOM 2731 C CA . SER A 1 328 ? 2.690 4.252 -9.392 1.00 92.56 328 SER A CA 1
ATOM 2732 C C . SER A 1 328 ? 3.277 4.239 -7.976 1.00 92.56 328 SER A C 1
ATOM 2734 O O . SER A 1 328 ? 2.543 4.389 -6.993 1.00 92.56 328 SER A O 1
ATOM 2736 N N . PHE A 1 329 ? 4.603 4.131 -7.852 1.00 91.31 329 PHE A N 1
ATOM 2737 C CA . PHE A 1 329 ? 5.309 4.261 -6.579 1.00 91.31 329 PHE A CA 1
ATOM 2738 C C . PHE A 1 329 ? 5.121 5.643 -5.965 1.00 91.31 329 PHE A C 1
ATOM 2740 O O . PHE A 1 329 ? 4.698 5.755 -4.813 1.00 91.31 329 PHE A O 1
ATOM 2747 N N . VAL A 1 330 ? 5.327 6.699 -6.747 1.00 91.94 330 VAL A N 1
ATOM 2748 C CA . VAL A 1 330 ? 5.140 8.081 -6.287 1.00 91.94 330 VAL A CA 1
ATOM 2749 C C . VAL A 1 330 ? 3.683 8.341 -5.884 1.00 91.94 330 VAL A C 1
ATOM 2751 O O . VAL A 1 330 ? 3.426 8.892 -4.812 1.00 91.94 330 VAL A O 1
ATOM 2754 N N . ILE A 1 331 ? 2.717 7.884 -6.687 1.00 93.25 331 ILE A N 1
ATOM 2755 C CA . ILE A 1 331 ? 1.281 7.971 -6.379 1.00 93.25 331 ILE A CA 1
ATOM 2756 C C . ILE A 1 331 ? 0.966 7.267 -5.053 1.00 93.25 331 ILE A C 1
ATOM 2758 O O . ILE A 1 331 ? 0.230 7.806 -4.226 1.00 93.25 331 ILE A O 1
ATOM 2762 N N . THR A 1 332 ? 1.560 6.101 -4.801 1.00 92.25 332 THR A N 1
ATOM 2763 C CA . THR A 1 332 ? 1.398 5.382 -3.529 1.00 92.25 332 THR A CA 1
ATOM 2764 C C . THR A 1 332 ? 1.881 6.218 -2.343 1.00 92.25 332 THR A C 1
ATOM 2766 O O . THR A 1 332 ? 1.168 6.328 -1.341 1.00 92.25 332 THR A O 1
ATOM 2769 N N . GLN A 1 333 ? 3.043 6.870 -2.457 1.00 91.81 333 GLN A N 1
ATOM 2770 C CA . GLN A 1 333 ? 3.552 7.756 -1.405 1.00 91.81 333 GLN A CA 1
ATOM 2771 C C . GLN A 1 333 ? 2.619 8.959 -1.178 1.00 91.81 333 GLN A C 1
ATOM 2773 O O . GLN A 1 333 ? 2.305 9.288 -0.031 1.00 91.81 333 GLN A O 1
ATOM 2778 N N . PHE A 1 334 ? 2.093 9.570 -2.247 1.00 94.31 334 PHE A N 1
ATOM 2779 C CA . PHE A 1 334 ? 1.088 10.634 -2.140 1.00 94.31 334 PHE A CA 1
ATOM 2780 C C . PHE A 1 334 ? -0.168 10.184 -1.391 1.00 94.31 334 PHE A C 1
ATOM 2782 O O . PHE A 1 334 ? -0.663 10.905 -0.523 1.00 94.31 334 PHE A O 1
ATOM 2789 N N . ILE A 1 335 ? -0.675 8.990 -1.695 1.00 93.00 335 ILE A N 1
ATOM 2790 C CA . ILE A 1 335 ? -1.868 8.424 -1.055 1.00 93.00 335 ILE A CA 1
ATOM 2791 C C . ILE A 1 335 ? -1.606 8.153 0.429 1.00 93.00 335 ILE A C 1
ATOM 2793 O O . ILE A 1 335 ? -2.441 8.494 1.270 1.00 93.00 335 ILE A O 1
ATOM 2797 N N . LEU A 1 336 ? -0.435 7.607 0.770 1.00 91.06 336 LEU A N 1
ATOM 2798 C CA . LEU A 1 336 ? -0.030 7.371 2.156 1.00 91.06 336 LEU A CA 1
ATOM 2799 C C . LEU A 1 336 ? 0.034 8.677 2.958 1.00 91.06 336 LEU A C 1
ATOM 2801 O O . LEU A 1 336 ? -0.587 8.772 4.020 1.00 91.06 336 LEU A O 1
ATOM 2805 N N . VAL A 1 337 ? 0.721 9.701 2.444 1.00 92.25 337 VAL A N 1
ATOM 2806 C CA . VAL A 1 337 ? 0.813 11.021 3.096 1.00 92.25 337 VAL A CA 1
ATOM 2807 C C . VAL A 1 337 ? -0.570 11.670 3.198 1.00 92.25 337 VAL A C 1
ATOM 2809 O O . VAL A 1 337 ? -0.961 12.148 4.267 1.00 92.25 337 VAL A O 1
ATOM 2812 N N . GLY A 1 338 ? -1.341 11.649 2.110 1.00 92.69 338 GLY A N 1
ATOM 2813 C CA . GLY A 1 338 ? -2.673 12.240 2.036 1.00 92.69 338 GLY A CA 1
ATOM 2814 C C . GLY A 1 338 ? -3.644 11.629 3.047 1.00 92.69 338 GLY A C 1
ATOM 2815 O O . GLY A 1 338 ? -4.295 12.361 3.798 1.00 92.69 338 GLY A O 1
ATOM 2816 N N . PHE A 1 339 ? -3.710 10.297 3.138 1.00 92.75 339 PHE A N 1
ATOM 2817 C CA . PHE A 1 339 ? -4.553 9.620 4.126 1.00 92.75 339 PHE A CA 1
ATOM 2818 C C . PHE A 1 339 ? -4.082 9.833 5.558 1.00 92.75 339 PHE A C 1
ATOM 2820 O O . PHE A 1 339 ? -4.919 10.006 6.447 1.00 92.75 339 PHE A O 1
ATOM 2827 N N . PHE A 1 340 ? -2.774 9.874 5.799 1.00 90.94 340 PHE A N 1
ATOM 2828 C CA . PHE A 1 340 ? -2.244 10.183 7.122 1.00 90.94 340 PHE A CA 1
ATOM 2829 C C . PHE A 1 340 ? -2.679 11.581 7.593 1.00 90.94 340 PHE A C 1
ATOM 2831 O O . PHE A 1 340 ? -3.245 11.724 8.683 1.00 90.94 340 PHE A O 1
ATOM 2838 N N . ILE A 1 341 ? -2.509 12.604 6.746 1.00 91.50 341 ILE A N 1
ATOM 2839 C CA . ILE A 1 341 ? -2.963 13.979 7.017 1.00 91.50 341 ILE A CA 1
ATOM 2840 C C . ILE A 1 341 ? -4.483 14.006 7.225 1.00 91.50 341 ILE A C 1
ATOM 2842 O O . ILE A 1 341 ? -4.970 14.552 8.223 1.00 91.50 341 ILE A O 1
ATOM 2846 N N . TYR A 1 342 ? -5.241 13.374 6.326 1.00 92.50 342 TYR A N 1
ATOM 2847 C CA . TYR A 1 342 ? -6.696 13.289 6.424 1.00 92.50 342 TYR A CA 1
ATOM 2848 C C . TYR A 1 342 ? -7.148 12.702 7.769 1.00 92.50 342 TYR A C 1
ATOM 2850 O O . TYR A 1 342 ? -7.986 13.290 8.461 1.00 92.50 342 TYR A O 1
ATOM 2858 N N . HIS A 1 343 ? -6.583 11.568 8.183 1.00 90.38 343 HIS A N 1
ATOM 2859 C CA . HIS A 1 343 ? -7.008 10.885 9.400 1.00 90.38 343 HIS A CA 1
ATOM 2860 C C . HIS A 1 343 ? -6.603 11.599 10.687 1.00 90.38 343 HIS A C 1
ATOM 2862 O O . HIS A 1 343 ? -7.375 11.571 11.647 1.00 90.38 343 HIS A O 1
ATOM 2868 N N . ILE A 1 344 ? -5.461 12.284 10.713 1.00 88.25 344 ILE A N 1
ATOM 2869 C CA . ILE A 1 344 ? -5.032 13.037 11.899 1.00 88.25 344 ILE A CA 1
ATOM 2870 C C . ILE A 1 344 ? -5.838 14.322 12.083 1.00 88.25 344 ILE A C 1
ATOM 2872 O O . ILE A 1 344 ? -6.250 14.634 13.204 1.00 88.25 344 ILE A O 1
ATOM 2876 N N . PHE A 1 345 ? -6.050 15.086 11.011 1.00 88.38 345 PHE A N 1
ATOM 2877 C CA . PHE A 1 345 ? -6.585 16.445 11.127 1.00 88.38 345 PHE A CA 1
ATOM 2878 C C . PHE A 1 345 ? -8.086 16.530 10.822 1.00 88.38 345 PHE A C 1
ATOM 2880 O O . PHE A 1 345 ? -8.821 17.265 11.497 1.00 88.38 345 PHE A O 1
ATOM 2887 N N . PHE A 1 346 ? -8.574 15.739 9.865 1.00 88.94 346 PHE A N 1
ATOM 2888 C CA . PHE A 1 346 ? -9.904 15.915 9.275 1.00 88.94 346 PHE A CA 1
ATOM 2889 C C . PHE A 1 346 ? -10.905 14.811 9.644 1.00 88.94 346 PHE A C 1
ATOM 2891 O O . PHE A 1 346 ? -12.106 15.088 9.700 1.00 88.94 346 PHE A O 1
ATOM 2898 N N . ASN A 1 347 ? -10.461 13.595 9.983 1.00 86.00 347 ASN A N 1
ATOM 2899 C CA . ASN A 1 347 ? -11.366 12.497 10.342 1.00 86.00 347 ASN A CA 1
ATOM 2900 C C . ASN A 1 347 ? -12.006 12.692 11.734 1.00 86.00 347 ASN A C 1
ATOM 2902 O O . ASN A 1 347 ? -11.527 12.203 12.759 1.00 86.00 347 ASN A O 1
ATOM 2906 N N . LYS A 1 348 ? -13.133 13.415 11.771 1.00 85.25 348 LYS A N 1
ATOM 2907 C CA . LYS A 1 348 ? -13.946 13.619 12.984 1.00 85.25 348 LYS A CA 1
ATOM 2908 C C . LYS A 1 348 ? -14.507 12.308 13.543 1.00 85.25 348 LYS A C 1
ATOM 2910 O O . LYS A 1 348 ? -14.564 12.169 14.759 1.00 85.25 348 LYS A O 1
ATOM 2915 N N . SER A 1 349 ? -14.873 11.350 12.685 1.00 82.38 349 SER A N 1
ATOM 2916 C CA . SER A 1 349 ? -15.421 10.060 13.129 1.00 82.38 349 SER A CA 1
ATOM 2917 C C . SER A 1 349 ? -14.413 9.298 13.985 1.00 82.38 349 SER A C 1
ATOM 2919 O O . SER A 1 349 ? -14.762 8.855 15.074 1.00 82.38 349 SER A O 1
ATOM 2921 N N . LEU A 1 350 ? -13.154 9.230 13.539 1.00 82.31 350 LEU A N 1
ATOM 2922 C CA . LEU A 1 350 ? -12.076 8.571 14.279 1.00 82.31 350 LEU A CA 1
ATOM 2923 C C . LEU A 1 350 ? -11.836 9.224 15.646 1.00 82.31 350 LEU A C 1
ATOM 2925 O O . LEU A 1 350 ? -11.683 8.525 16.642 1.00 82.31 350 LEU A O 1
ATOM 2929 N N . ARG A 1 351 ? -11.831 10.562 15.716 1.00 82.38 351 ARG A N 1
ATOM 2930 C CA . ARG A 1 351 ? -11.675 11.280 16.994 1.00 82.38 351 ARG A CA 1
ATOM 2931 C C . ARG A 1 351 ? -12.805 10.955 17.969 1.00 82.38 351 ARG A C 1
ATOM 2933 O O . ARG A 1 351 ? -12.528 10.607 19.111 1.00 82.38 351 ARG A O 1
ATOM 2940 N N . ASN A 1 352 ? -14.049 11.000 17.496 1.00 83.88 352 ASN A N 1
ATOM 2941 C CA . ASN A 1 352 ? -15.222 10.703 18.317 1.00 83.88 352 ASN A CA 1
ATOM 2942 C C . ASN A 1 352 ? -15.240 9.240 18.787 1.00 83.88 352 ASN A C 1
ATOM 2944 O O . ASN A 1 352 ? -15.627 8.965 19.918 1.00 83.88 352 ASN A O 1
ATOM 2948 N N . GLU A 1 353 ? -14.839 8.299 17.929 1.00 82.12 353 GLU A N 1
ATOM 2949 C CA . GLU A 1 353 ? -14.727 6.877 18.272 1.00 82.12 353 GLU A CA 1
ATOM 2950 C C . GLU A 1 353 ? -13.666 6.655 19.355 1.00 82.12 353 GLU A C 1
ATOM 2952 O O . GLU A 1 353 ? -13.942 6.022 20.367 1.00 82.12 353 GLU A O 1
ATOM 2957 N N . ILE A 1 354 ? -12.496 7.282 19.217 1.00 81.81 354 ILE A N 1
ATOM 2958 C CA . ILE A 1 354 ? -11.427 7.206 20.219 1.00 81.81 354 ILE A CA 1
ATOM 2959 C C . ILE A 1 354 ? -11.857 7.818 21.552 1.00 81.81 354 ILE A C 1
ATOM 2961 O O . ILE A 1 354 ? -11.553 7.252 22.598 1.00 81.81 354 ILE A O 1
ATOM 2965 N N . GLU A 1 355 ? -12.548 8.958 21.543 1.00 80.44 355 GLU A N 1
ATOM 2966 C CA . GLU A 1 355 ? -13.073 9.566 22.770 1.00 80.44 355 GLU A CA 1
ATOM 2967 C C . GLU A 1 355 ? -14.092 8.656 23.461 1.00 80.44 355 GLU A C 1
ATOM 2969 O O . GLU A 1 355 ? -14.009 8.477 24.677 1.00 80.44 355 GLU A O 1
ATOM 2974 N N . LYS A 1 356 ? -14.992 8.027 22.697 1.00 82.00 356 LYS A N 1
ATOM 2975 C CA . LYS A 1 356 ? -15.960 7.053 23.219 1.00 82.00 356 LYS A CA 1
ATOM 2976 C C . LYS A 1 356 ? -15.286 5.811 23.794 1.00 82.00 356 LYS A C 1
ATOM 2978 O O . LYS A 1 356 ? -15.630 5.417 24.903 1.00 82.00 356 LYS A O 1
ATOM 2983 N N . ASP A 1 357 ? -14.314 5.230 23.092 1.00 79.69 357 ASP A N 1
ATOM 2984 C CA . ASP A 1 357 ? -13.533 4.082 23.577 1.00 79.69 357 ASP A CA 1
ATOM 2985 C C . ASP A 1 357 ? -12.864 4.402 24.920 1.00 79.69 357 ASP A C 1
ATOM 2987 O O . ASP A 1 357 ? -12.893 3.624 25.874 1.00 79.69 357 ASP A O 1
ATOM 2991 N N . ILE A 1 358 ? -12.257 5.585 24.989 1.00 75.56 358 ILE A N 1
ATOM 2992 C CA . ILE A 1 358 ? -11.531 6.085 26.152 1.00 75.56 358 ILE A CA 1
ATOM 2993 C C . ILE A 1 358 ? -12.493 6.327 27.332 1.00 75.56 358 ILE A C 1
ATOM 2995 O O . ILE A 1 358 ? -12.187 5.921 28.456 1.00 75.56 358 ILE A O 1
ATOM 2999 N N . GLN A 1 359 ? -13.676 6.900 27.086 1.00 78.25 359 GLN A N 1
ATOM 3000 C CA . GLN A 1 359 ? -14.735 7.056 28.093 1.00 78.25 359 GLN A CA 1
ATOM 3001 C C . GLN A 1 359 ? -15.284 5.708 28.577 1.00 78.25 359 GLN A C 1
ATOM 3003 O O . GLN A 1 359 ? -15.409 5.501 29.783 1.00 78.25 359 GLN A O 1
ATOM 3008 N N . GLY A 1 360 ? -15.562 4.775 27.663 1.00 79.88 360 GLY A N 1
ATOM 3009 C CA . GLY A 1 360 ? -16.029 3.430 28.002 1.00 79.88 360 GLY A CA 1
ATOM 3010 C C . GLY A 1 360 ? -15.040 2.692 28.905 1.00 79.88 360 GLY A C 1
ATOM 3011 O O . GLY A 1 360 ? -15.430 2.123 29.924 1.00 79.88 360 GLY A O 1
ATOM 3012 N N . TYR A 1 361 ? -13.742 2.800 28.605 1.00 77.38 361 TYR A N 1
ATOM 3013 C CA . TYR A 1 361 ? -12.687 2.243 29.451 1.00 77.38 361 TYR A CA 1
ATOM 3014 C C . TYR A 1 361 ? -12.668 2.843 30.869 1.00 77.38 361 TYR A C 1
ATOM 3016 O O . TYR A 1 361 ? -12.382 2.125 31.830 1.00 77.38 361 TYR A O 1
ATOM 3024 N N . LEU A 1 362 ? -12.964 4.139 31.040 1.00 74.81 362 LEU A N 1
ATOM 3025 C CA . LEU A 1 362 ? -13.063 4.730 32.382 1.00 74.81 362 LEU A CA 1
ATOM 3026 C C . LEU A 1 362 ? -14.217 4.150 33.179 1.00 74.81 362 LEU A C 1
ATOM 3028 O O . LEU A 1 362 ? -14.013 3.771 34.331 1.00 74.81 362 LEU A O 1
ATOM 3032 N N . ILE A 1 363 ? -15.394 4.072 32.560 1.00 81.81 363 ILE A N 1
ATOM 3033 C CA . ILE A 1 363 ? -16.595 3.537 33.201 1.00 81.81 363 ILE A CA 1
ATOM 3034 C C . ILE A 1 363 ? -16.309 2.109 33.676 1.00 81.81 363 ILE A C 1
ATOM 3036 O O . ILE A 1 363 ? -16.465 1.805 34.857 1.00 81.81 363 ILE A O 1
ATOM 3040 N N . GLU A 1 364 ? -15.753 1.266 32.804 1.00 82.62 364 GLU A N 1
ATOM 3041 C CA . GLU A 1 364 ? -15.405 -0.115 33.146 1.00 82.62 364 GLU A CA 1
ATOM 3042 C C . GLU A 1 364 ? -14.349 -0.197 34.267 1.00 82.62 364 GLU A C 1
ATOM 3044 O O . GLU A 1 364 ? -14.427 -1.040 35.172 1.00 82.62 364 GLU A O 1
ATOM 3049 N N . ARG A 1 365 ? -13.339 0.683 34.242 1.00 80.50 365 ARG A N 1
ATOM 3050 C CA . ARG A 1 365 ? -12.307 0.748 35.287 1.00 80.50 365 ARG A CA 1
ATOM 3051 C C . ARG A 1 365 ? -12.911 1.117 36.637 1.00 80.50 365 ARG A C 1
ATOM 3053 O O . ARG A 1 365 ? -12.542 0.516 37.653 1.00 80.50 365 ARG A O 1
ATOM 3060 N N . ASP A 1 366 ? -13.795 2.102 36.656 1.00 82.88 366 ASP A N 1
ATOM 3061 C CA . ASP A 1 366 ? -14.398 2.616 37.878 1.00 82.88 366 ASP A CA 1
ATOM 3062 C C . ASP A 1 366 ? -15.425 1.621 38.440 1.00 82.88 366 ASP A C 1
ATOM 3064 O O . ASP A 1 366 ? -15.407 1.363 39.645 1.00 82.88 366 ASP A O 1
ATOM 3068 N N . GLU A 1 367 ? -16.180 0.918 37.591 1.00 86.44 367 GLU A N 1
ATOM 3069 C CA . GLU A 1 367 ? -17.013 -0.228 37.987 1.00 86.44 367 GLU A CA 1
ATOM 3070 C C . GLU A 1 367 ? -16.186 -1.358 38.616 1.00 86.44 367 GLU A C 1
ATOM 3072 O O . GLU A 1 367 ? -16.517 -1.871 39.691 1.00 86.44 367 GLU A O 1
ATOM 3077 N N . LYS A 1 368 ? -15.065 -1.743 37.990 1.00 86.75 368 LYS A N 1
ATOM 3078 C CA . LYS A 1 368 ? -14.144 -2.755 38.540 1.00 86.75 368 LYS A CA 1
ATOM 3079 C C . LYS A 1 368 ? -13.557 -2.316 39.881 1.00 86.75 368 LYS A C 1
ATOM 3081 O O . LYS A 1 368 ? -13.366 -3.145 40.777 1.00 86.75 368 LYS A O 1
ATOM 3086 N N . ARG A 1 369 ? -13.253 -1.026 40.040 1.00 84.38 369 ARG A N 1
ATOM 3087 C CA . ARG A 1 369 ? -12.742 -0.467 41.298 1.00 84.38 369 ARG A CA 1
ATOM 3088 C C . ARG A 1 369 ? -13.818 -0.470 42.381 1.00 84.38 369 ARG A C 1
ATOM 3090 O O . ARG A 1 369 ? -13.515 -0.886 43.499 1.00 84.38 369 ARG A O 1
ATOM 3097 N N . ALA A 1 370 ? -15.046 -0.081 42.047 1.00 85.44 370 ALA A N 1
ATOM 3098 C CA . ALA A 1 370 ? -16.193 -0.126 42.945 1.00 85.44 370 ALA A CA 1
ATOM 3099 C C . ALA A 1 370 ? -16.449 -1.558 43.436 1.00 85.44 370 ALA A C 1
ATOM 3101 O O . ALA A 1 370 ? -16.435 -1.788 44.644 1.00 85.44 370 ALA A O 1
ATOM 3102 N N . LYS A 1 371 ? -16.521 -2.544 42.525 1.00 91.19 371 LYS A N 1
ATOM 3103 C CA . LYS A 1 371 ? -16.672 -3.972 42.871 1.00 91.19 371 LYS A CA 1
ATOM 3104 C C . LYS A 1 371 ? -15.599 -4.449 43.857 1.00 91.19 371 LYS A C 1
ATOM 3106 O O . LYS A 1 371 ? -15.927 -5.028 44.890 1.00 91.19 371 LYS A O 1
ATOM 3111 N N . LYS A 1 372 ? -14.323 -4.125 43.609 1.00 91.06 372 LYS A N 1
ATOM 3112 C CA . LYS A 1 372 ? -13.215 -4.473 44.522 1.00 91.06 372 LYS A CA 1
ATOM 3113 C C . LYS A 1 372 ? -13.339 -3.821 45.900 1.00 91.06 372 LYS A C 1
ATOM 3115 O O . LY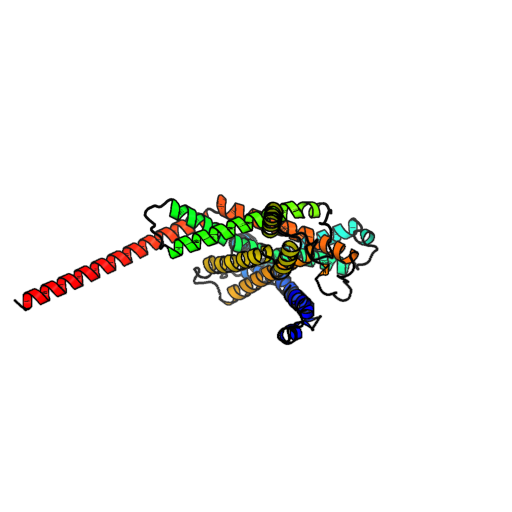S A 1 372 ? -12.948 -4.430 46.896 1.00 91.06 372 LYS A O 1
ATOM 3120 N N . ILE A 1 373 ? -13.818 -2.579 45.980 1.00 91.50 373 ILE A N 1
ATOM 3121 C CA . ILE A 1 373 ? -14.037 -1.894 47.262 1.00 91.50 373 ILE A CA 1
ATOM 3122 C C . ILE A 1 373 ? -15.180 -2.573 48.020 1.00 91.50 373 ILE A C 1
ATOM 3124 O O . ILE A 1 373 ? -15.003 -2.910 49.190 1.00 91.50 373 ILE A O 1
ATOM 3128 N N . THR A 1 374 ? -16.299 -2.858 47.352 1.00 91.62 374 THR A N 1
ATOM 3129 C CA . THR A 1 374 ? -17.447 -3.562 47.940 1.00 91.62 374 THR A CA 1
ATOM 3130 C C . THR A 1 374 ? -17.058 -4.950 48.454 1.00 91.62 374 THR A C 1
ATOM 3132 O O . THR A 1 374 ? -17.393 -5.299 49.583 1.00 91.62 374 THR A O 1
ATOM 3135 N N . GLU A 1 375 ? -16.283 -5.725 47.691 1.00 93.31 375 GLU A N 1
ATOM 3136 C CA . GLU A 1 375 ? -15.758 -7.027 48.134 1.00 93.31 375 GLU A CA 1
ATOM 3137 C C . GLU A 1 375 ? -14.847 -6.910 49.363 1.00 93.31 375 GLU A C 1
ATOM 3139 O O . GLU A 1 375 ? -14.936 -7.719 50.289 1.00 93.31 375 GLU A O 1
ATOM 3144 N N . LYS A 1 376 ? -13.971 -5.897 49.405 1.00 93.06 376 LYS A N 1
ATOM 3145 C CA . LYS A 1 376 ? -13.109 -5.646 50.571 1.00 93.06 376 LYS A CA 1
ATOM 3146 C C . LYS A 1 376 ? -13.919 -5.263 51.809 1.00 93.06 376 LYS A C 1
ATOM 3148 O O . LYS A 1 376 ? -13.565 -5.701 52.904 1.00 93.06 376 LYS A O 1
ATOM 3153 N N . LEU A 1 377 ? -14.975 -4.465 51.649 1.00 93.00 377 LEU A N 1
ATOM 3154 C CA . LEU A 1 377 ? -15.869 -4.078 52.742 1.00 93.00 377 LEU A CA 1
ATOM 3155 C C . LEU A 1 377 ? -16.632 -5.290 53.285 1.00 93.00 377 LEU A C 1
ATOM 3157 O O . LEU A 1 377 ? -16.551 -5.537 54.486 1.00 93.00 377 LEU A O 1
ATOM 3161 N N . LYS A 1 378 ? -17.226 -6.118 52.412 1.00 93.00 378 LYS A N 1
ATOM 3162 C CA . LYS A 1 378 ? -17.888 -7.377 52.805 1.00 93.00 378 LYS A CA 1
ATOM 3163 C C . LYS A 1 378 ? -16.949 -8.303 53.583 1.00 93.00 378 LYS A C 1
ATOM 3165 O O . LYS A 1 378 ? -17.259 -8.709 54.699 1.00 93.00 378 LYS A O 1
ATOM 3170 N N . LYS A 1 379 ? -15.732 -8.539 53.073 1.00 93.19 379 LYS A N 1
ATOM 3171 C CA . LYS A 1 379 ? -14.713 -9.345 53.778 1.00 93.19 379 LYS A CA 1
ATOM 3172 C C . LYS A 1 379 ? -14.330 -8.761 55.143 1.00 93.19 379 LYS A C 1
ATOM 3174 O O . LYS A 1 379 ? -14.004 -9.502 56.069 1.00 93.19 379 LYS A O 1
ATOM 3179 N N . LYS A 1 380 ? -14.317 -7.431 55.285 1.00 93.75 380 LYS A N 1
ATOM 3180 C CA . LYS A 1 380 ? -14.012 -6.756 56.556 1.00 93.75 380 LYS A CA 1
ATOM 3181 C C . LYS A 1 380 ? -15.165 -6.896 57.557 1.00 93.75 380 LYS A C 1
ATOM 3183 O O . LYS A 1 380 ? -14.902 -7.082 58.744 1.00 93.75 380 LYS A O 1
ATOM 3188 N N . GLU A 1 381 ? -16.410 -6.838 57.096 1.00 91.94 381 GLU A N 1
ATOM 3189 C CA . GLU A 1 381 ? -17.608 -7.065 57.912 1.00 91.94 381 GLU A CA 1
ATOM 3190 C C . GLU A 1 381 ? -17.715 -8.515 58.386 1.00 91.94 381 GLU A C 1
ATOM 3192 O O . GLU A 1 381 ? -17.889 -8.742 59.582 1.00 91.94 381 GLU A O 1
ATOM 3197 N N . GLU A 1 382 ? -17.488 -9.490 57.505 1.00 92.75 382 GLU A N 1
ATOM 3198 C CA . GLU A 1 382 ? -17.434 -10.915 57.863 1.00 92.75 382 GLU A CA 1
ATOM 3199 C C . GLU A 1 382 ? -16.382 -11.186 58.947 1.00 92.75 382 GLU A C 1
ATOM 3201 O O . GLU A 1 382 ? -16.653 -11.874 59.933 1.00 92.75 382 GLU A O 1
ATOM 3206 N N . LYS A 1 383 ? -15.183 -10.595 58.818 1.00 91.25 383 LYS A N 1
ATOM 3207 C CA . LYS A 1 383 ? -14.138 -10.688 59.851 1.00 91.25 383 LYS A CA 1
ATOM 3208 C C . LYS A 1 383 ? -14.588 -10.082 61.182 1.00 91.25 383 LYS A C 1
ATOM 3210 O O . LYS A 1 383 ? -14.333 -10.673 62.227 1.00 91.25 383 LYS A O 1
ATOM 3215 N N . ARG A 1 384 ? -15.272 -8.931 61.164 1.00 88.69 384 ARG A N 1
ATOM 3216 C CA . ARG A 1 384 ? -15.809 -8.291 62.380 1.00 88.69 384 ARG A CA 1
ATOM 3217 C C . ARG A 1 384 ? -16.898 -9.135 63.042 1.00 88.69 384 ARG A C 1
ATOM 3219 O O . ARG A 1 384 ? -16.894 -9.255 64.263 1.00 88.69 384 ARG A O 1
ATOM 3226 N N . GLN A 1 385 ? -17.796 -9.735 62.263 1.00 86.31 385 GLN A N 1
ATOM 3227 C CA . GLN A 1 385 ? -18.843 -10.619 62.781 1.00 86.31 385 GLN A CA 1
ATOM 3228 C C . GLN A 1 385 ? -18.259 -11.900 63.388 1.00 86.31 385 GLN A C 1
ATOM 3230 O O . GLN A 1 385 ? -18.659 -12.280 64.485 1.00 86.31 385 GLN A O 1
ATOM 3235 N N . LYS A 1 386 ? -17.259 -12.521 62.744 1.00 84.62 386 LYS A N 1
ATOM 3236 C CA . LYS A 1 386 ? -16.528 -13.664 63.324 1.00 84.62 386 LYS A CA 1
ATOM 3237 C C . LYS A 1 386 ? -15.839 -13.292 64.637 1.00 84.62 386 LYS A C 1
ATOM 3239 O O . LYS A 1 386 ? -15.921 -14.040 65.601 1.00 84.62 386 LYS A O 1
ATOM 3244 N N . HIS A 1 387 ? -15.216 -12.116 64.706 1.00 80.25 387 HIS A N 1
ATOM 3245 C CA . HIS A 1 387 ? -14.532 -11.683 65.924 1.00 80.25 387 HIS A CA 1
ATOM 3246 C C . HIS A 1 387 ? -15.494 -11.386 67.085 1.00 80.25 387 HIS A C 1
ATOM 3248 O O . HIS A 1 387 ? -15.123 -11.607 68.233 1.00 80.25 387 HIS A O 1
ATOM 3254 N N . LYS A 1 388 ? -16.718 -10.919 66.788 1.00 78.75 388 LYS A N 1
ATOM 3255 C CA . LYS A 1 388 ? -17.796 -10.732 67.773 1.00 78.75 388 LYS A CA 1
ATOM 3256 C C . LYS A 1 388 ? -18.404 -12.042 68.278 1.00 78.75 388 LYS A C 1
ATOM 3258 O O . LYS A 1 388 ? -18.897 -12.039 69.387 1.00 78.75 388 LYS A O 1
ATOM 3263 N N . LYS A 1 389 ? -18.402 -13.120 67.485 1.00 76.94 389 LYS A N 1
ATOM 3264 C CA . LYS A 1 389 ? -18.886 -14.445 67.923 1.00 76.94 389 LYS A CA 1
ATOM 3265 C C . LYS A 1 389 ? -17.890 -15.200 68.814 1.00 76.94 389 LYS A C 1
ATOM 3267 O O . LYS A 1 389 ? -18.289 -16.136 69.487 1.00 76.94 389 LYS A O 1
ATOM 3272 N N . ASN A 1 390 ? -16.612 -14.820 68.776 1.00 72.44 390 ASN A N 1
ATOM 3273 C CA . ASN A 1 390 ? -15.540 -15.443 69.562 1.00 72.44 390 ASN A CA 1
ATOM 3274 C C . ASN A 1 390 ? -15.217 -14.681 70.863 1.00 72.44 390 ASN A C 1
ATOM 3276 O O . ASN A 1 390 ? -14.271 -15.046 71.556 1.00 72.44 390 ASN A O 1
ATOM 3280 N N . LYS A 1 391 ? -15.938 -13.593 71.142 1.00 64.19 391 LYS A N 1
ATOM 3281 C CA . LYS A 1 391 ? -15.991 -12.927 72.445 1.00 64.19 391 LYS A CA 1
ATOM 3282 C C . LYS A 1 391 ? -17.345 -13.235 73.051 1.00 64.19 391 LYS A C 1
ATOM 3284 O O . LYS A 1 391 ? -17.388 -13.347 74.289 1.00 64.19 391 LYS A O 1
#

Secondary structure (DSSP, 8-state):
-HHHHHHHHHTTT-HHHHHHHGGGG-TTHHHHHHHHHHHHHHHHHHHHHHHHHSTT---SSHHHHHHHHHHTTS-TTHHHHHHHHHHIIIIIHHHHHHHHHHHHTTTTGGGTT-S-HHHHHHHHHHHHHHHHHHHHHHHHHHHHHHHHHHHHHHHHH-TT----HHHHHHHHHHHHHHHHHHHHHHHHHHHHGGGGGT-PPP---SSSS----HHHHHHHHHHHHTT--HHHHHHHHHHHHHS-HHHHHHHHHHHHHHHHHHHHHHTT-TTS-HHHHHHHHHHHHHHHHHHHHHHHHHH-GGGSPPBTTB-TTSHHHHHHHHHHHHHHHHHHHHHHHHHHHIIIII-HHHHHHHHHHHHHHHHHHHHHHHHHHHHHHHHHHHHHHHHHH--

Radius of gyration: 26.62 Å; chains: 1; bounding box: 72×43×103 Å

Sequence (391 aa):
MAVNFIYGLQETKLVFIDGMAKPWQFEEIIPILFVIMLGFIALYPLVEFFMITNDESRTPTEVHRKLKNIINKWKKPWRYFRALFFYVIIVWGPPLLLWELAILVDLRAKWGYMFTELTLFGFIFFAYIMLGAIVYLAYYENISKASFIARSRTYKKNKEYKMGFRNRIFINFLVIIAIISLISTLYSLIKNLPTLWGNPPELSTSYLDMERGIIETLIKTLLLQAGASSELMEKYYLFINLLPLDFLLFFVSTIGFGLLGFYTKFWNKEKLDRSQIFWFASYLMCGLCFVIFLSLITTYPWVLPDLGIIEMSDPTFQSIIVFFFGPSFVITQFILVGFFIYHIFFNKSLRNEIEKDIQGYLIERDEKRAKKITEKLKKKEEKRQKHKKNK